Protein AF-A0A7S4UJB4-F1 (afdb_monomer)

Structure (mmCIF, N/CA/C/O backbone):
data_AF-A0A7S4UJB4-F1
#
_entry.id   AF-A0A7S4UJB4-F1
#
loop_
_atom_site.group_PDB
_atom_site.id
_atom_site.type_symbol
_atom_site.label_atom_id
_atom_site.label_alt_id
_atom_site.label_comp_id
_atom_site.label_asym_id
_atom_site.label_entity_id
_atom_site.label_seq_id
_atom_site.pdbx_PDB_ins_code
_atom_site.Cartn_x
_atom_site.Cartn_y
_atom_site.Cartn_z
_atom_site.occupancy
_atom_site.B_iso_or_equiv
_atom_site.auth_seq_id
_atom_site.auth_comp_id
_atom_site.auth_asym_id
_atom_site.auth_atom_id
_atom_site.pdbx_PDB_model_num
ATOM 1 N N . GLU A 1 1 ? -7.485 -26.393 -13.919 1.00 76.12 1 GLU A N 1
ATOM 2 C CA . GLU A 1 1 ? -8.384 -25.482 -14.660 1.00 76.12 1 GLU A CA 1
ATOM 3 C C . GLU A 1 1 ? -7.937 -24.020 -14.576 1.00 76.12 1 GLU A C 1
ATOM 5 O O . GLU A 1 1 ? -7.552 -23.484 -15.604 1.00 76.12 1 GLU A O 1
ATOM 10 N N . ILE A 1 2 ? -7.850 -23.410 -13.383 1.00 77.94 2 ILE A N 1
ATOM 11 C CA . ILE A 1 2 ? -7.413 -22.004 -13.198 1.00 77.94 2 ILE A CA 1
ATOM 12 C C . ILE A 1 2 ? -6.067 -21.691 -13.883 1.00 77.94 2 ILE A C 1
ATOM 14 O O . ILE A 1 2 ? -5.967 -20.721 -14.628 1.00 77.94 2 ILE A O 1
ATOM 18 N N . ARG A 1 3 ? -5.037 -22.536 -13.714 1.00 82.25 3 ARG A N 1
ATOM 19 C CA . ARG A 1 3 ? -3.739 -22.337 -14.396 1.00 82.25 3 ARG A CA 1
ATOM 20 C C . ARG A 1 3 ? -3.851 -22.330 -15.925 1.00 82.25 3 ARG A C 1
ATOM 22 O O . ARG A 1 3 ? -3.130 -21.588 -16.576 1.00 82.25 3 ARG A O 1
ATOM 29 N N . GLU A 1 4 ? -4.754 -23.124 -16.497 1.00 85.75 4 GLU A N 1
ATOM 30 C CA . GLU A 1 4 ? -4.961 -23.162 -17.950 1.00 85.75 4 GLU A CA 1
ATOM 31 C C . GLU A 1 4 ? -5.665 -21.895 -18.441 1.00 85.75 4 GLU A C 1
ATOM 33 O O . GLU A 1 4 ? -5.248 -21.301 -19.431 1.00 85.75 4 GLU A O 1
ATOM 38 N N . GLN A 1 5 ? -6.665 -21.416 -17.695 1.00 86.19 5 GLN A N 1
ATOM 39 C CA . GLN A 1 5 ? -7.306 -20.128 -17.973 1.00 86.19 5 GLN A CA 1
ATOM 40 C C . GLN A 1 5 ? -6.277 -18.990 -17.961 1.00 86.19 5 GLN A C 1
ATOM 42 O O . GLN A 1 5 ? -6.251 -18.169 -18.878 1.00 86.19 5 GLN A O 1
ATOM 47 N N . TRP A 1 6 ? -5.372 -18.980 -16.977 1.00 91.19 6 TRP A N 1
ATOM 48 C CA . TRP A 1 6 ? -4.283 -18.008 -16.935 1.00 91.19 6 TRP A CA 1
ATOM 49 C C . TRP A 1 6 ? -3.317 -18.151 -18.108 1.00 91.19 6 TRP A C 1
ATOM 51 O O . TRP A 1 6 ? -2.982 -17.136 -18.705 1.00 91.19 6 TRP A O 1
ATOM 61 N N . ARG A 1 7 ? -2.926 -19.361 -18.527 1.00 89.50 7 ARG A N 1
ATOM 62 C CA . ARG A 1 7 ? -2.086 -19.535 -19.730 1.00 89.50 7 ARG A CA 1
ATOM 63 C C . ARG A 1 7 ? -2.707 -18.904 -20.973 1.00 89.50 7 ARG A C 1
ATOM 65 O O . ARG A 1 7 ? -2.002 -18.228 -21.719 1.00 89.50 7 ARG A O 1
ATOM 72 N N . VAL A 1 8 ? -4.011 -19.095 -21.179 1.00 89.75 8 VAL A N 1
ATOM 73 C CA . VAL A 1 8 ? -4.748 -18.499 -22.305 1.00 89.75 8 VAL A CA 1
ATOM 74 C C . VAL A 1 8 ? -4.736 -16.971 -22.214 1.00 89.75 8 VAL A C 1
ATOM 76 O O . VAL A 1 8 ? -4.411 -16.309 -23.197 1.00 89.75 8 VAL A O 1
ATOM 79 N N . LEU A 1 9 ? -5.008 -16.410 -21.031 1.00 89.44 9 LEU A N 1
ATOM 80 C CA . LEU A 1 9 ? -4.971 -14.961 -20.798 1.00 89.44 9 LEU A CA 1
ATOM 81 C C . LEU A 1 9 ? -3.569 -14.373 -21.014 1.00 89.44 9 LEU A C 1
ATOM 83 O O . LEU A 1 9 ? -3.426 -13.334 -21.653 1.00 89.44 9 LEU A O 1
ATOM 87 N N . ILE A 1 10 ? -2.527 -15.043 -20.518 1.00 87.81 10 ILE A N 1
ATOM 88 C CA . ILE A 1 10 ? -1.132 -14.634 -20.715 1.00 87.81 10 ILE A CA 1
ATOM 89 C C . ILE A 1 10 ? -0.771 -14.668 -22.198 1.00 87.81 10 ILE A C 1
ATOM 91 O O . ILE A 1 10 ? -0.127 -13.742 -22.686 1.00 87.81 10 ILE A O 1
ATOM 95 N N . LYS A 1 11 ? -1.206 -15.697 -22.932 1.00 87.06 11 LYS A N 1
ATOM 96 C CA . LYS A 1 11 ? -1.007 -15.761 -24.380 1.00 87.06 11 LYS A CA 1
ATOM 97 C C . LYS A 1 11 ? -1.700 -14.597 -25.090 1.00 87.06 11 LYS A C 1
ATOM 99 O O . LYS A 1 11 ? -1.060 -13.928 -25.887 1.00 87.06 11 LYS A O 1
ATOM 104 N N . GLU A 1 12 ? -2.951 -14.290 -24.744 1.00 86.94 12 GLU A N 1
ATOM 105 C CA . GLU A 1 12 ? -3.677 -13.147 -25.317 1.00 86.94 12 GLU A CA 1
ATOM 106 C C . GLU A 1 12 ? -2.969 -11.808 -25.042 1.00 86.94 12 GLU A C 1
ATOM 108 O O . GLU A 1 12 ? -2.930 -10.930 -25.905 1.00 86.94 12 GLU A O 1
ATOM 113 N N . LEU A 1 13 ? -2.393 -11.641 -23.846 1.00 85.94 13 LEU A N 1
ATOM 114 C CA . LEU A 1 13 ? -1.608 -10.455 -23.500 1.00 85.94 13 LEU A CA 1
ATOM 115 C C . LEU A 1 13 ? -0.310 -10.374 -24.314 1.00 85.94 13 LEU A C 1
ATOM 117 O O . LEU A 1 13 ? -0.005 -9.304 -24.830 1.00 85.94 13 LEU A O 1
ATOM 121 N N . LYS A 1 14 ? 0.403 -11.491 -24.490 1.00 80.81 14 LYS A N 1
ATOM 122 C CA . LYS A 1 14 ? 1.637 -11.557 -25.291 1.00 80.81 14 LYS A CA 1
ATOM 123 C C . LYS A 1 14 ? 1.393 -11.375 -26.788 1.00 80.81 14 LYS A C 1
ATOM 125 O O . LYS A 1 14 ? 2.177 -10.719 -27.461 1.00 80.81 14 LYS A O 1
ATOM 130 N N . ASP A 1 15 ? 0.298 -11.900 -27.328 1.00 76.81 15 ASP A N 1
ATOM 131 C CA . ASP A 1 15 ? -0.046 -11.703 -28.741 1.00 76.81 15 ASP A CA 1
ATOM 132 C C . ASP A 1 15 ? -0.330 -10.214 -29.028 1.00 76.81 15 ASP A C 1
ATOM 134 O O . ASP A 1 15 ? 0.014 -9.699 -30.092 1.00 76.81 15 ASP A O 1
ATOM 138 N N . LYS A 1 16 ? -0.872 -9.486 -28.040 1.00 69.88 16 LYS A N 1
ATOM 139 C CA . LYS A 1 16 ? -1.007 -8.021 -28.084 1.00 69.88 16 LYS A CA 1
ATOM 140 C C . LYS A 1 16 ? 0.339 -7.280 -27.953 1.00 69.88 16 LYS A C 1
ATOM 142 O O . LYS A 1 16 ? 0.393 -6.113 -28.339 1.00 69.88 16 LYS A O 1
ATOM 147 N N . ASP A 1 17 ? 1.410 -7.929 -27.477 1.00 66.00 17 ASP A N 1
ATOM 148 C CA . ASP A 1 17 ? 2.753 -7.338 -27.316 1.00 66.00 17 ASP A CA 1
ATOM 149 C C . ASP A 1 17 ? 3.542 -7.246 -28.628 1.00 66.00 17 ASP A C 1
ATOM 151 O O . ASP A 1 17 ? 4.331 -6.319 -28.789 1.00 66.00 17 ASP A O 1
ATOM 155 N N . GLN A 1 18 ? 3.292 -8.119 -29.612 1.00 61.06 18 GLN A N 1
ATOM 156 C CA . GLN A 1 18 ? 4.022 -8.123 -30.898 1.00 61.06 18 GLN A CA 1
ATOM 157 C C . GLN A 1 18 ? 3.822 -6.844 -31.741 1.00 61.06 18 GLN A C 1
ATOM 159 O O . GLN A 1 18 ? 4.505 -6.626 -32.745 1.00 61.06 18 GLN A O 1
ATOM 164 N N . VAL A 1 19 ? 2.871 -5.990 -31.354 1.00 58.66 19 VAL A N 1
ATOM 165 C CA . VAL A 1 19 ? 2.646 -4.663 -31.945 1.00 58.66 19 VAL A CA 1
ATOM 166 C C . VAL A 1 19 ? 3.583 -3.607 -31.333 1.00 58.66 19 VAL A C 1
ATOM 168 O O . VAL A 1 19 ? 3.943 -2.656 -32.019 1.00 58.66 19 VAL A O 1
ATOM 171 N N . LEU A 1 20 ? 4.025 -3.789 -30.081 1.00 56.66 20 LEU A N 1
ATOM 172 C CA . LEU A 1 20 ? 4.850 -2.835 -29.327 1.00 56.66 20 LEU A CA 1
ATOM 173 C C . LEU A 1 20 ? 6.287 -2.753 -29.870 1.00 56.66 20 LEU A C 1
ATOM 175 O O . LEU A 1 20 ? 6.827 -1.658 -30.003 1.00 56.66 20 LEU A O 1
ATOM 179 N N . GLU A 1 21 ? 6.875 -3.887 -30.258 1.00 56.12 21 GLU A N 1
ATOM 180 C CA . GLU A 1 21 ? 8.278 -3.998 -30.709 1.00 56.12 21 GLU A CA 1
ATOM 181 C C . GLU A 1 21 ? 8.589 -3.259 -32.025 1.00 56.12 21 GLU A C 1
ATOM 183 O O . GLU A 1 21 ? 9.748 -3.109 -32.398 1.00 56.12 21 GLU A O 1
ATOM 188 N N . LYS A 1 22 ? 7.569 -2.774 -32.745 1.00 59.31 22 LYS A N 1
ATOM 189 C CA . LYS A 1 22 ? 7.721 -2.058 -34.029 1.00 59.31 22 LYS A CA 1
ATOM 190 C C . LYS A 1 22 ? 7.704 -0.533 -33.886 1.00 59.31 22 LYS A C 1
ATOM 192 O O . LYS A 1 22 ? 7.762 0.183 -34.884 1.00 59.31 22 LYS A O 1
ATOM 197 N N . THR A 1 23 ? 7.603 -0.045 -32.655 1.00 62.50 23 THR A N 1
ATOM 198 C CA . THR A 1 23 ? 7.428 1.372 -32.335 1.00 62.50 23 THR A CA 1
ATOM 199 C C . THR A 1 23 ? 8.765 2.107 -32.386 1.00 62.50 23 THR A C 1
ATOM 201 O O . THR A 1 23 ? 9.730 1.664 -31.773 1.00 62.50 23 THR A O 1
ATOM 204 N N . THR A 1 24 ? 8.843 3.238 -33.092 1.00 66.06 24 THR A N 1
ATOM 205 C CA . THR A 1 24 ? 10.118 3.964 -33.309 1.00 66.06 24 THR A CA 1
ATOM 206 C C . THR A 1 24 ? 10.215 5.292 -32.559 1.00 66.06 24 THR A C 1
ATOM 208 O O . THR A 1 24 ? 11.305 5.845 -32.436 1.00 66.06 24 THR A O 1
ATOM 211 N N . SER A 1 25 ? 9.106 5.809 -32.020 1.00 85.56 25 SER A N 1
ATOM 212 C CA . SER A 1 25 ? 9.071 7.073 -31.274 1.00 85.56 25 SER A CA 1
ATOM 213 C C . SER A 1 25 ? 8.785 6.858 -29.788 1.00 85.56 25 SER A C 1
ATOM 215 O O . SER A 1 25 ? 7.897 6.091 -29.416 1.00 85.56 25 SER A O 1
ATOM 217 N N . ARG A 1 26 ? 9.469 7.616 -28.918 1.00 85.31 26 ARG A N 1
ATOM 218 C CA . ARG A 1 26 ? 9.235 7.608 -27.461 1.00 85.31 26 ARG A CA 1
ATOM 219 C C . ARG A 1 26 ? 7.784 7.936 -27.102 1.00 85.31 26 ARG A C 1
ATOM 221 O O . ARG A 1 26 ? 7.216 7.303 -26.219 1.00 85.31 26 ARG A O 1
ATOM 228 N N . GLN A 1 27 ? 7.179 8.910 -27.783 1.00 87.12 27 GLN A N 1
ATOM 229 C CA . GLN A 1 27 ? 5.799 9.321 -27.506 1.00 87.12 27 GLN A CA 1
ATOM 230 C C . GLN A 1 27 ? 4.804 8.201 -27.830 1.00 87.12 27 GLN A C 1
ATOM 232 O O . GLN A 1 27 ? 3.876 7.947 -27.065 1.00 87.12 27 GLN A O 1
ATOM 237 N N . GLU A 1 28 ? 5.041 7.504 -28.938 1.00 87.06 28 GLU A N 1
ATOM 238 C CA . GLU A 1 28 ? 4.243 6.356 -29.357 1.00 87.06 28 GLU A CA 1
ATOM 239 C C . GLU A 1 28 ? 4.418 5.191 -28.369 1.00 87.06 28 GLU A C 1
ATOM 241 O O . GLU A 1 28 ? 3.433 4.592 -27.939 1.00 87.06 28 GLU A O 1
ATOM 246 N N . HIS A 1 29 ? 5.643 4.952 -27.882 1.00 86.75 29 HIS A N 1
ATOM 247 C CA . HIS A 1 29 ? 5.900 3.944 -26.852 1.00 86.75 29 HIS A CA 1
ATOM 248 C C . HIS A 1 29 ? 5.141 4.237 -25.543 1.00 86.75 29 HIS A C 1
ATOM 250 O O . HIS A 1 29 ? 4.521 3.340 -24.966 1.00 86.75 29 HIS A O 1
ATOM 256 N N . ILE A 1 30 ? 5.103 5.499 -25.093 1.00 91.06 30 ILE A N 1
ATOM 257 C CA . ILE A 1 30 ? 4.322 5.934 -23.916 1.00 91.06 30 ILE A CA 1
ATOM 258 C C . ILE A 1 30 ? 2.818 5.688 -24.117 1.00 91.06 30 ILE A C 1
ATOM 260 O O . ILE A 1 30 ? 2.115 5.259 -23.194 1.00 91.06 30 ILE A O 1
ATOM 264 N N . GLU A 1 31 ? 2.297 5.985 -25.305 1.00 90.44 31 GLU A N 1
ATOM 265 C CA . GLU A 1 31 ? 0.877 5.820 -25.603 1.00 90.44 31 GLU A CA 1
ATOM 266 C C . GLU A 1 31 ? 0.473 4.343 -25.661 1.00 90.44 31 GLU A C 1
ATOM 268 O O . GLU A 1 31 ? -0.486 3.943 -24.985 1.00 90.44 31 GLU A O 1
ATOM 273 N N . ILE A 1 32 ? 1.230 3.520 -26.395 1.00 87.75 32 ILE A N 1
ATOM 274 C CA . ILE A 1 32 ? 0.944 2.091 -26.552 1.00 87.75 32 ILE A CA 1
ATOM 275 C C . ILE A 1 32 ? 1.105 1.364 -25.214 1.00 87.75 32 ILE A C 1
ATOM 277 O O . ILE A 1 32 ? 0.197 0.631 -24.818 1.00 87.75 32 ILE A O 1
ATOM 281 N N . SER A 1 33 ? 2.186 1.606 -24.464 1.00 90.38 33 SER A N 1
ATOM 282 C CA . SER A 1 33 ? 2.369 1.021 -23.123 1.00 90.38 33 SER A CA 1
ATOM 283 C C . SER A 1 33 ? 1.224 1.405 -22.174 1.00 90.38 33 SER A C 1
ATOM 285 O O . SER A 1 33 ? 0.683 0.558 -21.459 1.00 90.38 33 SER A O 1
ATOM 287 N N . GLY A 1 34 ? 0.748 2.653 -22.228 1.00 92.06 34 GLY A N 1
ATOM 288 C CA . GLY A 1 34 ? -0.431 3.083 -21.479 1.00 92.06 34 GLY A CA 1
ATOM 289 C C . GLY A 1 34 ? -1.723 2.375 -21.902 1.00 92.06 34 GLY A C 1
ATOM 290 O O . GLY A 1 34 ? -2.528 1.986 -21.048 1.00 92.06 34 GLY A O 1
ATOM 291 N N . GLN A 1 35 ? -1.940 2.189 -23.206 1.00 90.62 35 GLN A N 1
ATOM 292 C CA . GLN A 1 35 ? -3.095 1.460 -23.735 1.00 90.62 35 GLN A CA 1
ATOM 293 C C . GLN A 1 35 ? -3.054 -0.027 -23.368 1.00 90.62 35 GLN A C 1
ATOM 295 O O . GLN A 1 35 ? -4.095 -0.609 -23.039 1.00 90.62 35 GLN A O 1
ATOM 300 N N . ARG A 1 36 ? -1.859 -0.620 -23.358 1.00 89.19 36 ARG A N 1
ATOM 301 C CA . ARG A 1 36 ? -1.594 -1.995 -22.928 1.00 89.19 36 ARG A CA 1
ATOM 302 C C . ARG A 1 36 ? -2.010 -2.197 -21.472 1.00 89.19 36 ARG A C 1
ATOM 304 O O . ARG A 1 36 ? -2.844 -3.059 -21.202 1.00 89.19 36 ARG A O 1
ATOM 311 N N . THR A 1 37 ? -1.561 -1.337 -20.555 1.00 94.06 37 THR A N 1
ATOM 312 C CA . THR A 1 37 ? -1.971 -1.383 -19.138 1.00 94.06 37 THR A CA 1
ATOM 313 C C . THR A 1 37 ? -3.486 -1.260 -18.963 1.00 94.06 37 THR A C 1
ATOM 315 O O . THR A 1 37 ? -4.090 -2.045 -18.231 1.00 94.06 37 THR A O 1
ATOM 318 N N . ARG A 1 38 ? -4.142 -0.314 -19.656 1.00 94.00 38 ARG A N 1
ATOM 319 C CA . ARG A 1 38 ? -5.612 -0.162 -19.587 1.00 94.00 38 ARG A CA 1
ATOM 320 C C . ARG A 1 38 ? -6.343 -1.415 -20.071 1.00 94.00 38 ARG A C 1
ATOM 322 O O . ARG A 1 38 ? -7.310 -1.846 -19.442 1.00 94.00 38 ARG A O 1
ATOM 329 N N . SER A 1 39 ? -5.874 -2.000 -21.170 1.00 92.19 39 SER A N 1
ATOM 330 C CA . SER A 1 39 ? -6.458 -3.209 -21.756 1.00 92.19 39 SER A CA 1
ATOM 331 C C . SER A 1 39 ? -6.280 -4.416 -20.836 1.00 92.19 39 SER A C 1
ATOM 333 O O . SER A 1 39 ? -7.245 -5.145 -20.607 1.00 92.19 39 SER A O 1
ATOM 335 N N . ALA A 1 40 ? -5.094 -4.578 -20.242 1.00 94.12 40 ALA A N 1
ATOM 336 C CA . ALA A 1 40 ? -4.806 -5.628 -19.271 1.00 94.12 40 ALA A CA 1
ATOM 337 C C . ALA A 1 40 ? -5.696 -5.509 -18.025 1.00 94.12 40 ALA A C 1
ATOM 339 O O . ALA A 1 40 ? -6.352 -6.479 -17.656 1.00 94.12 40 ALA A O 1
ATOM 340 N N . ARG A 1 41 ? -5.826 -4.311 -17.434 1.00 95.81 41 ARG A N 1
ATOM 341 C CA . ARG A 1 41 ? -6.736 -4.082 -16.293 1.00 95.81 41 ARG A CA 1
ATOM 342 C C . ARG A 1 41 ? -8.186 -4.428 -16.627 1.00 95.81 41 ARG A C 1
ATOM 344 O O . ARG A 1 41 ? -8.888 -4.979 -15.787 1.00 95.81 41 ARG A O 1
ATOM 351 N N . LYS A 1 42 ? -8.652 -4.115 -17.843 1.00 94.62 42 LYS A N 1
ATOM 352 C CA . LYS A 1 42 ? -10.015 -4.453 -18.283 1.00 94.62 42 LYS A CA 1
ATOM 353 C C . LYS A 1 42 ? -10.203 -5.965 -18.419 1.00 94.62 42 LYS A C 1
ATOM 355 O O . LYS A 1 42 ? -11.200 -6.482 -17.924 1.00 94.62 42 LYS A O 1
ATOM 360 N N . LEU A 1 43 ? -9.259 -6.647 -19.070 1.00 93.62 43 LEU A N 1
ATOM 361 C CA . LEU A 1 43 ? -9.298 -8.093 -19.300 1.00 93.62 43 LEU A CA 1
ATOM 362 C C . LEU A 1 43 ? -9.218 -8.880 -17.984 1.00 93.62 43 LEU A C 1
ATOM 364 O O . LEU A 1 43 ? -9.986 -9.811 -17.763 1.00 93.62 43 LEU A O 1
ATOM 368 N N . LEU A 1 44 ? -8.318 -8.472 -17.089 1.00 95.75 44 LEU A N 1
ATOM 369 C CA . LEU A 1 44 ? -7.995 -9.211 -15.871 1.00 95.75 44 LEU A CA 1
ATOM 370 C C . LEU A 1 44 ? -8.872 -8.837 -14.666 1.00 95.75 44 LEU A C 1
ATOM 372 O O . LEU A 1 44 ? -8.773 -9.487 -13.630 1.00 95.75 44 LEU A O 1
ATOM 376 N N . ARG A 1 45 ? -9.781 -7.856 -14.788 1.00 94.25 45 ARG A N 1
ATOM 377 C CA . ARG A 1 45 ? -10.596 -7.332 -13.670 1.00 94.25 45 ARG A CA 1
ATOM 378 C C . ARG A 1 45 ? -11.348 -8.402 -12.869 1.00 94.25 45 ARG A C 1
ATOM 380 O O . ARG A 1 45 ? -11.504 -8.244 -11.657 1.00 94.25 45 ARG A O 1
ATOM 387 N N . GLY A 1 46 ? -11.863 -9.424 -13.551 1.00 93.00 46 GLY A N 1
ATOM 388 C CA . GLY A 1 46 ? -12.512 -10.587 -12.940 1.00 93.00 46 GLY A CA 1
ATOM 389 C C . GLY A 1 46 ? -11.493 -11.618 -12.444 1.00 93.00 46 GLY A C 1
ATOM 390 O O . GLY A 1 46 ? -11.444 -11.858 -11.240 1.00 93.00 46 GLY A O 1
ATOM 391 N N . PRO A 1 47 ? -10.641 -12.173 -13.331 1.00 94.50 47 PRO A N 1
ATOM 392 C CA . PRO A 1 47 ? -9.674 -13.218 -12.984 1.00 94.50 47 PRO A CA 1
ATOM 393 C C . PRO A 1 47 ? -8.797 -12.930 -11.759 1.00 94.50 47 PRO A C 1
ATOM 395 O O . PRO A 1 47 ? -8.587 -13.829 -10.949 1.00 94.50 47 PRO A O 1
ATOM 398 N N . VAL A 1 48 ? -8.337 -11.687 -11.557 1.00 95.19 48 VAL A N 1
ATOM 399 C CA . VAL A 1 48 ? -7.496 -11.335 -10.390 1.00 95.19 48 VAL A CA 1
ATOM 400 C C . VAL A 1 48 ? -8.182 -11.578 -9.044 1.00 95.19 48 VAL A C 1
ATOM 402 O O . VAL A 1 48 ? -7.507 -11.821 -8.046 1.00 95.19 48 VAL A O 1
ATOM 405 N N . VAL A 1 49 ? -9.520 -11.562 -8.997 1.00 93.00 49 VAL A N 1
ATOM 406 C CA . VAL A 1 49 ? -10.275 -11.853 -7.768 1.00 93.00 49 VAL A CA 1
ATOM 407 C C . VAL A 1 49 ? -10.108 -13.311 -7.350 1.00 93.00 49 VAL A C 1
ATOM 409 O O . VAL A 1 49 ? -10.137 -13.575 -6.158 1.00 93.00 49 VAL A O 1
ATOM 412 N N . HIS A 1 50 ? -9.840 -14.222 -8.290 1.00 91.69 50 HIS A N 1
ATOM 413 C CA . HIS A 1 50 ? -9.571 -15.646 -8.040 1.00 91.69 50 HIS A CA 1
ATOM 414 C C . HIS A 1 50 ? -8.073 -15.985 -7.962 1.00 91.69 50 HIS A C 1
ATOM 416 O O . HIS A 1 50 ? -7.705 -17.123 -7.689 1.00 91.69 50 HIS A O 1
ATOM 422 N N . GLY A 1 51 ? -7.206 -14.993 -8.176 1.00 94.31 51 GLY A N 1
ATOM 423 C CA . GLY A 1 51 ? -5.769 -15.092 -7.934 1.00 94.31 51 GLY A CA 1
ATOM 424 C C . GLY A 1 51 ? -4.936 -15.277 -9.173 1.00 94.31 51 GLY A C 1
ATOM 425 O O . GLY A 1 51 ? -5.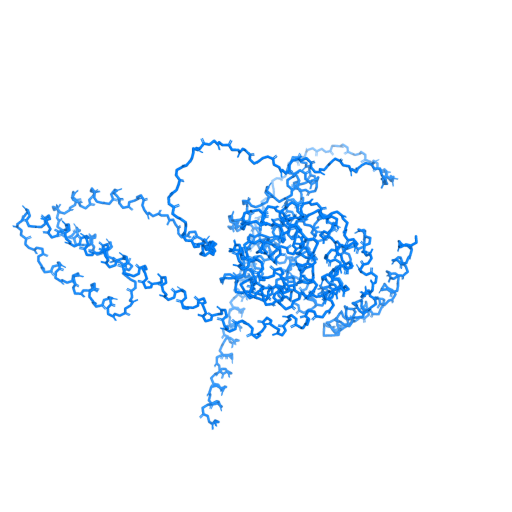276 -16.046 -10.070 1.00 94.31 51 GLY A O 1
ATOM 426 N N . ILE A 1 52 ? -3.824 -14.547 -9.190 1.00 95.88 52 ILE A N 1
ATOM 427 C CA . ILE A 1 52 ? -2.767 -14.698 -10.178 1.00 95.88 52 ILE A CA 1
ATOM 428 C C . ILE A 1 52 ? -1.853 -15.831 -9.686 1.00 95.88 52 ILE A C 1
ATOM 430 O O . ILE A 1 52 ? -1.382 -15.765 -8.548 1.00 95.88 52 ILE A O 1
ATOM 434 N N . PRO A 1 53 ? -1.591 -16.872 -10.497 1.00 95.00 53 PRO A N 1
ATOM 435 C CA . PRO A 1 53 ? -0.574 -17.870 -10.188 1.00 95.00 53 PRO A CA 1
ATOM 436 C C . PRO A 1 53 ? 0.773 -17.201 -9.902 1.00 95.00 53 PRO A C 1
ATOM 438 O O . PRO A 1 53 ? 1.143 -16.248 -10.591 1.00 95.00 53 PRO A O 1
ATOM 441 N N . THR A 1 54 ? 1.489 -17.688 -8.888 1.00 93.56 54 THR A N 1
ATOM 442 C CA . THR A 1 54 ? 2.725 -17.072 -8.384 1.00 93.56 54 THR A CA 1
ATOM 443 C C . THR A 1 54 ? 3.724 -16.785 -9.504 1.00 93.56 54 THR A C 1
ATOM 445 O O . THR A 1 54 ? 4.240 -15.675 -9.585 1.00 93.56 54 THR A O 1
ATOM 448 N N . GLU A 1 55 ? 3.890 -17.721 -10.440 1.00 93.00 55 GLU A N 1
ATOM 449 C CA . GLU A 1 55 ? 4.811 -17.626 -11.577 1.00 93.00 55 GLU A CA 1
ATOM 450 C C . GLU A 1 55 ? 4.512 -16.474 -12.556 1.00 93.00 55 GLU A C 1
ATOM 452 O O . GLU A 1 55 ? 5.366 -16.100 -13.358 1.00 93.00 55 GLU A O 1
ATOM 457 N N . TYR A 1 56 ? 3.306 -15.901 -12.523 1.00 94.62 56 TYR A N 1
ATOM 458 C CA . TYR A 1 56 ? 2.913 -14.804 -13.411 1.00 94.62 56 TYR A CA 1
ATOM 459 C C . TYR A 1 56 ? 2.935 -13.433 -12.733 1.00 94.62 56 TYR A C 1
ATOM 461 O O . TYR A 1 56 ? 2.867 -12.421 -13.434 1.00 94.62 56 TYR A O 1
ATOM 469 N N . ARG A 1 57 ? 3.043 -13.357 -11.401 1.00 97.00 57 ARG A N 1
ATOM 470 C CA . ARG A 1 57 ? 3.026 -12.081 -10.662 1.00 97.00 57 ARG A CA 1
ATOM 471 C C . ARG A 1 57 ? 4.160 -11.128 -11.053 1.00 97.00 57 ARG A C 1
ATOM 473 O O . ARG A 1 57 ? 3.834 -9.964 -11.301 1.00 97.00 57 ARG A O 1
ATOM 480 N N . PRO A 1 58 ? 5.423 -11.577 -11.226 1.00 96.38 58 PRO A N 1
ATOM 481 C CA . PRO A 1 58 ? 6.522 -10.705 -11.658 1.00 96.38 58 PRO A CA 1
ATOM 482 C C . PRO A 1 58 ? 6.266 -9.990 -12.975 1.00 96.38 58 PRO A C 1
ATOM 484 O O . PRO A 1 58 ? 6.754 -8.891 -13.177 1.00 96.38 58 PRO A O 1
ATOM 487 N N . PHE A 1 59 ? 5.469 -10.588 -13.860 1.00 93.50 59 PHE A N 1
ATOM 488 C CA . PHE A 1 59 ? 5.122 -9.998 -15.148 1.00 93.50 59 PHE A CA 1
ATOM 489 C C . PHE A 1 59 ? 3.815 -9.194 -15.089 1.00 93.50 59 PHE A C 1
ATOM 491 O O . PHE A 1 59 ? 3.708 -8.097 -15.643 1.00 93.50 59 PHE A O 1
ATOM 498 N N . ILE A 1 60 ? 2.793 -9.729 -14.416 1.00 96.56 60 ILE A N 1
ATOM 499 C CA . ILE A 1 60 ? 1.449 -9.148 -14.428 1.00 96.56 60 ILE A CA 1
ATOM 500 C C . ILE A 1 60 ? 1.351 -7.919 -13.530 1.00 96.56 60 ILE A C 1
ATOM 502 O O . ILE A 1 60 ? 0.695 -6.953 -13.923 1.00 96.56 60 ILE A O 1
ATOM 506 N N . TRP A 1 61 ? 1.995 -7.902 -12.362 1.00 98.25 61 TRP A N 1
ATOM 507 C CA . TRP A 1 61 ? 1.940 -6.732 -11.484 1.00 98.25 61 TRP A CA 1
ATOM 508 C C . TRP A 1 61 ? 2.558 -5.482 -12.140 1.00 98.25 61 TRP A C 1
ATOM 510 O O . TRP A 1 61 ? 1.839 -4.481 -12.232 1.00 98.25 61 TRP A O 1
ATOM 520 N N . PRO A 1 62 ? 3.781 -5.514 -12.718 1.00 97.75 62 PRO A N 1
ATOM 521 C CA . PRO A 1 62 ? 4.333 -4.366 -13.446 1.00 97.75 62 PRO A CA 1
ATOM 522 C C . PRO A 1 62 ? 3.461 -3.908 -14.618 1.00 97.75 62 PRO A C 1
ATOM 524 O O . PRO A 1 62 ? 3.246 -2.705 -14.804 1.00 97.75 62 PRO A O 1
ATOM 527 N N . LEU A 1 63 ? 2.888 -4.852 -15.376 1.00 96.38 63 LEU A N 1
ATOM 528 C CA . LEU A 1 63 ? 1.956 -4.551 -16.464 1.00 96.38 63 LEU A CA 1
ATOM 529 C C . LEU A 1 63 ? 0.713 -3.804 -15.958 1.00 96.38 63 LEU A C 1
ATOM 531 O O . LEU A 1 63 ? 0.317 -2.784 -16.537 1.00 96.38 63 LEU A O 1
ATOM 535 N N . LEU A 1 64 ? 0.100 -4.299 -14.879 1.00 97.81 64 LEU A N 1
ATOM 536 C CA . LEU A 1 64 ? -1.076 -3.695 -14.257 1.00 97.81 64 LEU A CA 1
ATOM 537 C C . LEU A 1 64 ? -0.757 -2.331 -13.643 1.00 97.81 64 LEU A C 1
ATOM 539 O O . LEU A 1 64 ? -1.615 -1.453 -13.678 1.00 97.81 64 LEU A O 1
ATOM 543 N N . CYS A 1 65 ? 0.455 -2.108 -13.143 1.00 97.81 65 CYS A N 1
ATOM 544 C CA . CYS A 1 65 ? 0.895 -0.823 -12.596 1.00 97.81 65 CYS A CA 1
ATOM 545 C C . CYS A 1 65 ? 1.398 0.162 -13.661 1.00 97.81 65 CYS A C 1
ATOM 547 O O . CYS A 1 65 ? 1.477 1.362 -13.400 1.00 97.81 65 CYS A O 1
ATOM 549 N N . GLY A 1 66 ? 1.639 -0.301 -14.889 1.00 96.38 66 GLY A N 1
ATOM 550 C CA . GLY A 1 66 ? 2.122 0.539 -15.983 1.00 96.38 66 GLY A CA 1
ATOM 551 C C . GLY A 1 66 ? 3.594 0.911 -15.847 1.00 96.38 66 GLY A C 1
ATOM 552 O O . GLY A 1 66 ? 3.973 2.015 -16.236 1.00 96.38 66 GLY A O 1
ATOM 553 N N . VAL A 1 67 ? 4.408 -0.007 -15.320 1.00 96.06 67 VAL A N 1
ATOM 554 C CA . VAL A 1 67 ? 5.866 0.150 -15.189 1.00 96.06 67 VAL A CA 1
ATOM 555 C C . VAL A 1 67 ? 6.510 0.492 -16.532 1.00 96.06 67 VAL A C 1
ATOM 557 O O . VAL A 1 67 ? 7.268 1.452 -16.611 1.00 96.06 67 VAL A O 1
ATOM 560 N N . GLU A 1 68 ? 6.115 -0.188 -17.611 1.00 92.56 68 GLU A N 1
ATOM 561 C CA . GLU A 1 68 ? 6.624 0.094 -18.961 1.00 92.56 68 GLU A CA 1
ATOM 562 C C . GLU A 1 68 ? 6.375 1.545 -19.390 1.00 92.56 68 GLU A C 1
ATOM 564 O O . GLU A 1 68 ? 7.256 2.238 -19.893 1.00 92.56 68 GLU A O 1
ATOM 569 N N . LYS A 1 69 ? 5.170 2.054 -19.114 1.00 93.62 69 LYS A N 1
ATOM 570 C CA . LYS A 1 69 ? 4.836 3.449 -19.394 1.00 93.62 69 LYS A CA 1
ATOM 571 C C . LYS A 1 69 ? 5.691 4.392 -18.549 1.00 93.62 69 LYS A C 1
ATOM 573 O O . LYS A 1 69 ? 6.140 5.416 -19.056 1.00 93.62 69 LYS A O 1
ATOM 578 N N . ALA A 1 70 ? 5.896 4.082 -17.269 1.00 94.19 70 ALA A N 1
ATOM 579 C CA . ALA A 1 70 ? 6.725 4.897 -16.385 1.00 94.19 70 ALA A CA 1
ATOM 580 C C . ALA A 1 70 ? 8.175 4.969 -16.891 1.00 9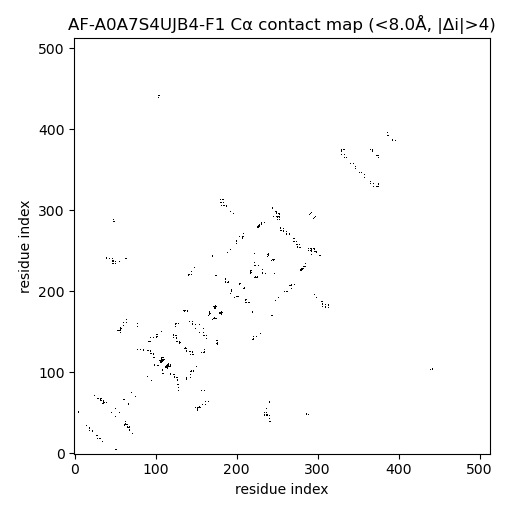4.19 70 ALA A C 1
ATOM 582 O O . ALA A 1 70 ? 8.708 6.075 -17.008 1.00 94.19 70 ALA A O 1
ATOM 583 N N . ARG A 1 71 ? 8.752 3.831 -17.301 1.00 92.81 71 ARG A N 1
ATOM 584 C CA . ARG A 1 71 ? 10.063 3.754 -17.964 1.00 92.81 71 ARG A CA 1
ATOM 585 C C . ARG A 1 71 ? 10.120 4.597 -19.223 1.00 92.81 71 ARG A C 1
ATOM 587 O O . ARG A 1 71 ? 10.991 5.449 -19.341 1.00 92.81 71 ARG A O 1
ATOM 594 N N . ALA A 1 72 ? 9.150 4.454 -20.121 1.00 91.06 72 ALA A N 1
ATOM 595 C CA . ALA A 1 72 ? 9.104 5.234 -21.356 1.00 91.06 72 ALA A CA 1
ATOM 596 C C . ALA A 1 72 ? 9.009 6.753 -21.092 1.00 91.06 72 ALA A C 1
ATOM 598 O O . ALA A 1 72 ? 9.638 7.567 -21.779 1.00 91.06 72 ALA A O 1
ATOM 599 N N . VAL A 1 73 ? 8.242 7.154 -20.070 1.00 93.12 73 VAL A N 1
ATOM 600 C CA . VAL A 1 73 ? 8.078 8.561 -19.673 1.00 93.12 73 VAL A CA 1
ATOM 601 C C . VAL A 1 73 ? 9.344 9.118 -19.032 1.00 93.12 73 VAL A C 1
ATOM 603 O O . VAL A 1 73 ? 9.719 10.241 -19.352 1.00 93.12 73 VAL A O 1
ATOM 606 N N . LYS A 1 74 ? 10.009 8.383 -18.139 1.00 92.69 74 LYS A N 1
ATOM 607 C CA . LYS A 1 74 ? 11.145 8.898 -17.356 1.00 92.69 74 LYS A CA 1
ATOM 608 C C . LYS A 1 74 ? 12.501 8.648 -18.015 1.00 92.69 74 LYS A C 1
ATOM 610 O O . LYS A 1 74 ? 13.356 9.524 -17.970 1.00 92.69 74 LYS A O 1
ATOM 615 N N . GLY A 1 75 ? 12.648 7.523 -18.697 1.00 88.06 75 GLY A N 1
ATOM 616 C CA . GLY A 1 75 ? 13.869 7.049 -19.337 1.00 88.06 75 GLY A CA 1
ATOM 617 C C . GLY A 1 75 ? 14.334 5.722 -18.735 1.00 88.06 75 GLY A C 1
ATOM 618 O O . GLY A 1 75 ? 14.343 5.556 -17.519 1.00 88.06 75 GLY A O 1
ATOM 619 N N . GLU A 1 76 ? 14.765 4.800 -19.594 1.00 86.88 76 GLU A N 1
ATOM 620 C CA . GLU A 1 76 ? 15.281 3.473 -19.205 1.00 86.88 76 GLU A CA 1
ATOM 621 C C . GLU A 1 76 ? 16.620 3.555 -18.451 1.00 86.88 76 GLU A C 1
ATOM 623 O O . GLU A 1 76 ? 16.943 2.708 -17.631 1.00 86.88 76 GLU A O 1
ATOM 628 N N . HIS A 1 77 ? 17.391 4.627 -18.655 1.00 91.75 77 HIS A N 1
ATOM 629 C CA . HIS A 1 77 ? 18.687 4.827 -17.998 1.00 91.75 77 HIS A CA 1
ATOM 630 C C . HIS A 1 77 ? 18.582 5.225 -16.515 1.00 91.75 77 HIS A C 1
ATOM 632 O O . HIS A 1 77 ? 19.600 5.261 -15.826 1.00 91.75 77 HIS A O 1
ATOM 638 N N . VAL A 1 78 ? 17.385 5.556 -16.013 1.00 95.06 78 VAL A N 1
ATOM 639 C CA . VAL A 1 78 ? 17.210 6.144 -14.675 1.00 95.06 78 VAL A CA 1
ATOM 640 C C . VAL A 1 78 ? 17.681 5.196 -13.575 1.00 95.06 78 VAL A C 1
ATOM 642 O O . VAL A 1 78 ? 18.485 5.601 -12.739 1.00 95.06 78 VAL A O 1
ATOM 645 N N . PHE A 1 79 ? 17.218 3.944 -13.569 1.00 95.38 79 PHE A N 1
ATOM 646 C CA . PHE A 1 79 ? 17.607 2.989 -12.531 1.00 95.38 79 PHE A CA 1
ATOM 647 C C . PHE A 1 79 ? 19.101 2.614 -12.604 1.00 95.38 79 PHE A C 1
ATOM 649 O O . PHE A 1 79 ? 19.769 2.746 -11.576 1.00 95.38 79 PHE A O 1
ATOM 656 N N . PRO A 1 80 ? 19.679 2.270 -13.777 1.00 94.38 80 PRO A N 1
ATOM 657 C CA . PRO A 1 80 ? 21.121 2.032 -13.899 1.00 94.38 80 PRO A CA 1
ATOM 658 C C . PRO A 1 80 ? 21.991 3.206 -13.423 1.00 94.38 80 PRO A C 1
ATOM 660 O O . PRO A 1 80 ? 22.961 3.008 -12.692 1.00 94.38 80 PRO A O 1
ATOM 663 N N . MET A 1 81 ? 21.622 4.442 -13.777 1.00 94.06 81 MET A N 1
ATOM 664 C CA . MET A 1 81 ? 22.349 5.646 -13.355 1.00 94.06 81 MET A CA 1
ATOM 665 C C . MET A 1 81 ? 22.272 5.866 -11.837 1.00 94.06 81 MET A C 1
ATOM 667 O O . MET A 1 81 ? 23.271 6.211 -11.200 1.00 94.06 81 MET A O 1
ATOM 671 N N . LEU A 1 82 ? 21.107 5.630 -11.226 1.00 93.62 82 LEU A N 1
ATOM 672 C CA . LEU A 1 82 ? 20.949 5.697 -9.772 1.00 93.62 82 LEU A CA 1
ATOM 673 C C . LEU A 1 82 ? 21.740 4.600 -9.060 1.00 93.62 82 LEU A C 1
ATOM 675 O O . LEU A 1 82 ? 22.312 4.869 -8.004 1.00 93.62 82 LEU A O 1
ATOM 679 N N . LEU A 1 83 ? 21.815 3.403 -9.644 1.00 91.69 83 LEU A N 1
ATOM 680 C CA . LEU A 1 83 ? 22.581 2.296 -9.092 1.00 91.69 83 LEU A CA 1
ATOM 681 C C . LEU A 1 83 ? 24.077 2.624 -9.049 1.00 91.69 83 LEU A C 1
ATOM 683 O O . LEU A 1 83 ? 24.691 2.494 -7.993 1.00 91.69 83 LEU A O 1
ATOM 687 N N . GLN A 1 84 ? 24.632 3.161 -10.139 1.00 89.19 84 GLN A N 1
ATOM 688 C CA . GLN A 1 84 ? 26.020 3.632 -10.174 1.00 89.19 84 GLN A CA 1
ATOM 689 C C . GLN A 1 84 ? 26.269 4.727 -9.125 1.00 89.19 84 GLN A C 1
ATOM 691 O O . GLN A 1 84 ? 27.291 4.749 -8.446 1.00 89.19 84 GLN A O 1
ATOM 696 N N . ARG A 1 85 ? 25.299 5.627 -8.926 1.00 84.31 85 ARG A N 1
ATOM 697 C CA . ARG A 1 85 ? 25.385 6.698 -7.921 1.00 84.31 85 ARG A CA 1
ATOM 698 C C . ARG A 1 85 ? 25.307 6.191 -6.476 1.00 84.31 85 ARG A C 1
ATOM 700 O O . ARG A 1 85 ? 25.693 6.929 -5.564 1.00 84.31 85 ARG A O 1
ATOM 707 N N . CYS A 1 86 ? 24.773 4.990 -6.256 1.00 78.00 86 CYS A N 1
ATOM 708 C CA . CYS A 1 86 ? 24.730 4.345 -4.945 1.00 78.00 86 CYS A CA 1
ATOM 709 C C . CYS A 1 86 ? 26.107 3.825 -4.503 1.00 78.00 86 CYS A C 1
ATOM 711 O O . CYS A 1 86 ? 26.318 3.644 -3.302 1.00 78.00 86 CYS A O 1
ATOM 713 N N . GLU A 1 87 ? 27.047 3.619 -5.428 1.00 70.12 87 GLU A N 1
ATOM 714 C CA . GLU A 1 87 ? 28.408 3.187 -5.115 1.00 70.12 87 GLU A CA 1
ATOM 715 C C . GLU A 1 87 ? 29.182 4.334 -4.430 1.00 70.12 87 GLU A C 1
ATOM 717 O O . GLU A 1 87 ? 29.479 5.366 -5.027 1.00 70.12 87 GLU A O 1
ATOM 722 N N . GLY A 1 88 ? 29.477 4.185 -3.132 1.00 59.56 88 GLY A N 1
ATOM 723 C CA . GLY A 1 88 ? 30.371 5.090 -2.387 1.00 59.56 88 GLY A CA 1
ATOM 724 C C . GLY A 1 88 ? 29.731 6.249 -1.602 1.00 59.56 88 GLY A C 1
ATOM 725 O O . GLY A 1 88 ? 30.469 7.057 -1.039 1.00 59.56 88 GLY A O 1
ATOM 726 N N . LYS A 1 89 ? 28.396 6.355 -1.509 1.00 61.00 89 LYS A N 1
ATOM 727 C CA . LYS A 1 89 ? 27.711 7.413 -0.726 1.00 61.00 89 LYS A CA 1
ATOM 728 C C . LYS A 1 89 ? 27.342 6.999 0.700 1.00 61.00 89 LYS A C 1
ATOM 730 O O . LYS A 1 89 ? 27.239 5.815 1.011 1.00 61.00 89 LYS A O 1
ATOM 735 N N . GLU A 1 90 ? 27.099 7.997 1.560 1.00 62.97 90 GLU A N 1
ATOM 736 C CA . GLU A 1 90 ? 26.497 7.796 2.885 1.00 62.97 90 GLU A CA 1
ATOM 737 C C . GLU A 1 90 ? 25.190 7.007 2.752 1.00 62.97 90 GLU A C 1
ATOM 739 O O . GLU A 1 90 ? 24.224 7.455 2.131 1.00 62.97 90 GLU A O 1
ATOM 744 N N . ARG A 1 91 ? 25.188 5.803 3.327 1.00 70.25 91 ARG A N 1
ATOM 745 C CA . ARG A 1 91 ? 24.045 4.893 3.314 1.00 70.25 91 ARG A CA 1
ATOM 746 C C . ARG A 1 91 ? 22.977 5.407 4.268 1.00 70.25 91 ARG A C 1
ATOM 748 O O . ARG A 1 91 ? 23.287 5.941 5.336 1.00 70.25 91 ARG A O 1
ATOM 755 N N . ASN A 1 92 ? 21.709 5.264 3.888 1.00 82.31 92 ASN A N 1
ATOM 756 C CA . ASN A 1 92 ? 20.615 5.677 4.754 1.00 82.31 92 ASN A CA 1
ATOM 757 C C . ASN A 1 92 ? 20.605 4.797 6.015 1.00 82.31 92 ASN A C 1
ATOM 759 O O . ASN A 1 92 ? 20.326 3.606 5.941 1.00 82.31 92 ASN A O 1
ATOM 763 N N . HIS A 1 93 ? 20.897 5.392 7.175 1.00 86.25 93 HIS A N 1
ATOM 764 C CA . HIS A 1 93 ? 21.004 4.654 8.434 1.00 86.25 93 HIS A CA 1
ATOM 765 C C . HIS A 1 93 ? 19.725 3.887 8.798 1.00 86.25 93 HIS A C 1
ATOM 767 O O . HIS A 1 93 ? 19.811 2.779 9.313 1.00 86.25 93 HIS A O 1
ATOM 773 N N . GLU A 1 94 ? 18.546 4.443 8.510 1.00 89.12 94 GLU A N 1
ATOM 774 C CA . GLU A 1 94 ? 17.271 3.767 8.779 1.00 89.12 94 GLU A CA 1
ATOM 775 C C . GLU A 1 94 ? 17.077 2.552 7.867 1.00 89.12 94 GLU A C 1
ATOM 777 O O . GLU A 1 94 ? 16.594 1.524 8.327 1.00 89.12 94 GLU A O 1
ATOM 782 N N . LEU A 1 95 ? 17.501 2.643 6.601 1.00 93.31 95 LEU A N 1
ATOM 783 C CA . LEU A 1 95 ? 17.473 1.508 5.677 1.00 93.31 95 LEU A CA 1
ATOM 784 C C . LEU A 1 95 ? 18.369 0.374 6.182 1.00 93.31 95 LEU A C 1
ATOM 786 O O . LEU A 1 95 ? 17.926 -0.767 6.239 1.00 93.31 95 LEU A O 1
ATOM 790 N N . GLU A 1 96 ? 19.595 0.688 6.602 1.00 91.75 96 GLU A N 1
ATOM 791 C CA . GLU A 1 96 ? 20.553 -0.299 7.124 1.00 91.75 96 GLU A CA 1
ATOM 792 C C . GLU A 1 96 ? 20.008 -1.071 8.334 1.00 91.75 96 GLU A C 1
ATOM 794 O O . GLU A 1 96 ? 20.199 -2.280 8.438 1.00 91.75 96 GLU A O 1
ATOM 799 N N . LEU A 1 97 ? 19.289 -0.389 9.232 1.00 92.12 97 LEU A N 1
ATOM 800 C CA . LEU A 1 97 ? 18.644 -1.024 10.387 1.00 92.12 97 LEU A CA 1
ATOM 801 C C . LEU A 1 97 ? 17.485 -1.952 9.992 1.00 92.12 97 LEU A C 1
ATOM 803 O O . LEU A 1 97 ? 17.103 -2.831 10.769 1.00 92.12 97 LEU A O 1
ATOM 807 N N . ASP A 1 98 ? 16.912 -1.752 8.807 1.00 94.12 98 ASP A N 1
ATOM 808 C CA . ASP A 1 98 ? 15.709 -2.442 8.357 1.00 94.12 98 ASP A CA 1
ATOM 809 C C . ASP A 1 98 ? 15.997 -3.685 7.520 1.00 94.12 98 ASP A C 1
ATOM 811 O O . ASP A 1 98 ? 15.187 -4.613 7.541 1.00 94.12 98 ASP A O 1
ATOM 815 N N . LEU A 1 99 ? 17.150 -3.750 6.850 1.00 92.88 99 LEU A N 1
ATOM 816 C CA . LEU A 1 99 ? 17.546 -4.885 6.009 1.00 92.88 99 LEU A CA 1
ATOM 817 C C . LEU A 1 99 ? 17.451 -6.222 6.762 1.00 92.88 99 LEU A C 1
ATOM 819 O O . LEU A 1 99 ? 16.675 -7.090 6.371 1.00 92.88 99 LEU A O 1
ATOM 823 N N . ASP A 1 100 ? 18.139 -6.342 7.900 1.00 87.56 100 ASP A N 1
ATOM 824 C CA . ASP A 1 100 ? 18.230 -7.584 8.688 1.00 87.56 100 ASP A CA 1
ATOM 825 C C . ASP A 1 100 ? 16.899 -8.034 9.315 1.00 87.56 100 ASP A C 1
ATOM 827 O O . ASP A 1 100 ? 16.742 -9.197 9.689 1.00 87.56 100 ASP A O 1
ATOM 831 N N . ARG A 1 101 ? 15.937 -7.118 9.468 1.00 90.50 101 ARG A N 1
ATOM 832 C CA . ARG A 1 101 ? 14.610 -7.408 10.042 1.00 90.50 101 ARG A CA 1
ATOM 833 C C . ARG A 1 101 ? 13.515 -7.555 8.985 1.00 90.50 101 ARG A C 1
ATOM 835 O O . ARG A 1 101 ? 12.345 -7.699 9.343 1.00 90.50 101 ARG A O 1
ATOM 842 N N . THR A 1 102 ? 13.866 -7.510 7.701 1.00 93.12 102 THR A N 1
ATOM 843 C CA . THR A 1 102 ? 12.916 -7.684 6.598 1.00 93.12 102 THR A CA 1
ATOM 844 C C . THR A 1 102 ? 12.744 -9.169 6.293 1.00 93.12 102 THR A C 1
ATOM 846 O O . THR A 1 102 ? 13.593 -9.771 5.653 1.00 93.12 102 THR A O 1
ATOM 849 N N . PHE A 1 103 ? 11.633 -9.751 6.755 1.00 91.19 103 PHE A N 1
ATOM 850 C CA . PHE A 1 103 ? 11.311 -11.180 6.604 1.00 91.19 103 PHE A CA 1
ATOM 851 C C . PHE A 1 103 ? 12.445 -12.129 7.053 1.00 91.19 103 PHE A C 1
ATOM 853 O O . PHE A 1 103 ? 12.877 -12.987 6.279 1.00 91.19 103 PHE A O 1
ATOM 860 N N . PRO A 1 104 ? 12.920 -12.011 8.310 1.00 87.56 104 PRO A N 1
ATOM 861 C CA . PRO A 1 104 ? 13.997 -12.859 8.810 1.00 87.56 104 PRO A CA 1
ATOM 862 C C . PRO A 1 104 ? 13.606 -14.343 8.729 1.00 87.56 104 PRO A C 1
ATOM 864 O O . PRO A 1 104 ? 12.475 -14.720 9.045 1.00 87.56 104 PRO A O 1
ATOM 867 N N . GLY A 1 105 ? 14.549 -15.182 8.295 1.00 87.25 105 GLY A N 1
ATOM 868 C CA . GLY A 1 105 ? 14.351 -16.623 8.106 1.00 87.25 105 GLY A CA 1
ATOM 869 C C . GLY A 1 105 ? 13.685 -17.024 6.784 1.00 87.25 105 GLY A C 1
ATOM 870 O O . GLY A 1 105 ? 13.506 -18.216 6.545 1.00 87.25 105 GLY A O 1
ATOM 871 N N . HIS A 1 106 ? 13.318 -16.071 5.918 1.00 90.75 106 HIS A N 1
ATOM 872 C CA . HIS A 1 106 ? 12.911 -16.396 4.552 1.00 90.75 106 HIS A CA 1
ATOM 873 C C . HIS A 1 106 ? 14.155 -16.715 3.700 1.00 90.75 106 HIS A C 1
ATOM 875 O O . HIS A 1 106 ? 15.057 -15.882 3.656 1.00 90.75 106 HIS A O 1
ATOM 881 N N . PRO A 1 107 ? 14.224 -17.832 2.948 1.00 91.88 107 PRO A N 1
ATOM 882 C CA . PRO A 1 107 ? 15.447 -18.243 2.238 1.00 91.88 107 PRO A CA 1
ATOM 883 C C . PRO A 1 107 ? 16.050 -17.193 1.289 1.00 91.88 107 PRO A C 1
ATOM 885 O O . PRO A 1 107 ? 17.261 -17.144 1.107 1.00 91.88 107 PRO A O 1
ATOM 888 N N . LEU A 1 108 ? 15.212 -16.337 0.696 1.00 93.19 108 LEU A N 1
ATOM 889 C CA . LEU A 1 108 ? 15.645 -15.254 -0.200 1.00 93.19 108 LEU A CA 1
ATOM 890 C C . LEU A 1 108 ? 16.019 -13.945 0.510 1.00 93.19 108 LEU A C 1
ATOM 892 O O . LEU A 1 108 ? 16.485 -13.029 -0.152 1.00 93.19 108 LEU A O 1
ATOM 896 N N . LEU A 1 109 ? 15.823 -13.827 1.824 1.00 92.31 109 LEU A N 1
ATOM 897 C CA . LEU A 1 109 ? 16.165 -12.630 2.612 1.00 92.31 109 LEU A CA 1
ATOM 898 C C . LEU A 1 109 ? 16.817 -12.979 3.959 1.00 92.31 109 LEU A C 1
ATOM 900 O O . LEU A 1 109 ? 16.893 -12.153 4.864 1.00 92.31 109 LEU A O 1
ATOM 904 N N . ASP A 1 110 ? 17.302 -14.211 4.103 1.00 90.56 110 ASP A N 1
ATOM 905 C CA . ASP A 1 110 ? 18.031 -14.660 5.280 1.00 90.56 110 ASP A CA 1
ATOM 906 C C . ASP A 1 110 ? 19.537 -14.476 5.073 1.00 90.56 110 ASP A C 1
ATOM 908 O O . ASP A 1 110 ? 20.151 -15.132 4.222 1.00 90.56 110 ASP A O 1
ATOM 912 N N . LYS A 1 111 ? 20.141 -13.607 5.890 1.00 88.19 111 LYS A N 1
ATOM 913 C CA . LYS A 1 111 ? 21.575 -13.291 5.866 1.00 88.19 111 LYS A CA 1
ATOM 914 C C . LYS A 1 111 ? 22.482 -14.496 6.094 1.00 88.19 111 LYS A C 1
ATOM 916 O O . LYS A 1 111 ? 23.659 -14.435 5.734 1.00 88.19 111 LYS A O 1
ATOM 921 N N . ASP A 1 112 ? 21.966 -15.572 6.677 1.00 88.38 112 ASP A N 1
ATOM 922 C CA . ASP A 1 112 ? 22.742 -16.785 6.922 1.00 88.38 112 ASP A CA 1
ATOM 923 C C . ASP A 1 112 ? 22.839 -17.674 5.666 1.00 88.38 112 ASP A C 1
ATOM 925 O O . ASP A 1 112 ? 23.690 -18.562 5.591 1.00 88.38 112 ASP A O 1
ATOM 929 N N . SER A 1 113 ? 22.049 -17.385 4.627 1.00 88.44 113 SER A N 1
ATOM 930 C CA . SER A 1 113 ? 22.069 -18.085 3.340 1.00 88.44 113 SER A CA 1
ATOM 931 C C . SER A 1 113 ? 22.744 -17.259 2.234 1.00 88.44 113 SER A C 1
ATOM 933 O O . SER A 1 113 ? 22.701 -16.030 2.233 1.00 88.44 113 SER A O 1
ATOM 935 N N . ALA A 1 114 ? 23.374 -17.919 1.255 1.00 88.75 114 ALA A N 1
ATOM 936 C CA . ALA A 1 114 ? 23.990 -17.217 0.121 1.00 88.75 114 ALA A CA 1
ATOM 937 C C . ALA A 1 114 ? 22.946 -16.478 -0.736 1.00 88.75 114 ALA A C 1
ATOM 939 O O . ALA A 1 114 ? 23.155 -15.319 -1.086 1.00 88.75 114 ALA A O 1
ATOM 940 N N . ALA A 1 115 ? 21.810 -17.128 -1.013 1.00 90.62 115 ALA A N 1
ATOM 941 C CA . ALA A 1 115 ? 20.696 -16.524 -1.740 1.00 90.62 115 ALA A CA 1
ATOM 942 C C . ALA A 1 115 ? 20.103 -15.328 -0.979 1.00 90.62 115 ALA A C 1
ATOM 944 O O . ALA A 1 115 ? 19.857 -14.284 -1.574 1.00 90.62 115 ALA A O 1
ATOM 945 N N . GLY A 1 116 ? 19.946 -15.440 0.341 1.00 92.75 116 GLY A N 1
ATOM 946 C CA . GLY A 1 116 ? 19.423 -14.355 1.160 1.00 92.75 116 GLY A CA 1
ATOM 947 C C . GLY A 1 116 ? 20.367 -13.167 1.311 1.00 92.75 116 GLY A C 1
ATOM 948 O O . GLY A 1 116 ? 19.896 -12.034 1.316 1.00 92.75 116 GLY A O 1
ATOM 949 N N . LYS A 1 117 ? 21.692 -13.370 1.326 1.00 93.12 117 LYS A N 1
ATOM 950 C CA . LYS A 1 117 ? 22.659 -12.256 1.244 1.00 93.12 117 LYS A CA 1
ATOM 951 C C . LYS A 1 117 ? 22.494 -11.452 -0.042 1.00 93.12 117 LYS A C 1
ATOM 953 O O . LYS A 1 117 ? 22.502 -10.224 0.012 1.00 93.12 117 LYS A O 1
ATOM 958 N N . GLU A 1 118 ? 22.325 -12.133 -1.174 1.00 94.62 118 GLU A N 1
ATOM 959 C CA . GLU A 1 118 ? 22.093 -11.462 -2.453 1.00 94.62 118 GLU A CA 1
ATOM 960 C C . GLU A 1 118 ? 20.729 -10.766 -2.483 1.00 94.62 118 GLU A C 1
ATOM 962 O O . GLU A 1 118 ? 20.642 -9.613 -2.895 1.00 94.62 118 GLU A O 1
ATOM 967 N N . GLY A 1 119 ? 19.676 -11.398 -1.958 1.00 95.75 119 GLY A N 1
ATOM 968 C CA . GLY A 1 119 ? 18.363 -10.762 -1.845 1.00 95.75 119 GLY A CA 1
ATOM 969 C C . GLY A 1 119 ? 18.364 -9.526 -0.938 1.00 95.75 119 GLY A C 1
ATOM 970 O O . GLY A 1 119 ? 17.744 -8.521 -1.275 1.00 95.75 119 GLY A O 1
ATOM 971 N N . ILE A 1 120 ? 19.114 -9.536 0.170 1.00 95.56 120 ILE A N 1
ATOM 972 C CA . ILE A 1 120 ? 19.310 -8.353 1.025 1.00 95.56 120 ILE A CA 1
ATOM 973 C C . ILE A 1 120 ? 20.082 -7.257 0.273 1.00 95.56 120 ILE A C 1
ATOM 975 O O . ILE A 1 120 ? 19.724 -6.079 0.360 1.00 95.56 120 ILE A O 1
ATOM 979 N N . ALA A 1 121 ? 21.121 -7.618 -0.486 1.00 94.38 121 ALA A N 1
ATOM 980 C CA . ALA A 1 121 ? 21.862 -6.663 -1.309 1.00 94.38 121 ALA A CA 1
ATOM 981 C C . ALA A 1 121 ? 20.965 -6.042 -2.395 1.00 94.38 121 ALA A C 1
ATOM 983 O O . ALA A 1 121 ? 20.988 -4.826 -2.595 1.00 94.38 121 ALA A O 1
ATOM 984 N N . SER A 1 122 ? 20.125 -6.859 -3.029 1.00 96.25 122 SER A N 1
ATOM 985 C CA . SER A 1 122 ? 19.110 -6.443 -3.996 1.00 96.25 122 SER A CA 1
ATOM 986 C C . SER A 1 122 ? 18.084 -5.488 -3.378 1.00 96.25 122 SER A C 1
ATOM 988 O O . SER A 1 122 ? 17.855 -4.388 -3.889 1.00 96.25 122 SER A O 1
ATOM 990 N N . LEU A 1 123 ? 17.557 -5.834 -2.200 1.00 97.00 123 LEU A N 1
ATOM 991 C CA . LEU A 1 123 ? 16.657 -4.989 -1.414 1.00 97.00 123 LEU A CA 1
ATOM 992 C C . LEU A 1 123 ? 17.282 -3.616 -1.127 1.00 97.00 123 LEU A C 1
ATOM 994 O O . LEU A 1 123 ? 16.632 -2.584 -1.319 1.00 97.00 123 LEU A O 1
ATOM 998 N N . HIS A 1 124 ? 18.555 -3.592 -0.720 1.00 95.62 124 HIS A N 1
ATOM 999 C CA . HIS A 1 124 ? 19.294 -2.353 -0.497 1.00 95.62 124 HIS A CA 1
ATOM 1000 C C . HIS A 1 124 ? 19.449 -1.536 -1.790 1.00 95.62 124 HIS A C 1
ATOM 1002 O O . HIS A 1 124 ? 19.161 -0.339 -1.778 1.00 95.62 124 HIS A O 1
ATOM 1008 N N . ARG A 1 125 ? 19.859 -2.152 -2.911 1.00 95.50 125 ARG A N 1
ATOM 1009 C CA . ARG A 1 125 ? 20.021 -1.465 -4.208 1.00 95.50 125 ARG A CA 1
ATOM 1010 C C . ARG A 1 125 ? 18.729 -0.793 -4.663 1.00 95.50 125 ARG A C 1
ATOM 1012 O O . ARG A 1 125 ? 18.751 0.384 -5.026 1.00 95.50 125 ARG A O 1
ATOM 1019 N N . VAL A 1 126 ? 17.602 -1.498 -4.585 1.00 97.31 126 VAL A N 1
ATOM 1020 C CA . VAL A 1 126 ? 16.293 -0.968 -4.993 1.00 97.31 126 VAL A CA 1
ATOM 1021 C C . VAL A 1 126 ? 15.866 0.204 -4.105 1.00 97.31 126 VAL A C 1
ATOM 1023 O O . VAL A 1 126 ? 15.526 1.277 -4.611 1.00 97.31 126 VAL A O 1
ATOM 1026 N N . LEU A 1 127 ? 15.912 0.042 -2.779 1.00 96.88 127 LEU A N 1
ATOM 1027 C CA . LEU A 1 127 ? 15.445 1.063 -1.833 1.00 96.88 127 LEU A CA 1
ATOM 1028 C C . LEU A 1 127 ? 16.352 2.292 -1.779 1.00 96.88 127 LEU A C 1
ATOM 1030 O O . LEU A 1 127 ? 15.861 3.417 -1.642 1.00 96.88 127 LEU A O 1
ATOM 1034 N N . ASN A 1 128 ? 17.666 2.101 -1.898 1.00 94.94 128 ASN A N 1
ATOM 1035 C CA . ASN A 1 128 ? 18.609 3.210 -1.934 1.00 94.94 128 ASN A CA 1
ATOM 1036 C C . ASN A 1 128 ? 18.442 4.011 -3.234 1.00 94.94 128 ASN A C 1
ATOM 1038 O O . ASN A 1 128 ? 18.304 5.235 -3.183 1.00 94.94 128 ASN A O 1
ATOM 1042 N N . SER A 1 129 ? 18.323 3.331 -4.382 1.00 95.25 129 SER A N 1
ATOM 1043 C CA . SER A 1 129 ? 18.020 3.980 -5.664 1.00 95.25 129 SER A CA 1
ATOM 1044 C C . SER A 1 129 ? 16.694 4.741 -5.617 1.00 95.25 129 SER A C 1
ATOM 1046 O O . SER A 1 129 ? 16.634 5.890 -6.052 1.00 95.25 129 SER A O 1
ATOM 1048 N N . TYR A 1 130 ? 15.646 4.166 -5.016 1.00 95.88 130 TYR A N 1
ATOM 1049 C CA . TYR A 1 130 ? 14.369 4.859 -4.816 1.00 95.88 130 TYR A CA 1
ATOM 1050 C C . TYR A 1 130 ? 14.507 6.120 -3.947 1.00 95.88 130 TYR A C 1
ATOM 1052 O O . TYR A 1 130 ? 13.970 7.180 -4.275 1.00 95.88 130 TYR A O 1
ATOM 1060 N N . SER A 1 131 ? 15.282 6.034 -2.866 1.00 94.25 131 SER A N 1
ATOM 1061 C CA . SER A 1 131 ? 15.530 7.161 -1.962 1.00 94.25 131 SER A CA 1
ATOM 1062 C C . SER A 1 131 ? 16.243 8.325 -2.656 1.00 94.25 131 SER A C 1
ATOM 1064 O O . SER A 1 131 ? 15.964 9.486 -2.356 1.00 94.25 131 SER A O 1
ATOM 1066 N N . LEU A 1 132 ? 17.152 8.020 -3.588 1.00 92.62 132 LEU A N 1
ATOM 1067 C CA . LEU A 1 132 ? 17.828 9.012 -4.427 1.00 92.62 132 LEU A CA 1
ATOM 1068 C C . LEU A 1 132 ? 16.917 9.561 -5.533 1.00 92.62 132 LEU A C 1
ATOM 1070 O O . LEU A 1 132 ? 17.023 10.739 -5.871 1.00 92.62 132 LEU A O 1
ATOM 1074 N N . TYR A 1 133 ? 16.032 8.726 -6.080 1.00 94.19 133 TYR A N 1
ATOM 1075 C CA . TYR A 1 133 ? 15.064 9.111 -7.107 1.00 94.19 133 TYR A CA 1
ATOM 1076 C C . TYR A 1 133 ? 14.038 10.125 -6.590 1.00 94.19 133 TYR A C 1
ATOM 1078 O O . TYR A 1 133 ? 13.717 11.087 -7.286 1.00 94.19 133 TYR A O 1
ATOM 1086 N N . ASN A 1 134 ? 13.547 9.945 -5.359 1.00 94.00 134 ASN A N 1
ATOM 1087 C CA . ASN A 1 134 ? 12.593 10.858 -4.734 1.00 94.00 134 ASN A CA 1
ATOM 1088 C C . ASN A 1 134 ? 13.091 11.344 -3.359 1.00 94.00 134 ASN A C 1
ATOM 1090 O O . ASN A 1 134 ? 12.639 10.836 -2.331 1.00 94.00 134 ASN A O 1
ATOM 1094 N N . PRO A 1 135 ? 13.972 12.365 -3.300 1.00 92.38 135 PRO A N 1
ATOM 1095 C CA . PRO A 1 135 ? 14.553 12.850 -2.043 1.00 92.38 135 PRO A CA 1
ATOM 1096 C C . PRO A 1 135 ? 13.541 13.438 -1.050 1.00 92.38 135 PRO A C 1
ATOM 1098 O O . PRO A 1 135 ? 13.816 13.488 0.148 1.00 92.38 135 PRO A O 1
ATOM 1101 N N . ALA A 1 136 ? 12.379 13.899 -1.531 1.00 92.31 136 ALA A N 1
ATOM 1102 C CA . ALA A 1 136 ? 11.309 14.415 -0.675 1.00 92.31 136 ALA A CA 1
ATOM 1103 C C . ALA A 1 136 ? 10.659 13.302 0.163 1.00 92.31 136 ALA A C 1
ATOM 1105 O O . ALA A 1 136 ? 10.202 13.549 1.281 1.00 92.31 136 ALA A O 1
ATOM 1106 N N . VAL A 1 137 ? 10.632 12.084 -0.380 1.00 94.31 137 VAL A N 1
ATOM 1107 C CA . VAL A 1 137 ? 10.225 10.873 0.333 1.00 94.31 137 VAL A CA 1
ATOM 1108 C C . VAL A 1 137 ? 11.423 10.252 1.055 1.00 94.31 137 VAL A C 1
ATOM 1110 O O . VAL A 1 137 ? 11.340 9.965 2.247 1.00 94.31 137 VAL A O 1
ATOM 1113 N N . GLY A 1 138 ? 12.542 10.082 0.349 1.00 93.44 138 GLY A N 1
ATOM 1114 C CA . GLY A 1 138 ? 13.695 9.318 0.809 1.00 93.44 138 GLY A CA 1
ATOM 1115 C C . GLY A 1 138 ? 13.339 7.849 1.048 1.00 93.44 138 GLY A C 1
ATOM 1116 O O . GLY A 1 138 ? 12.473 7.287 0.379 1.00 93.44 138 GLY A O 1
ATOM 1117 N N . TYR A 1 139 ? 13.995 7.239 2.033 1.00 94.62 139 TYR A N 1
ATOM 1118 C CA . TYR A 1 139 ? 13.560 5.957 2.577 1.00 94.62 139 TYR A CA 1
ATOM 1119 C C . TYR A 1 139 ? 12.553 6.219 3.694 1.00 94.62 139 TYR A C 1
ATOM 1121 O O . TYR A 1 139 ? 12.835 6.991 4.611 1.00 94.62 139 TYR A O 1
ATOM 1129 N N . CYS A 1 140 ? 11.401 5.561 3.623 1.00 93.56 140 CYS A N 1
ATOM 1130 C CA . CYS A 1 140 ? 10.430 5.531 4.703 1.00 93.56 140 CYS A CA 1
ATOM 1131 C C . CYS A 1 140 ? 10.338 4.100 5.238 1.00 93.56 140 CYS A C 1
ATOM 1133 O O . CYS A 1 140 ? 10.099 3.161 4.471 1.00 93.56 140 CYS A O 1
ATOM 1135 N N . GLN A 1 141 ? 10.492 3.939 6.554 1.00 90.81 141 GLN A N 1
ATOM 1136 C CA . GLN A 1 141 ? 10.243 2.673 7.242 1.00 90.81 141 GLN A CA 1
ATOM 1137 C C . GLN A 1 141 ? 8.879 2.122 6.813 1.00 90.81 141 GLN A C 1
ATOM 1139 O O . GLN A 1 141 ? 7.893 2.854 6.914 1.00 90.81 141 GLN A O 1
ATOM 1144 N N . SER A 1 142 ? 8.833 0.852 6.385 1.00 90.94 142 SER A N 1
ATOM 1145 C CA . SER A 1 142 ? 7.712 0.128 5.734 1.00 90.94 142 SER A CA 1
ATOM 1146 C C . SER A 1 142 ? 8.007 -0.243 4.281 1.00 90.94 142 SER A C 1
ATOM 1148 O O . SER A 1 142 ? 7.560 -1.290 3.815 1.00 90.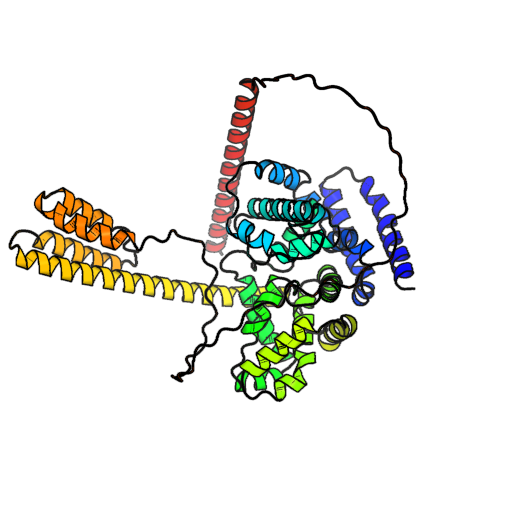94 142 SER A O 1
ATOM 1150 N N . MET A 1 143 ? 8.789 0.569 3.559 1.00 96.19 143 MET A N 1
ATOM 1151 C CA . MET A 1 143 ? 9.123 0.290 2.153 1.00 96.19 143 MET A CA 1
ATOM 1152 C C . MET A 1 143 ? 9.897 -1.016 1.973 1.00 96.19 143 MET A C 1
ATOM 1154 O O . MET A 1 143 ? 9.737 -1.700 0.967 1.00 96.19 143 MET A O 1
ATOM 1158 N N . ASN A 1 144 ? 10.706 -1.383 2.967 1.00 96.62 144 ASN A N 1
ATOM 1159 C CA . ASN A 1 144 ? 11.462 -2.629 2.990 1.00 96.62 144 ASN A CA 1
ATOM 1160 C C . ASN A 1 144 ? 10.570 -3.868 2.878 1.00 96.62 144 ASN A C 1
ATOM 1162 O O . ASN A 1 144 ? 10.895 -4.773 2.120 1.00 96.62 144 ASN A O 1
ATOM 1166 N N . PHE A 1 145 ? 9.419 -3.894 3.552 1.00 96.69 145 PHE A N 1
ATOM 1167 C CA . PHE A 1 145 ? 8.500 -5.028 3.453 1.00 96.69 145 PHE A CA 1
ATOM 1168 C C . PHE A 1 145 ? 7.809 -5.087 2.089 1.00 96.69 145 PHE A C 1
ATOM 1170 O O . PHE A 1 145 ? 7.567 -6.172 1.568 1.00 96.69 145 PHE A O 1
ATOM 1177 N N . ILE A 1 146 ? 7.516 -3.930 1.487 1.00 97.69 146 ILE A N 1
ATOM 1178 C CA . ILE A 1 146 ? 6.926 -3.865 0.146 1.00 97.69 146 ILE A CA 1
ATOM 1179 C C . ILE A 1 146 ? 7.912 -4.428 -0.881 1.00 97.69 146 ILE A C 1
ATOM 1181 O O . ILE A 1 146 ? 7.591 -5.383 -1.584 1.00 97.69 146 ILE A O 1
ATOM 1185 N N . VAL A 1 147 ? 9.125 -3.871 -0.939 1.00 98.19 147 VAL A N 1
ATOM 1186 C CA . VAL A 1 147 ? 10.155 -4.320 -1.886 1.00 98.19 147 VAL A CA 1
ATOM 1187 C C . VAL A 1 147 ? 10.585 -5.757 -1.592 1.00 98.19 147 VAL A C 1
ATOM 1189 O O . VAL A 1 147 ? 10.769 -6.529 -2.525 1.00 98.19 147 VAL A O 1
ATOM 1192 N N . GLY A 1 148 ? 10.647 -6.155 -0.319 1.00 97.25 148 GLY A N 1
ATOM 1193 C CA . GLY A 1 148 ? 10.941 -7.530 0.078 1.00 97.25 148 GLY A CA 1
ATOM 1194 C C . GLY A 1 148 ? 9.973 -8.542 -0.539 1.00 97.25 148 GLY A C 1
ATOM 1195 O O . GLY A 1 148 ? 10.431 -9.518 -1.121 1.00 97.25 148 GLY A O 1
ATOM 1196 N N . ILE A 1 149 ? 8.655 -8.294 -0.506 1.00 97.12 149 ILE A N 1
ATOM 1197 C CA . ILE A 1 149 ? 7.687 -9.182 -1.178 1.00 97.12 149 ILE A CA 1
ATOM 1198 C C . ILE A 1 149 ? 7.876 -9.177 -2.695 1.00 97.12 149 ILE A C 1
ATOM 1200 O O . ILE A 1 149 ? 7.813 -10.240 -3.307 1.00 97.12 149 ILE A O 1
ATOM 1204 N N . LEU A 1 150 ? 8.111 -8.013 -3.311 1.00 97.94 150 LEU A N 1
ATOM 1205 C CA . LEU A 1 150 ? 8.334 -7.939 -4.760 1.00 97.94 150 LEU A CA 1
ATOM 1206 C C . LEU A 1 150 ? 9.523 -8.820 -5.178 1.00 97.94 150 LEU A C 1
ATOM 1208 O O . LEU A 1 150 ? 9.386 -9.615 -6.103 1.00 97.94 150 LEU A O 1
ATOM 1212 N N . LEU A 1 151 ? 10.642 -8.742 -4.453 1.00 97.44 151 LEU A N 1
ATOM 1213 C CA . LEU A 1 151 ? 11.832 -9.557 -4.713 1.00 97.44 151 LEU A CA 1
ATOM 1214 C C . LEU A 1 151 ? 11.610 -11.044 -4.401 1.00 97.44 151 LEU A C 1
ATOM 1216 O O . LEU A 1 151 ? 12.041 -11.892 -5.173 1.00 97.44 151 LEU A O 1
ATOM 1220 N N . ILE A 1 152 ? 10.891 -11.380 -3.321 1.00 95.75 152 ILE A N 1
ATOM 1221 C CA . ILE A 1 152 ? 10.527 -12.776 -3.001 1.00 95.75 152 ILE A CA 1
ATOM 1222 C C . ILE A 1 152 ? 9.701 -13.411 -4.125 1.00 95.75 152 ILE A C 1
ATOM 1224 O O . ILE A 1 152 ? 9.809 -14.610 -4.369 1.00 95.75 152 ILE A O 1
ATOM 1228 N N . MET A 1 153 ? 8.887 -12.620 -4.825 1.00 95.88 153 MET A N 1
ATOM 1229 C CA . MET A 1 153 ? 8.126 -13.096 -5.977 1.00 95.88 153 MET A CA 1
ATOM 1230 C C . MET A 1 153 ? 8.983 -13.299 -7.235 1.00 95.88 153 MET A C 1
ATOM 1232 O O . MET A 1 153 ? 8.405 -13.666 -8.246 1.00 95.88 153 MET A O 1
ATOM 1236 N N . ASP A 1 154 ? 10.308 -13.115 -7.187 1.00 95.00 154 ASP A N 1
ATOM 1237 C CA . ASP A 1 154 ? 11.236 -13.178 -8.332 1.00 95.00 154 ASP A CA 1
ATOM 1238 C C . ASP A 1 154 ? 11.078 -11.998 -9.315 1.00 95.00 154 ASP A C 1
ATOM 1240 O O . ASP A 1 154 ? 11.250 -12.110 -10.530 1.00 95.00 154 ASP A O 1
ATOM 1244 N N . MET A 1 155 ? 10.708 -10.821 -8.793 1.00 97.44 155 MET A N 1
ATOM 1245 C CA . MET A 1 155 ? 10.691 -9.586 -9.579 1.00 97.44 155 MET A CA 1
ATOM 1246 C C . MET A 1 155 ? 12.104 -9.026 -9.754 1.00 97.44 155 MET A C 1
ATOM 1248 O O . MET A 1 155 ? 12.864 -8.918 -8.794 1.00 97.44 155 MET A O 1
ATOM 1252 N N . GLN A 1 156 ? 12.425 -8.594 -10.974 1.00 96.88 156 GLN A N 1
ATOM 1253 C CA . GLN A 1 156 ? 13.691 -7.924 -11.274 1.00 96.88 156 GLN A CA 1
ATOM 1254 C C . GLN A 1 156 ? 13.798 -6.576 -10.546 1.00 96.88 156 GLN A C 1
ATOM 1256 O O . GLN A 1 156 ? 12.797 -5.887 -10.343 1.00 96.88 156 GLN A O 1
ATOM 1261 N N . GLU A 1 157 ? 15.019 -6.166 -10.198 1.00 97.75 157 GLU A N 1
ATOM 1262 C CA . GLU A 1 157 ? 15.266 -4.963 -9.387 1.00 97.75 157 GLU A CA 1
ATOM 1263 C C . GLU A 1 157 ? 14.678 -3.690 -9.983 1.00 97.75 157 GLU A C 1
ATOM 1265 O O . GLU A 1 157 ? 14.058 -2.896 -9.276 1.00 97.75 157 GLU A O 1
ATOM 1270 N N . GLU A 1 158 ? 14.854 -3.499 -11.290 1.00 97.50 158 GLU A N 1
ATOM 1271 C CA . GLU A 1 158 ? 14.346 -2.313 -11.963 1.00 97.50 158 GLU A CA 1
ATOM 1272 C C . GLU A 1 158 ? 12.811 -2.277 -11.947 1.00 97.50 158 GLU A C 1
ATOM 1274 O O . GLU A 1 158 ? 12.215 -1.232 -11.674 1.00 97.50 158 GLU A O 1
ATOM 1279 N N . ASP A 1 159 ? 12.152 -3.416 -12.172 1.00 98.00 159 ASP A N 1
ATOM 1280 C CA . ASP A 1 159 ? 10.696 -3.497 -12.073 1.00 98.00 159 ASP A CA 1
ATOM 1281 C C . ASP A 1 159 ? 10.242 -3.234 -10.630 1.00 98.00 159 ASP A C 1
ATOM 1283 O O . ASP A 1 159 ? 9.307 -2.461 -10.424 1.00 98.00 159 ASP A O 1
ATOM 1287 N N . ALA A 1 160 ? 10.935 -3.778 -9.623 1.00 98.50 160 ALA A N 1
ATOM 1288 C CA . ALA A 1 160 ? 10.644 -3.518 -8.212 1.00 98.50 160 ALA A CA 1
ATOM 1289 C C . ALA A 1 160 ? 10.814 -2.029 -7.844 1.00 98.50 160 ALA A C 1
ATOM 1291 O O . ALA A 1 160 ? 9.990 -1.470 -7.112 1.00 98.50 160 ALA A O 1
ATOM 1292 N N . PHE A 1 161 ? 11.824 -1.354 -8.402 1.00 98.31 161 PHE A N 1
ATOM 1293 C CA . PHE A 1 161 ? 12.027 0.091 -8.271 1.00 98.31 161 PHE A CA 1
ATOM 1294 C C . PHE A 1 161 ? 10.846 0.888 -8.845 1.00 98.31 161 PHE A C 1
ATOM 1296 O O . PHE A 1 161 ? 10.281 1.753 -8.164 1.00 98.31 161 PHE A O 1
ATOM 1303 N N . TRP A 1 162 ? 10.411 0.575 -10.068 1.00 98.19 162 TRP A N 1
ATOM 1304 C CA . TRP A 1 162 ? 9.274 1.258 -10.692 1.00 98.19 162 TRP A CA 1
ATOM 1305 C C . TRP A 1 162 ? 7.940 0.920 -10.026 1.00 98.19 162 TRP A C 1
ATOM 1307 O O . TRP A 1 162 ? 7.066 1.784 -9.929 1.00 98.19 162 TRP A O 1
ATOM 1317 N N . MET A 1 163 ? 7.788 -0.299 -9.509 1.00 98.44 163 MET A N 1
ATOM 1318 C CA . MET A 1 163 ? 6.652 -0.689 -8.678 1.00 98.44 163 MET A CA 1
ATOM 1319 C C . MET A 1 163 ? 6.599 0.140 -7.393 1.00 98.44 163 MET A C 1
ATOM 1321 O O . MET A 1 163 ? 5.529 0.642 -7.047 1.00 98.44 163 MET A O 1
ATOM 1325 N N . MET A 1 164 ? 7.733 0.368 -6.722 1.00 97.94 164 MET A N 1
ATOM 1326 C CA . MET A 1 164 ? 7.792 1.238 -5.542 1.00 97.94 164 MET A CA 1
ATOM 1327 C C . MET A 1 164 ? 7.405 2.688 -5.884 1.00 97.94 164 MET A C 1
ATOM 1329 O O . MET A 1 164 ? 6.607 3.291 -5.162 1.00 97.94 164 MET A O 1
ATOM 1333 N N . SER A 1 165 ? 7.872 3.228 -7.020 1.00 97.25 165 SER A N 1
ATOM 1334 C CA . SER A 1 165 ? 7.419 4.542 -7.515 1.00 97.25 165 SER A CA 1
ATOM 1335 C C . SER A 1 165 ? 5.916 4.568 -7.777 1.00 97.25 165 SER A C 1
ATOM 1337 O O . SER A 1 165 ? 5.235 5.474 -7.302 1.00 97.25 165 SER A O 1
ATOM 1339 N N . HIS A 1 166 ? 5.356 3.552 -8.437 1.00 97.81 166 HIS A N 1
ATOM 1340 C CA . HIS A 1 166 ? 3.912 3.467 -8.651 1.00 97.81 166 HIS A CA 1
ATOM 1341 C C . HIS A 1 166 ? 3.128 3.419 -7.331 1.00 97.81 166 HIS A C 1
ATOM 1343 O O . HIS A 1 166 ? 2.123 4.119 -7.174 1.00 97.81 166 HIS A O 1
ATOM 1349 N N . ILE A 1 167 ? 3.583 2.610 -6.372 1.00 97.94 167 ILE A N 1
ATOM 1350 C CA . ILE A 1 167 ? 2.946 2.481 -5.062 1.00 97.94 167 ILE A CA 1
ATOM 1351 C C . ILE A 1 167 ? 2.950 3.827 -4.334 1.00 97.94 167 ILE A C 1
ATOM 1353 O O . ILE A 1 167 ? 1.901 4.255 -3.859 1.00 97.94 167 ILE A O 1
ATOM 1357 N N . SER A 1 168 ? 4.087 4.522 -4.295 1.00 96.75 168 SER A N 1
ATOM 1358 C CA . SER A 1 168 ? 4.210 5.827 -3.638 1.00 96.75 168 SER A CA 1
ATOM 1359 C C . SER A 1 168 ? 3.406 6.929 -4.330 1.00 96.75 168 SER A C 1
ATOM 1361 O O . SER A 1 168 ? 2.716 7.698 -3.664 1.00 96.75 168 SER A O 1
ATOM 1363 N N . ASP A 1 169 ? 3.474 7.015 -5.657 1.00 94.56 169 ASP A N 1
ATOM 1364 C CA . ASP A 1 169 ? 2.953 8.174 -6.386 1.00 94.56 169 ASP A CA 1
ATOM 1365 C C . ASP A 1 169 ? 1.469 8.019 -6.740 1.00 94.56 169 ASP A C 1
ATOM 1367 O O . ASP A 1 169 ? 0.731 9.003 -6.772 1.00 94.56 169 ASP A O 1
ATOM 1371 N N . SER A 1 170 ? 1.014 6.787 -7.002 1.00 94.62 170 SER A N 1
ATOM 1372 C CA . SER A 1 170 ? -0.345 6.512 -7.492 1.00 94.62 170 SER A CA 1
ATOM 1373 C C . SER A 1 170 ? -1.245 5.832 -6.459 1.00 94.62 170 SER A C 1
ATOM 1375 O O . SER A 1 170 ? -2.399 6.233 -6.298 1.00 94.62 170 SER A O 1
ATOM 1377 N N . LEU A 1 171 ? -0.765 4.797 -5.760 1.00 96.56 171 LEU A N 1
ATOM 1378 C CA . LEU A 1 171 ? -1.611 4.043 -4.820 1.00 96.56 171 LEU A CA 1
ATOM 1379 C C . LEU A 1 171 ? -1.697 4.711 -3.447 1.00 96.56 171 LEU A C 1
ATOM 1381 O O . LEU A 1 171 ? -2.788 4.785 -2.871 1.00 96.56 171 LEU A O 1
ATOM 1385 N N . LEU A 1 172 ? -0.572 5.222 -2.952 1.00 96.50 172 LEU A N 1
ATOM 1386 C CA . LEU A 1 172 ? -0.393 5.778 -1.613 1.00 96.50 172 LEU A CA 1
ATOM 1387 C C . LEU A 1 172 ? 0.217 7.197 -1.661 1.00 96.50 172 LEU A C 1
ATOM 1389 O O . LEU A 1 172 ? 1.217 7.470 -0.987 1.00 96.50 172 LEU A O 1
ATOM 1393 N N . PRO A 1 173 ? -0.390 8.147 -2.403 1.00 95.62 173 PRO A N 1
ATOM 1394 C CA . PRO A 1 173 ? 0.158 9.494 -2.540 1.00 95.62 173 PRO A CA 1
ATOM 1395 C C . PRO A 1 173 ? 0.346 10.152 -1.168 1.00 95.62 173 PRO A C 1
ATOM 1397 O O . PRO A 1 173 ? -0.534 10.090 -0.305 1.00 95.62 173 PRO A O 1
ATOM 1400 N N . ASN A 1 174 ? 1.500 10.793 -0.956 1.00 95.19 174 ASN A N 1
ATOM 1401 C CA . ASN A 1 174 ? 1.883 11.475 0.290 1.00 95.19 174 ASN A CA 1
ATOM 1402 C C . ASN A 1 174 ? 1.935 10.589 1.555 1.00 95.19 174 ASN A C 1
ATOM 1404 O O . ASN A 1 174 ? 1.919 11.126 2.666 1.00 95.19 174 ASN A O 1
ATOM 1408 N N . HIS A 1 175 ? 1.968 9.258 1.431 1.00 95.94 175 HIS A N 1
ATOM 1409 C CA . HIS A 1 175 ? 2.041 8.368 2.598 1.00 95.94 175 HIS A CA 1
ATOM 1410 C C . HIS A 1 175 ? 3.435 8.314 3.215 1.00 95.94 175 HIS A C 1
ATOM 1412 O O . HIS A 1 175 ? 3.558 8.256 4.435 1.00 95.94 175 HIS A O 1
ATOM 1418 N N . PHE A 1 176 ? 4.468 8.368 2.377 1.00 95.19 176 PHE A N 1
ATOM 1419 C CA . PHE A 1 176 ? 5.845 8.134 2.801 1.00 95.19 176 PHE A CA 1
ATOM 1420 C C . PHE A 1 176 ? 6.641 9.422 3.055 1.00 95.19 176 PHE A C 1
ATOM 1422 O O . PHE A 1 176 ? 7.521 9.442 3.909 1.00 95.19 176 PHE A O 1
ATOM 1429 N N . ALA A 1 177 ? 6.315 10.520 2.361 1.00 93.25 177 ALA A N 1
ATOM 1430 C CA . ALA A 1 177 ? 6.969 11.810 2.584 1.00 93.25 177 ALA A CA 1
ATOM 1431 C C . ALA A 1 177 ? 6.542 12.419 3.929 1.00 93.25 177 ALA A C 1
ATOM 1433 O O . ALA A 1 177 ? 5.335 12.551 4.161 1.00 93.25 177 ALA A O 1
ATOM 1434 N N . PRO A 1 178 ? 7.466 12.873 4.798 1.00 90.50 178 PRO A N 1
ATOM 1435 C CA . PRO A 1 178 ? 7.115 13.608 6.010 1.00 90.50 178 PRO A CA 1
ATOM 1436 C C . PRO A 1 178 ? 6.290 14.867 5.679 1.00 90.50 178 PRO A C 1
ATOM 1438 O O . PRO A 1 178 ? 6.669 15.631 4.792 1.00 90.50 178 PRO A O 1
ATOM 1441 N N . PRO A 1 179 ? 5.168 15.137 6.376 1.00 93.44 179 PRO A N 1
ATOM 1442 C CA . PRO A 1 179 ? 4.709 14.539 7.635 1.00 93.44 179 PRO A CA 1
ATOM 1443 C C . PRO A 1 179 ? 3.673 13.406 7.464 1.00 93.44 179 PRO A C 1
ATOM 1445 O O . PRO A 1 179 ? 2.801 13.231 8.313 1.00 93.44 179 PRO A O 1
ATOM 1448 N N . MET A 1 180 ? 3.736 12.661 6.361 1.00 94.25 180 MET A N 1
ATOM 1449 C CA . MET A 1 180 ? 2.876 11.514 6.044 1.00 94.25 180 MET A CA 1
ATOM 1450 C C . MET A 1 180 ? 1.393 11.899 5.942 1.00 94.25 180 MET A C 1
ATOM 1452 O O . MET A 1 180 ? 0.511 11.221 6.470 1.00 94.25 180 MET A O 1
ATOM 1456 N N . LEU A 1 181 ? 1.103 13.032 5.285 1.00 96.19 181 LEU A N 1
ATOM 1457 C CA . LEU A 1 181 ? -0.266 13.556 5.173 1.00 96.19 181 LEU A CA 1
ATOM 1458 C C . LEU A 1 181 ? -1.218 12.558 4.506 1.00 96.19 181 LEU A C 1
ATOM 1460 O O . LEU A 1 181 ? -2.379 12.491 4.895 1.00 96.19 181 LEU A O 1
ATOM 1464 N N . GLY A 1 182 ? -0.736 11.769 3.543 1.00 96.19 182 GLY A N 1
ATOM 1465 C CA . GLY A 1 182 ? -1.531 10.736 2.881 1.00 96.19 182 GLY A CA 1
ATOM 1466 C C . GLY A 1 182 ? -2.021 9.666 3.856 1.00 96.19 182 GLY A C 1
ATOM 1467 O O . GLY A 1 182 ? -3.212 9.381 3.898 1.00 96.19 182 GLY A O 1
ATOM 1468 N N . ALA A 1 183 ? -1.139 9.165 4.723 1.00 95.44 183 ALA A N 1
ATOM 1469 C CA . ALA A 1 183 ? -1.503 8.162 5.725 1.00 95.44 183 ALA A CA 1
ATOM 1470 C C . ALA A 1 183 ? -2.523 8.704 6.746 1.00 95.44 183 ALA A C 1
ATOM 1472 O O . ALA A 1 183 ? -3.425 7.991 7.194 1.00 95.44 183 ALA A O 1
ATOM 1473 N N . GLN A 1 184 ? -2.420 9.991 7.095 1.00 95.56 184 GLN A N 1
ATOM 1474 C CA . GLN A 1 184 ? -3.400 10.663 7.954 1.00 95.56 184 GLN A CA 1
ATOM 1475 C C . GLN A 1 184 ? -4.759 10.827 7.255 1.00 95.56 184 GLN A C 1
ATOM 1477 O O . GLN A 1 184 ? -5.799 10.598 7.877 1.00 95.56 184 GLN A O 1
ATOM 1482 N N . VAL A 1 185 ? -4.759 11.183 5.964 1.00 97.56 185 VAL A N 1
ATOM 1483 C CA . VAL A 1 185 ? -5.972 11.238 5.134 1.00 97.56 185 VAL A CA 1
ATOM 1484 C C . VAL A 1 185 ? -6.645 9.873 5.081 1.00 97.56 185 VAL A C 1
ATOM 1486 O O . VAL A 1 185 ? -7.838 9.794 5.356 1.00 97.56 185 VAL A O 1
ATOM 1489 N N . ASP A 1 186 ? -5.898 8.805 4.815 1.00 97.38 186 ASP A N 1
ATOM 1490 C CA . ASP A 1 186 ? -6.442 7.448 4.725 1.00 97.38 186 ASP A CA 1
ATOM 1491 C C . ASP A 1 186 ? -6.998 6.959 6.061 1.00 97.38 186 ASP A C 1
ATOM 1493 O O . ASP A 1 186 ? -8.091 6.397 6.111 1.00 97.38 186 ASP A O 1
ATOM 1497 N N . THR A 1 187 ? -6.321 7.281 7.166 1.00 95.94 187 THR A N 1
ATOM 1498 C CA . THR A 1 187 ? -6.837 7.023 8.517 1.00 95.94 187 THR A CA 1
ATOM 1499 C C . THR A 1 187 ? -8.180 7.725 8.744 1.00 95.94 187 THR A C 1
ATOM 1501 O O . THR A 1 187 ? -9.116 7.131 9.282 1.00 95.94 187 THR A O 1
ATOM 1504 N N . LYS A 1 188 ? -8.312 8.991 8.327 1.00 96.62 188 LYS A N 1
ATOM 1505 C CA . LYS A 1 188 ? -9.558 9.762 8.465 1.00 96.62 188 LYS A CA 1
ATOM 1506 C C . LYS A 1 188 ? -10.656 9.241 7.537 1.00 96.62 188 LYS A C 1
ATOM 1508 O O . LYS A 1 188 ? -11.797 9.091 7.972 1.00 96.62 188 LYS A O 1
ATOM 1513 N N . LEU A 1 189 ? -10.310 8.924 6.293 1.00 97.75 189 LEU A N 1
ATOM 1514 C CA . LEU A 1 189 ? -11.217 8.348 5.308 1.00 97.75 189 LEU A CA 1
ATOM 1515 C C . LEU A 1 189 ? -11.757 7.000 5.787 1.00 97.75 189 LEU A C 1
ATOM 1517 O O . LEU A 1 189 ? -12.961 6.766 5.736 1.00 97.75 189 LEU A O 1
ATOM 1521 N N . PHE A 1 190 ? -10.901 6.143 6.338 1.00 97.88 190 PHE A N 1
ATOM 1522 C CA . PHE A 1 190 ? -11.326 4.849 6.853 1.00 97.88 190 PHE A CA 1
ATOM 1523 C C . PHE A 1 190 ? -12.339 4.981 8.000 1.00 97.88 190 PHE A C 1
ATOM 1525 O O . PHE A 1 190 ? -13.345 4.277 8.008 1.00 97.88 190 PHE A O 1
ATOM 1532 N N . LYS A 1 191 ? -12.162 5.953 8.908 1.00 97.06 191 LYS A N 1
ATOM 1533 C CA . LYS A 1 191 ? -13.154 6.259 9.962 1.00 97.06 191 LYS A CA 1
ATOM 1534 C C . LYS A 1 191 ? -14.508 6.709 9.405 1.00 97.06 191 LYS A C 1
ATOM 1536 O O . LYS A 1 191 ? -15.543 6.456 10.018 1.00 97.06 191 LYS A O 1
ATOM 1541 N N . ILE A 1 192 ? -14.520 7.395 8.264 1.00 97.50 192 ILE A N 1
ATOM 1542 C CA . ILE A 1 192 ? -15.765 7.771 7.578 1.00 97.50 192 ILE A CA 1
ATOM 1543 C C . ILE A 1 192 ? -16.412 6.524 6.969 1.00 97.50 192 ILE A C 1
ATOM 1545 O O . ILE A 1 192 ? -17.612 6.303 7.129 1.00 97.50 192 ILE A O 1
ATOM 1549 N N . LEU A 1 193 ? -15.615 5.682 6.312 1.00 97.94 193 LEU A N 1
ATOM 1550 C CA . LEU A 1 193 ? -16.097 4.473 5.655 1.00 97.94 193 LEU A CA 1
ATOM 1551 C C . LEU A 1 193 ? -16.631 3.437 6.648 1.00 97.94 193 LEU A C 1
ATOM 1553 O O . LEU A 1 193 ? -17.688 2.866 6.391 1.00 97.94 193 LEU A O 1
ATOM 1557 N N . ILE A 1 194 ? -15.977 3.239 7.795 1.00 97.56 194 ILE A N 1
ATOM 1558 C CA . ILE A 1 194 ? -16.463 2.300 8.812 1.00 97.56 194 ILE A CA 1
ATOM 1559 C C . ILE A 1 194 ? -17.801 2.762 9.393 1.00 97.56 194 ILE A C 1
ATOM 1561 O O . ILE A 1 194 ? -18.726 1.967 9.479 1.00 97.56 194 ILE A O 1
ATOM 1565 N N . ARG A 1 195 ? -17.973 4.063 9.666 1.00 97.69 195 ARG A N 1
ATOM 1566 C CA . ARG A 1 195 ? -19.266 4.615 10.107 1.00 97.69 195 ARG A CA 1
ATOM 1567 C C . ARG A 1 195 ? -20.360 4.471 9.054 1.00 97.69 195 ARG A C 1
ATOM 1569 O O . ARG A 1 195 ? -21.514 4.254 9.411 1.00 97.69 195 ARG A O 1
ATOM 1576 N N . LYS A 1 196 ? -20.006 4.597 7.773 1.00 97.44 196 LYS A N 1
ATOM 1577 C CA . LYS A 1 196 ? -20.940 4.477 6.647 1.00 97.44 196 LYS A CA 1
ATOM 1578 C C . LYS A 1 196 ? -21.377 3.032 6.397 1.00 97.44 196 LYS A C 1
ATOM 1580 O O . LYS A 1 196 ? -22.547 2.801 6.118 1.00 97.44 196 LYS A O 1
ATOM 1585 N N . HIS A 1 197 ? -20.443 2.083 6.441 1.00 97.75 197 HIS A N 1
ATOM 1586 C CA . HIS A 1 197 ? -20.681 0.703 6.008 1.00 97.75 197 HIS A CA 1
ATOM 1587 C C . HIS A 1 197 ? -20.892 -0.284 7.165 1.00 97.75 197 HIS A C 1
ATOM 1589 O O . HIS A 1 197 ? -21.568 -1.288 6.974 1.00 97.75 197 HIS A O 1
ATOM 1595 N N . LEU A 1 198 ? -20.353 0.002 8.351 1.00 97.69 198 LEU A N 1
ATOM 1596 C CA . LEU A 1 198 ? -20.409 -0.832 9.557 1.00 97.69 198 LEU A CA 1
ATOM 1597 C C . LEU A 1 198 ? -20.871 0.021 10.753 1.00 97.69 198 LEU A C 1
ATOM 1599 O O . LEU A 1 198 ? -20.171 0.170 11.751 1.00 97.69 198 LEU A O 1
ATOM 1603 N N . HIS A 1 199 ? -22.048 0.640 10.622 1.00 97.81 199 HIS A N 1
ATOM 1604 C CA . HIS A 1 199 ? -22.540 1.655 11.560 1.00 97.81 199 HIS A CA 1
ATOM 1605 C C . HIS A 1 199 ? -22.625 1.158 13.013 1.00 97.81 199 HIS A C 1
ATOM 1607 O O . HIS A 1 199 ? -22.087 1.809 13.905 1.00 97.81 199 HIS A O 1
ATOM 1613 N N . ALA A 1 200 ? -23.231 -0.014 13.246 1.00 98.25 200 ALA A N 1
ATOM 1614 C CA . ALA A 1 200 ? -23.371 -0.589 14.587 1.00 98.25 200 ALA A CA 1
ATOM 1615 C C . ALA A 1 200 ? -22.009 -0.871 15.243 1.00 98.25 200 ALA A C 1
ATOM 1617 O O . ALA A 1 200 ? -21.799 -0.544 16.412 1.00 98.25 200 ALA A O 1
ATOM 1618 N N . LEU A 1 201 ? -21.063 -1.407 14.467 1.00 98.31 201 LEU A N 1
ATOM 1619 C CA . LEU A 1 201 ? -19.691 -1.627 14.910 1.00 98.31 201 LEU A CA 1
ATOM 1620 C C . LEU A 1 201 ? -18.993 -0.307 15.251 1.00 98.31 201 LEU A C 1
ATOM 1622 O O . LEU A 1 201 ? -18.323 -0.215 16.275 1.00 98.31 201 LEU A O 1
ATOM 1626 N N . ALA A 1 202 ? -19.168 0.729 14.428 1.00 98.19 202 ALA A N 1
ATOM 1627 C CA . ALA A 1 202 ? -18.589 2.043 14.685 1.00 98.19 202 ALA A CA 1
ATOM 1628 C C . ALA A 1 202 ? -19.119 2.677 15.978 1.00 98.19 202 ALA A C 1
ATOM 1630 O O . ALA A 1 202 ? -18.327 3.185 16.769 1.00 98.19 202 ALA A O 1
ATOM 1631 N N . GLU A 1 203 ? -20.426 2.590 16.237 1.00 98.38 203 GLU A N 1
ATOM 1632 C CA . GLU A 1 203 ? -21.004 3.050 17.503 1.00 98.38 203 GLU A CA 1
ATOM 1633 C C . GLU A 1 203 ? -20.486 2.258 18.706 1.00 98.38 203 GLU A C 1
ATOM 1635 O O . GLU A 1 203 ? -20.261 2.829 19.773 1.00 98.38 203 GLU A O 1
ATOM 1640 N N . HIS A 1 204 ? -20.313 0.943 18.563 1.00 98.56 204 HIS A N 1
ATOM 1641 C CA . HIS A 1 204 ? -19.760 0.117 19.629 1.00 98.56 204 HIS A CA 1
ATOM 1642 C C . HIS A 1 204 ? -18.295 0.474 19.916 1.00 98.56 204 HIS A C 1
ATOM 1644 O O . HIS A 1 204 ? -17.946 0.695 21.073 1.00 98.56 204 HIS A O 1
ATOM 1650 N N . MET A 1 205 ? -17.465 0.628 18.881 1.00 98.06 205 MET A N 1
ATOM 1651 C CA . MET A 1 205 ? -16.077 1.082 19.020 1.00 98.06 205 MET A CA 1
ATOM 1652 C C . MET A 1 205 ? -15.984 2.448 19.713 1.00 98.06 205 MET A C 1
ATOM 1654 O O . MET A 1 205 ? -15.175 2.608 20.625 1.00 98.06 205 MET A O 1
ATOM 1658 N N . ASP A 1 206 ? -16.853 3.400 19.350 1.00 97.81 206 ASP A N 1
ATOM 1659 C CA . ASP A 1 206 ? -16.923 4.709 20.008 1.00 97.81 206 ASP A CA 1
ATOM 1660 C C . ASP A 1 206 ? -17.274 4.560 21.514 1.00 97.81 206 ASP A C 1
ATOM 1662 O O . ASP A 1 206 ? -16.696 5.260 22.348 1.00 97.81 206 ASP A O 1
ATOM 1666 N N . LYS A 1 207 ? -18.150 3.611 21.897 1.00 98.12 207 LYS A N 1
ATOM 1667 C CA . LYS A 1 207 ? -18.505 3.329 23.310 1.00 98.12 207 LYS A CA 1
ATOM 1668 C C . LYS A 1 207 ? -17.348 2.738 24.117 1.00 98.12 207 LYS A C 1
ATOM 1670 O O . LYS A 1 207 ? -17.159 3.136 25.264 1.00 98.12 207 LYS A O 1
ATOM 1675 N N . ILE A 1 208 ? -16.580 1.818 23.534 1.00 97.88 208 ILE A N 1
ATOM 1676 C CA . ILE A 1 208 ? -15.422 1.191 24.198 1.00 97.88 208 ILE A CA 1
ATOM 1677 C C . ILE A 1 208 ? -14.134 2.026 24.071 1.00 97.88 208 ILE A C 1
ATOM 1679 O O . ILE A 1 208 ? -13.071 1.602 24.527 1.00 97.88 208 ILE A O 1
ATOM 1683 N N . GLY A 1 209 ? -14.212 3.210 23.450 1.00 97.00 209 GLY A N 1
ATOM 1684 C CA . GLY A 1 209 ? -13.089 4.133 23.272 1.00 97.00 209 GLY A CA 1
ATOM 1685 C C . GLY A 1 209 ? -12.050 3.679 22.243 1.00 97.00 209 GLY A C 1
ATOM 1686 O O . GLY A 1 209 ? -10.904 4.123 22.298 1.00 97.00 209 GLY A O 1
ATOM 1687 N N . MET A 1 210 ? -12.419 2.789 21.321 1.00 96.12 210 MET A N 1
ATOM 1688 C CA . MET A 1 210 ? -11.521 2.263 20.300 1.00 96.12 210 MET A CA 1
ATOM 1689 C C . MET A 1 210 ? -11.506 3.156 19.058 1.00 96.12 210 MET A C 1
ATOM 1691 O O . MET A 1 210 ? -12.501 3.287 18.350 1.00 96.12 210 MET A O 1
ATOM 1695 N N . ASP A 1 211 ? -10.333 3.696 18.728 1.00 94.62 211 ASP A N 1
ATOM 1696 C CA . ASP A 1 211 ? -10.108 4.389 17.463 1.00 94.62 211 ASP A CA 1
ATOM 1697 C C . ASP A 1 211 ? -9.544 3.409 16.406 1.00 94.62 211 ASP A C 1
ATOM 1699 O O . ASP A 1 211 ? -8.451 2.868 16.604 1.00 94.62 211 ASP A O 1
ATOM 1703 N N . PRO A 1 212 ? -10.215 3.191 15.253 1.00 92.06 212 PRO A N 1
ATOM 1704 C CA . PRO A 1 212 ? -9.727 2.277 14.211 1.00 92.06 212 PRO A CA 1
ATOM 1705 C C . PRO A 1 212 ? -8.327 2.624 13.677 1.00 92.06 212 PRO A C 1
ATOM 1707 O O . PRO A 1 212 ? -7.586 1.751 13.222 1.00 92.06 212 PRO A O 1
ATOM 1710 N N . GLY A 1 213 ? -7.924 3.895 13.752 1.00 90.75 213 GLY A N 1
ATOM 1711 C CA . GLY A 1 213 ? -6.594 4.355 13.357 1.00 90.75 213 GLY A CA 1
ATOM 1712 C C . GLY A 1 213 ? -5.459 3.753 14.189 1.00 90.75 213 GLY A C 1
ATOM 1713 O O . GLY A 1 213 ? -4.326 3.715 13.714 1.00 90.75 213 GLY A O 1
ATOM 1714 N N . MET A 1 214 ? -5.751 3.221 15.383 1.00 90.81 214 MET A N 1
ATOM 1715 C CA . MET A 1 214 ? -4.761 2.566 16.249 1.00 90.81 214 MET A CA 1
ATOM 1716 C C . MET A 1 214 ? -4.225 1.250 15.674 1.00 90.81 214 MET A C 1
ATOM 1718 O O . MET A 1 214 ? -3.134 0.827 16.053 1.00 90.81 214 MET A O 1
ATOM 1722 N N . VAL A 1 215 ? -4.969 0.605 14.770 1.00 89.44 215 VAL A N 1
ATOM 1723 C CA . VAL A 1 215 ? -4.576 -0.668 14.136 1.00 89.44 215 VAL A CA 1
ATOM 1724 C C . VAL A 1 215 ? -4.275 -0.507 12.645 1.00 89.44 215 VAL A C 1
ATOM 1726 O O . VAL A 1 215 ? -3.332 -1.105 12.134 1.00 89.44 215 VAL A O 1
ATOM 1729 N N . CYS A 1 216 ? -4.997 0.376 11.951 1.00 87.94 216 CYS A N 1
ATOM 1730 C CA . CYS A 1 216 ? -4.949 0.441 10.488 1.00 87.94 216 CYS A CA 1
ATOM 1731 C C . CYS A 1 216 ? -3.711 1.149 9.915 1.00 87.94 216 CYS A C 1
ATOM 1733 O O . CYS A 1 216 ? -3.484 1.090 8.709 1.00 87.94 216 CYS A O 1
ATOM 1735 N N . GLY A 1 217 ? -2.907 1.836 10.735 1.00 86.00 217 GLY A N 1
ATOM 1736 C CA . GLY A 1 217 ? -1.764 2.614 10.239 1.00 86.00 217 GLY A CA 1
ATOM 1737 C C . GLY A 1 217 ? -0.788 1.778 9.402 1.00 86.00 217 GLY A C 1
ATOM 1738 O O . GLY A 1 217 ? -0.392 2.190 8.314 1.00 86.00 217 GLY A O 1
ATOM 1739 N N . GLN A 1 218 ? -0.463 0.568 9.866 1.00 86.75 218 GLN A N 1
ATOM 1740 C CA . GLN A 1 218 ? 0.425 -0.350 9.141 1.00 86.75 218 GLN A CA 1
ATOM 1741 C C . GLN A 1 218 ? -0.240 -0.962 7.904 1.00 86.75 218 GLN A C 1
ATOM 1743 O O . GLN A 1 218 ? 0.427 -1.182 6.896 1.00 86.75 218 GLN A O 1
ATOM 1748 N N . TRP A 1 219 ? -1.558 -1.172 7.934 1.00 93.56 219 TRP A N 1
ATOM 1749 C CA . TRP A 1 219 ? -2.304 -1.693 6.789 1.00 93.56 219 TRP A CA 1
ATOM 1750 C C . TRP A 1 219 ? -2.179 -0.778 5.574 1.00 93.56 219 TRP A C 1
ATOM 1752 O O . TRP A 1 219 ? -1.880 -1.255 4.483 1.00 93.56 219 TRP A O 1
ATOM 1762 N N . PHE A 1 220 ? -2.348 0.532 5.771 1.00 91.94 220 PHE A N 1
ATOM 1763 C CA . PHE A 1 220 ? -2.268 1.510 4.687 1.00 91.94 220 PHE A CA 1
ATOM 1764 C C . PHE A 1 220 ? -0.829 1.816 4.262 1.00 91.94 220 PHE A C 1
ATOM 1766 O O . PHE A 1 220 ? -0.587 2.010 3.077 1.00 91.94 220 PHE A O 1
ATOM 1773 N N . LEU A 1 221 ? 0.137 1.822 5.190 1.00 89.38 221 LEU A N 1
ATOM 1774 C CA . LEU A 1 221 ? 1.543 2.093 4.855 1.00 89.38 221 LEU A CA 1
ATOM 1775 C C . LEU A 1 221 ? 2.227 0.949 4.104 1.00 89.38 221 LEU A C 1
ATOM 1777 O O . LEU A 1 221 ? 3.051 1.207 3.233 1.00 89.38 221 LEU A O 1
ATOM 1781 N N . CYS A 1 222 ? 1.890 -0.296 4.440 1.00 90.50 222 CYS A N 1
ATOM 1782 C CA . CYS A 1 222 ? 2.519 -1.493 3.880 1.00 90.50 222 CYS A CA 1
ATOM 1783 C C . CYS A 1 222 ? 1.612 -2.272 2.915 1.00 90.50 222 CYS A C 1
ATOM 1785 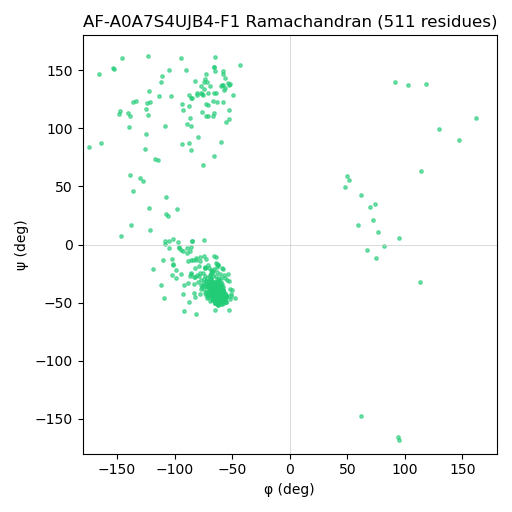O O . CYS A 1 222 ? 2.003 -3.336 2.447 1.00 90.50 222 CYS A O 1
ATOM 1787 N N . ILE A 1 223 ? 0.379 -1.822 2.654 1.00 95.75 223 ILE A N 1
ATOM 1788 C CA . ILE A 1 223 ? -0.633 -2.616 1.928 1.00 95.75 223 ILE A CA 1
ATOM 1789 C C . ILE A 1 223 ? -0.709 -4.037 2.529 1.00 95.75 223 ILE A C 1
ATOM 1791 O O . ILE A 1 223 ? -0.607 -5.046 1.832 1.00 95.75 223 ILE A O 1
ATOM 1795 N N . PHE A 1 224 ? -0.833 -4.084 3.860 1.00 95.56 224 PHE A N 1
ATOM 1796 C CA . PHE A 1 224 ? -0.966 -5.285 4.700 1.00 95.56 224 PHE A CA 1
ATOM 1797 C C . PHE A 1 224 ? 0.244 -6.235 4.795 1.00 95.56 224 PHE A C 1
ATOM 1799 O O . PHE A 1 224 ? 0.197 -7.169 5.600 1.00 95.56 224 PHE A O 1
ATOM 1806 N N . CYS A 1 225 ? 1.337 -6.007 4.055 1.00 91.06 225 CYS A N 1
ATOM 1807 C CA . CYS A 1 225 ? 2.396 -7.011 3.892 1.00 91.06 225 CYS A CA 1
ATOM 1808 C C . CYS A 1 225 ? 3.155 -7.422 5.163 1.00 91.06 225 CYS A C 1
ATOM 1810 O O . CYS A 1 225 ? 3.788 -8.471 5.182 1.00 91.06 225 CYS A O 1
ATOM 1812 N N . ASN A 1 226 ? 3.074 -6.635 6.235 1.00 87.25 226 ASN A N 1
ATOM 1813 C CA . ASN A 1 226 ? 3.735 -6.913 7.510 1.00 87.25 226 ASN A CA 1
ATOM 1814 C C . ASN A 1 226 ? 2.790 -7.418 8.618 1.00 87.25 226 ASN A C 1
ATOM 1816 O O . ASN A 1 226 ? 3.230 -7.582 9.757 1.00 87.25 226 ASN A O 1
ATOM 1820 N N . ARG A 1 227 ? 1.494 -7.619 8.328 1.00 89.00 227 ARG A N 1
ATOM 1821 C CA . ARG A 1 227 ? 0.493 -8.061 9.323 1.00 89.00 227 ARG A CA 1
ATOM 1822 C C . ARG A 1 227 ? -0.167 -9.399 8.996 1.00 89.00 227 ARG A C 1
ATOM 1824 O O . ARG A 1 227 ? -0.698 -10.017 9.909 1.00 89.00 227 ARG A O 1
ATOM 1831 N N . MET A 1 228 ? -0.143 -9.831 7.737 1.00 91.88 228 MET A N 1
ATOM 1832 C CA . MET A 1 228 ? -0.910 -10.982 7.244 1.00 91.88 228 MET A CA 1
ATOM 1833 C C . MET A 1 228 ? -0.017 -12.055 6.610 1.00 91.88 228 MET A C 1
ATOM 1835 O O . MET A 1 228 ? 1.107 -11.738 6.215 1.00 91.88 228 MET A O 1
ATOM 1839 N N . PRO A 1 229 ? -0.519 -13.298 6.454 1.00 93.81 229 PRO A N 1
ATOM 1840 C CA . PRO A 1 229 ? 0.152 -14.332 5.668 1.00 93.81 229 PRO A CA 1
ATOM 1841 C C . PRO A 1 229 ? 0.500 -13.848 4.253 1.00 93.81 229 PRO A C 1
ATOM 1843 O O . PRO A 1 229 ? -0.314 -13.188 3.597 1.00 93.81 229 PRO A O 1
ATOM 1846 N N . CYS A 1 230 ? 1.705 -14.175 3.780 1.00 92.62 230 CYS A N 1
ATOM 1847 C CA . CYS A 1 230 ? 2.250 -13.675 2.513 1.00 92.62 230 CYS A CA 1
ATOM 1848 C C . CYS A 1 230 ? 1.355 -14.038 1.319 1.00 92.62 230 CYS A C 1
ATOM 1850 O O . CYS A 1 230 ? 1.112 -13.215 0.435 1.00 92.62 230 CYS A O 1
ATOM 1852 N N . GLU A 1 231 ? 0.793 -15.245 1.325 1.00 93.88 231 GLU A N 1
ATOM 1853 C CA . GLU A 1 231 ? -0.113 -15.748 0.298 1.00 93.88 231 GLU A CA 1
ATOM 1854 C C . GLU A 1 231 ? -1.354 -14.857 0.186 1.00 93.88 231 GLU A C 1
ATOM 1856 O O . GLU A 1 231 ? -1.725 -14.436 -0.913 1.00 93.88 231 GLU A O 1
ATOM 1861 N N . THR A 1 232 ? -1.951 -14.489 1.321 1.00 97.06 232 THR A N 1
ATOM 1862 C CA . THR A 1 232 ? -3.106 -13.586 1.381 1.00 97.06 232 THR A CA 1
ATOM 1863 C C . THR A 1 232 ? -2.740 -12.178 0.934 1.00 97.06 232 THR A C 1
ATOM 1865 O O . THR A 1 232 ? -3.487 -11.565 0.170 1.00 97.06 232 THR A O 1
ATOM 1868 N N . VAL A 1 233 ? -1.570 -11.674 1.330 1.00 97.31 233 VAL A N 1
ATOM 1869 C CA . VAL A 1 233 ? -1.064 -10.369 0.875 1.00 97.31 233 VAL A CA 1
ATOM 1870 C C . VAL A 1 233 ? -0.919 -10.345 -0.644 1.00 97.31 233 VAL A C 1
ATOM 1872 O O . VAL A 1 233 ? -1.408 -9.416 -1.285 1.00 97.31 233 VAL A O 1
ATOM 1875 N N . CYS A 1 234 ? -0.333 -11.383 -1.243 1.00 97.62 234 CYS A N 1
ATOM 1876 C CA . CYS A 1 234 ? -0.196 -11.477 -2.694 1.00 97.62 234 CYS A CA 1
ATOM 1877 C C . CYS A 1 234 ? -1.564 -11.467 -3.391 1.00 97.62 234 CYS A C 1
ATOM 1879 O O . CYS A 1 234 ? -1.744 -10.786 -4.399 1.00 97.62 234 CYS A O 1
ATOM 1881 N N . ARG A 1 235 ? -2.563 -12.157 -2.826 1.00 97.75 235 ARG A N 1
ATOM 1882 C CA . ARG A 1 235 ? -3.943 -12.155 -3.338 1.00 97.75 235 ARG A CA 1
ATOM 1883 C C . ARG A 1 235 ? -4.601 -10.776 -3.221 1.00 97.75 235 ARG A C 1
ATOM 1885 O O . ARG A 1 235 ? -5.294 -10.355 -4.146 1.00 97.75 235 ARG A O 1
ATOM 1892 N N . ILE A 1 236 ? -4.355 -10.047 -2.132 1.00 98.25 236 ILE A N 1
ATOM 1893 C CA . ILE A 1 236 ? -4.784 -8.649 -1.979 1.00 98.25 236 ILE A CA 1
ATOM 1894 C C . ILE A 1 236 ? -4.120 -7.774 -3.049 1.00 98.25 236 ILE A C 1
ATOM 1896 O O . ILE A 1 236 ? -4.800 -6.982 -3.704 1.00 98.25 236 ILE A O 1
ATOM 1900 N N . TRP A 1 237 ? -2.817 -7.937 -3.272 1.00 98.44 237 TRP A N 1
ATOM 1901 C CA . TRP A 1 237 ? -2.048 -7.164 -4.248 1.00 98.44 237 TRP A CA 1
ATOM 1902 C C . TRP A 1 237 ? -2.495 -7.416 -5.690 1.00 98.44 237 TRP A C 1
ATOM 1904 O O . TRP A 1 237 ? -2.628 -6.452 -6.445 1.00 98.44 237 TRP A O 1
ATOM 1914 N N . ASP A 1 238 ? -2.854 -8.656 -6.049 1.00 98.25 238 ASP A N 1
ATOM 1915 C CA . ASP A 1 238 ? -3.464 -8.986 -7.347 1.00 98.25 238 ASP A CA 1
ATOM 1916 C C . ASP A 1 238 ? -4.670 -8.065 -7.644 1.00 98.25 238 ASP A C 1
ATOM 1918 O O . ASP A 1 238 ? -4.816 -7.514 -8.742 1.00 98.25 238 ASP A O 1
ATOM 1922 N N . VAL A 1 239 ? -5.528 -7.850 -6.639 1.00 98.19 239 VAL A N 1
ATOM 1923 C CA . VAL A 1 239 ? -6.722 -7.002 -6.749 1.00 98.19 239 VAL A CA 1
ATOM 1924 C C . VAL A 1 239 ? -6.369 -5.515 -6.672 1.00 98.19 239 VAL A C 1
ATOM 1926 O O . VAL A 1 239 ? -6.900 -4.734 -7.465 1.00 98.19 239 VAL A O 1
ATOM 1929 N N . VAL A 1 240 ? -5.476 -5.109 -5.766 1.00 98.25 240 VAL A N 1
ATOM 1930 C CA . VAL A 1 240 ? -5.061 -3.706 -5.585 1.00 98.25 240 VAL A CA 1
ATOM 1931 C C . VAL A 1 240 ? -4.370 -3.165 -6.836 1.00 98.25 240 VAL A C 1
ATOM 1933 O O . VAL A 1 240 ? -4.740 -2.091 -7.305 1.00 98.25 240 VAL A O 1
ATOM 1936 N N . PHE A 1 241 ? -3.439 -3.903 -7.442 1.00 98.38 241 PHE A N 1
ATOM 1937 C CA . PHE A 1 241 ? -2.748 -3.454 -8.656 1.00 98.38 241 PHE A CA 1
ATOM 1938 C C . PHE A 1 241 ? -3.670 -3.399 -9.880 1.00 98.38 241 PHE A C 1
ATOM 1940 O O . PHE A 1 241 ? -3.495 -2.554 -10.760 1.00 98.38 241 PHE A O 1
ATOM 1947 N N . CYS A 1 242 ? -4.705 -4.243 -9.931 1.00 97.69 242 CYS A N 1
ATOM 1948 C CA . CYS A 1 242 ? -5.669 -4.223 -11.027 1.00 97.69 242 CYS A CA 1
ATOM 1949 C C . CYS A 1 242 ? -6.760 -3.153 -10.863 1.00 97.69 242 CYS A C 1
ATOM 1951 O O . CYS A 1 242 ? -7.131 -2.492 -11.838 1.00 97.69 242 CYS A O 1
ATOM 1953 N N . LYS A 1 243 ? -7.335 -3.029 -9.660 1.00 95.56 243 LYS A N 1
ATOM 1954 C CA . LYS A 1 243 ? -8.520 -2.199 -9.388 1.00 95.56 243 LYS A CA 1
ATOM 1955 C C . LYS A 1 243 ? -8.160 -0.834 -8.792 1.00 95.56 243 LYS A C 1
ATOM 1957 O O . LYS A 1 243 ? -8.926 0.113 -8.953 1.00 95.56 243 LYS A O 1
ATOM 1962 N N . GLY A 1 244 ? -6.988 -0.693 -8.181 1.00 95.50 244 GLY A N 1
ATOM 1963 C CA . GLY A 1 244 ? -6.492 0.554 -7.607 1.00 95.50 244 GLY A CA 1
ATOM 1964 C C . GLY A 1 244 ? -6.794 0.709 -6.108 1.00 95.50 244 GLY A C 1
ATOM 1965 O O . GLY A 1 244 ? -7.175 -0.253 -5.436 1.00 95.50 244 GLY A O 1
ATOM 1966 N N . PRO A 1 245 ? -6.645 1.930 -5.557 1.00 95.38 245 PRO A N 1
ATOM 1967 C CA . PRO A 1 245 ? -6.559 2.155 -4.111 1.00 95.38 245 PRO A CA 1
ATOM 1968 C C . PRO A 1 245 ? -7.841 1.837 -3.334 1.00 95.38 245 PRO A C 1
ATOM 1970 O O . PRO A 1 245 ? -7.775 1.545 -2.144 1.00 95.38 245 PRO A O 1
ATOM 1973 N N . HIS A 1 246 ? -9.013 1.838 -3.977 1.00 96.00 246 HIS A N 1
ATOM 1974 C CA . HIS A 1 246 ? -10.268 1.495 -3.301 1.00 96.00 246 HIS A CA 1
ATOM 1975 C C . HIS A 1 246 ? -10.283 0.063 -2.749 1.00 96.00 246 HIS A C 1
ATOM 1977 O O . HIS A 1 246 ? -10.901 -0.176 -1.713 1.00 96.00 246 HIS A O 1
ATOM 1983 N N . ALA A 1 247 ? -9.565 -0.867 -3.389 1.00 97.44 247 ALA A N 1
ATOM 1984 C CA . ALA A 1 247 ? -9.460 -2.246 -2.924 1.00 97.44 247 ALA A CA 1
ATOM 1985 C C . ALA A 1 247 ? -8.791 -2.341 -1.540 1.00 97.44 247 ALA A C 1
ATOM 1987 O O . ALA A 1 247 ? -9.171 -3.187 -0.737 1.00 97.44 247 ALA A O 1
ATOM 1988 N N . ILE A 1 248 ? -7.868 -1.425 -1.217 1.00 97.62 248 ILE A N 1
ATOM 1989 C CA . ILE A 1 248 ? -7.209 -1.365 0.097 1.00 97.62 248 ILE A CA 1
ATOM 1990 C C . ILE A 1 248 ? -8.254 -1.099 1.193 1.00 97.62 248 ILE A C 1
ATOM 1992 O O . ILE A 1 248 ? -8.291 -1.784 2.212 1.00 97.62 248 ILE A O 1
ATOM 1996 N N . PHE A 1 249 ? -9.167 -0.153 0.958 1.00 98.00 249 PHE A N 1
ATOM 1997 C CA . PHE A 1 249 ? -10.242 0.172 1.901 1.00 98.00 249 PHE A CA 1
ATOM 1998 C C . PHE A 1 249 ? -11.305 -0.924 1.991 1.00 98.00 249 PHE A C 1
ATOM 2000 O O . PHE A 1 249 ? -11.820 -1.181 3.076 1.00 98.00 249 PHE A O 1
ATOM 2007 N N . GLN A 1 250 ? -11.620 -1.585 0.875 1.00 98.12 250 GLN A N 1
ATOM 2008 C CA . GLN A 1 250 ? -12.524 -2.737 0.857 1.00 98.12 250 GLN A CA 1
ATOM 2009 C C . GLN A 1 250 ? -11.999 -3.881 1.726 1.00 98.12 250 GLN A C 1
ATOM 2011 O O . GLN A 1 250 ? -12.750 -4.428 2.529 1.00 98.12 250 GLN A O 1
ATOM 2016 N N . VAL A 1 251 ? -10.709 -4.205 1.604 1.00 97.94 251 VAL A N 1
ATOM 2017 C CA . VAL A 1 251 ? -10.059 -5.232 2.428 1.00 97.94 251 VAL A CA 1
ATOM 2018 C C . VAL A 1 251 ? -10.039 -4.812 3.896 1.00 97.94 251 VAL A C 1
ATOM 2020 O O . VAL A 1 251 ? -10.425 -5.601 4.752 1.00 97.94 251 VAL A O 1
ATOM 2023 N N . ALA A 1 252 ? -9.694 -3.557 4.200 1.00 97.62 252 ALA A N 1
ATOM 2024 C CA . ALA A 1 252 ? -9.727 -3.053 5.572 1.00 97.62 252 ALA A CA 1
ATOM 2025 C C . ALA A 1 252 ? -11.129 -3.169 6.207 1.00 97.62 252 ALA A C 1
ATOM 2027 O O . ALA A 1 252 ? -11.256 -3.638 7.335 1.00 97.62 252 ALA A O 1
ATOM 2028 N N . LEU A 1 253 ? -12.195 -2.809 5.480 1.00 98.25 253 LEU A N 1
ATOM 2029 C CA . LEU A 1 253 ? -13.578 -2.982 5.947 1.00 98.25 253 LEU A CA 1
ATOM 2030 C C . LEU A 1 253 ? -13.945 -4.460 6.125 1.00 98.25 253 LEU A C 1
ATOM 2032 O O . LEU A 1 253 ? -14.595 -4.808 7.109 1.00 98.25 253 LEU A O 1
ATOM 2036 N N . ALA A 1 254 ? -13.503 -5.329 5.213 1.00 98.06 254 ALA A N 1
ATOM 2037 C CA . ALA A 1 254 ? -13.745 -6.764 5.298 1.00 98.06 254 ALA A CA 1
ATOM 2038 C C . ALA A 1 254 ? -13.133 -7.386 6.554 1.00 98.06 254 ALA A C 1
ATOM 2040 O O . ALA A 1 254 ? -13.800 -8.178 7.209 1.00 98.06 254 ALA A O 1
ATOM 2041 N N . ILE A 1 255 ? -11.926 -6.983 6.955 1.00 97.50 255 ILE A N 1
ATOM 2042 C CA . ILE A 1 255 ? -11.294 -7.473 8.192 1.00 97.50 255 ILE A CA 1
ATOM 2043 C C . ILE A 1 255 ? -12.149 -7.121 9.414 1.00 97.50 255 ILE A C 1
ATOM 2045 O O . ILE A 1 255 ? -12.439 -7.989 10.238 1.00 97.50 255 ILE A O 1
ATOM 2049 N N . PHE A 1 256 ? -12.608 -5.868 9.512 1.00 97.88 256 PHE A N 1
ATOM 2050 C CA . PHE A 1 256 ? -13.503 -5.449 10.594 1.00 97.88 256 PHE A CA 1
ATOM 2051 C C . PHE A 1 256 ? -14.831 -6.202 10.558 1.00 97.88 256 PHE A C 1
ATOM 2053 O O . PHE A 1 256 ? -15.331 -6.601 11.605 1.00 97.88 256 PHE A O 1
ATOM 2060 N N . LYS A 1 257 ? -15.377 -6.449 9.364 1.00 97.81 257 LYS A N 1
ATOM 2061 C CA . LYS A 1 257 ? -16.612 -7.214 9.186 1.00 97.81 257 LYS A CA 1
ATOM 2062 C C . LYS A 1 257 ? -16.467 -8.672 9.622 1.00 97.81 257 LYS A C 1
ATOM 2064 O O . LYS A 1 257 ? -17.336 -9.180 10.320 1.00 97.81 257 LYS A O 1
ATOM 2069 N N . LEU A 1 258 ? -15.360 -9.327 9.279 1.00 96.56 258 LEU A N 1
ATOM 2070 C CA . LEU A 1 258 ? -15.062 -10.696 9.716 1.00 96.56 258 LEU A CA 1
ATOM 2071 C C . LEU A 1 258 ? -14.896 -10.799 11.241 1.00 96.56 258 LEU A C 1
ATOM 2073 O O . LEU A 1 258 ? -15.159 -11.848 11.823 1.00 96.56 258 LEU A O 1
ATOM 2077 N N . CYS A 1 259 ? -14.488 -9.710 11.895 1.00 96.88 259 CYS A N 1
ATOM 2078 C CA . CYS A 1 259 ? -14.344 -9.643 13.349 1.00 96.88 259 CYS A CA 1
ATOM 2079 C C . CYS A 1 259 ? -15.572 -9.082 14.071 1.00 96.88 259 CYS A C 1
ATOM 2081 O O . CYS A 1 259 ? -15.564 -9.051 15.301 1.00 96.88 259 CYS A O 1
ATOM 2083 N N . GLU A 1 260 ? -16.596 -8.619 13.347 1.00 97.50 260 GLU A N 1
ATOM 2084 C CA . GLU A 1 260 ? -17.668 -7.783 13.898 1.00 97.50 260 GLU A CA 1
ATOM 2085 C C . GLU A 1 260 ? -18.348 -8.455 15.090 1.00 97.50 260 GLU A C 1
ATOM 2087 O O . GLU A 1 260 ? -18.421 -7.857 16.158 1.00 97.50 260 GLU A O 1
ATOM 2092 N N . GLU A 1 261 ? -18.756 -9.718 14.956 1.00 97.81 261 GLU A N 1
ATOM 2093 C CA . GLU A 1 261 ? -19.432 -10.452 16.034 1.00 97.81 261 GLU A CA 1
ATOM 2094 C C . GLU A 1 261 ? -18.595 -10.522 17.315 1.00 97.81 261 GLU A C 1
ATOM 2096 O O . GLU A 1 261 ? -19.126 -10.349 18.408 1.00 97.81 261 GLU A O 1
ATOM 2101 N N . LYS A 1 262 ? -17.278 -10.728 17.190 1.00 97.94 262 LYS A N 1
ATOM 2102 C CA . LYS A 1 262 ? -16.367 -10.803 18.339 1.00 97.94 262 LYS A CA 1
ATOM 2103 C C . LYS A 1 262 ? -16.119 -9.427 18.948 1.00 97.94 262 LYS A C 1
ATOM 2105 O O . LYS A 1 262 ? -16.113 -9.306 20.166 1.00 97.94 262 LYS A O 1
ATOM 2110 N N . ILE A 1 263 ? -15.939 -8.400 18.114 1.00 98.06 263 ILE A N 1
ATOM 2111 C CA . ILE A 1 263 ? -15.712 -7.028 18.585 1.00 98.06 263 ILE A CA 1
ATOM 2112 C C . ILE A 1 263 ? -16.948 -6.501 19.313 1.00 98.06 263 ILE A C 1
ATOM 2114 O O . ILE A 1 263 ? -16.802 -5.851 20.335 1.00 98.06 263 ILE A O 1
ATOM 2118 N N . MET A 1 264 ? -18.157 -6.821 18.845 1.00 98.38 264 MET A N 1
ATOM 2119 C CA . MET A 1 264 ? -19.410 -6.397 19.486 1.00 98.38 264 MET A CA 1
ATOM 2120 C C . MET A 1 264 ? -19.609 -6.968 20.901 1.00 98.38 264 MET A C 1
ATOM 2122 O O . MET A 1 264 ? -20.457 -6.467 21.640 1.00 98.38 264 MET A O 1
ATOM 2126 N N . LEU A 1 265 ? -18.854 -8.008 21.272 1.00 98.12 265 LEU A N 1
ATOM 2127 C CA . LEU A 1 265 ? -18.846 -8.606 22.610 1.00 98.12 265 LEU A CA 1
ATOM 2128 C C . LEU A 1 265 ? -17.767 -8.011 23.526 1.00 98.12 265 LEU A C 1
ATOM 2130 O O . LEU A 1 265 ? -17.712 -8.373 24.699 1.00 98.12 265 LEU A O 1
ATOM 2134 N N . CYS A 1 266 ? -16.900 -7.136 23.014 1.00 98.00 266 CYS A N 1
ATOM 2135 C CA . CYS A 1 266 ? -15.850 -6.518 23.809 1.00 98.00 266 CYS A CA 1
ATOM 2136 C C . CYS A 1 266 ? -16.412 -5.472 24.774 1.00 98.00 266 CYS A C 1
ATOM 2138 O O . CYS A 1 266 ? -17.348 -4.737 24.466 1.00 98.00 266 CYS A O 1
ATOM 2140 N N . GLU A 1 267 ? -15.773 -5.357 25.934 1.00 97.06 267 GLU A N 1
ATOM 2141 C CA . GLU A 1 267 ? -16.115 -4.337 26.934 1.00 97.06 267 GLU A CA 1
ATOM 2142 C C . GLU A 1 267 ? -15.144 -3.146 26.913 1.00 97.06 267 GLU A C 1
ATOM 2144 O O . GLU A 1 267 ? -15.466 -2.064 27.404 1.00 97.06 267 GLU A O 1
ATOM 2149 N N . ASP A 1 268 ? -13.963 -3.323 26.314 1.00 97.31 268 ASP A N 1
ATOM 2150 C CA . ASP A 1 268 ? -12.910 -2.315 26.235 1.00 97.31 268 ASP A CA 1
ATOM 2151 C C . ASP A 1 268 ? -12.114 -2.398 24.919 1.00 97.31 268 ASP A C 1
ATOM 2153 O O . ASP A 1 268 ? -12.091 -3.422 24.228 1.00 97.31 268 ASP A O 1
ATOM 2157 N N . MET A 1 269 ? -11.428 -1.302 24.574 1.00 96.75 269 MET A N 1
ATOM 2158 C CA . MET A 1 269 ? -10.617 -1.213 23.354 1.00 96.75 269 MET A CA 1
ATOM 2159 C C . MET A 1 269 ? -9.477 -2.243 23.278 1.00 96.75 269 MET A C 1
ATOM 2161 O O . MET A 1 269 ? -9.071 -2.616 22.179 1.00 96.75 269 MET A O 1
ATOM 2165 N N . GLY A 1 270 ? -8.932 -2.693 24.412 1.00 97.31 270 GLY A N 1
ATOM 2166 C CA . GLY A 1 270 ? -7.813 -3.631 24.458 1.00 97.31 270 GLY A CA 1
ATOM 2167 C C . GLY A 1 270 ? -8.210 -5.001 23.919 1.00 97.31 270 GLY A C 1
ATOM 2168 O O . GLY A 1 270 ? -7.494 -5.557 23.084 1.00 97.31 270 GLY A O 1
ATOM 2169 N N . GLN A 1 271 ? -9.385 -5.495 24.319 1.00 97.62 271 GLN A N 1
ATOM 2170 C CA . GLN A 1 271 ? -9.960 -6.741 23.799 1.00 97.62 271 GLN A CA 1
ATOM 2171 C C . GLN A 1 271 ? -10.204 -6.666 22.287 1.00 97.62 271 GLN A C 1
ATOM 2173 O O . GLN A 1 271 ? -9.801 -7.563 21.544 1.00 97.62 271 GLN A O 1
ATOM 2178 N N . ALA A 1 272 ? -10.799 -5.569 21.814 1.00 97.38 272 ALA A N 1
ATOM 2179 C CA . ALA A 1 272 ? -11.091 -5.389 20.395 1.00 97.38 272 ALA A CA 1
ATOM 2180 C C . ALA A 1 272 ? -9.810 -5.308 19.542 1.00 97.38 272 ALA A C 1
ATOM 2182 O O . ALA A 1 272 ? -9.726 -5.923 18.476 1.00 97.38 272 ALA A O 1
ATOM 2183 N N . ILE A 1 273 ? -8.774 -4.611 20.028 1.00 96.44 273 ILE A N 1
ATOM 2184 C CA . ILE A 1 273 ? -7.455 -4.574 19.377 1.00 96.44 273 ILE A CA 1
ATOM 2185 C C . ILE A 1 273 ? -6.823 -5.970 19.344 1.00 96.44 273 ILE A C 1
ATOM 2187 O O . ILE A 1 273 ? -6.240 -6.337 18.325 1.00 96.44 273 ILE A O 1
ATOM 2191 N N . HIS A 1 274 ? -6.929 -6.749 20.424 1.00 96.06 274 HIS A N 1
ATOM 2192 C CA . HIS A 1 274 ? -6.413 -8.119 20.463 1.00 96.06 274 HIS A CA 1
ATOM 2193 C C . HIS A 1 274 ? -7.087 -9.001 19.406 1.00 96.06 274 HIS A C 1
ATOM 2195 O O . HIS A 1 274 ? -6.398 -9.635 18.615 1.00 96.06 274 HIS A O 1
ATOM 2201 N N . ILE A 1 275 ? -8.421 -8.965 19.317 1.00 96.69 275 ILE A N 1
ATOM 2202 C CA . ILE A 1 275 ? -9.187 -9.717 18.310 1.00 96.69 275 ILE A CA 1
ATOM 2203 C C . ILE A 1 275 ? -8.759 -9.359 16.886 1.00 96.69 275 ILE A C 1
ATOM 2205 O O . ILE A 1 275 ? -8.582 -10.253 16.060 1.00 96.69 275 ILE A O 1
ATOM 2209 N N . LEU A 1 276 ? -8.572 -8.070 16.587 1.00 95.62 276 LEU A N 1
ATOM 2210 C CA . LEU A 1 276 ? -8.117 -7.655 15.259 1.00 95.62 276 LEU A CA 1
ATOM 2211 C C . LEU A 1 276 ? -6.705 -8.163 14.958 1.00 95.62 276 LEU A C 1
ATOM 2213 O O . LEU A 1 276 ? -6.463 -8.641 13.855 1.00 95.62 276 LEU A O 1
ATOM 2217 N N . ARG A 1 277 ? -5.790 -8.115 15.932 1.00 93.69 277 ARG A N 1
ATOM 2218 C CA . ARG A 1 277 ? -4.420 -8.625 15.764 1.00 93.69 277 ARG A CA 1
ATOM 2219 C C . ARG A 1 277 ? -4.377 -10.138 15.556 1.00 93.69 277 ARG A C 1
ATOM 2221 O O . ARG A 1 277 ? -3.593 -10.598 14.733 1.00 93.69 277 ARG A O 1
ATOM 2228 N N . ASP A 1 278 ? -5.215 -10.890 16.263 1.00 94.06 278 ASP A N 1
ATOM 2229 C CA . ASP A 1 278 ? -5.341 -12.339 16.068 1.00 94.06 278 ASP A CA 1
ATOM 2230 C C . ASP A 1 278 ? -5.952 -12.671 14.705 1.00 94.06 278 ASP A C 1
ATOM 2232 O O . ASP A 1 278 ? -5.568 -13.646 14.060 1.00 94.06 278 ASP A O 1
ATOM 2236 N N . CYS A 1 279 ? -6.908 -11.854 14.255 1.00 94.19 279 CYS A N 1
ATOM 2237 C CA . CYS A 1 279 ? -7.493 -12.002 12.932 1.00 94.19 279 CYS A CA 1
ATOM 2238 C C . CYS A 1 279 ? -6.434 -11.796 11.849 1.00 94.19 279 CYS A C 1
ATOM 2240 O O . CYS A 1 279 ? -6.264 -12.677 11.017 1.00 94.19 279 CYS A O 1
ATOM 2242 N N . GLU A 1 280 ? -5.673 -10.696 11.897 1.00 92.44 280 GLU A N 1
ATOM 2243 C CA . GLU A 1 280 ? -4.620 -10.374 10.921 1.00 92.44 280 GLU A CA 1
ATOM 2244 C C . GLU A 1 280 ? -3.682 -11.560 10.641 1.00 92.44 280 GLU A C 1
ATOM 2246 O O . GLU A 1 280 ? -3.429 -11.884 9.481 1.00 92.44 280 GLU A O 1
ATOM 2251 N N . THR A 1 281 ? -3.219 -12.246 11.690 1.00 91.75 281 THR A N 1
ATOM 2252 C CA . THR A 1 281 ? -2.287 -13.381 11.578 1.00 91.75 281 THR A CA 1
ATOM 2253 C C . THR A 1 281 ? -2.954 -14.688 11.146 1.00 91.75 281 THR A C 1
ATOM 2255 O O . THR A 1 281 ? -2.257 -15.619 10.747 1.00 91.75 281 THR A O 1
ATOM 2258 N N . SER A 1 282 ? -4.286 -14.757 11.194 1.00 93.00 282 SER A N 1
ATOM 2259 C CA . SER A 1 282 ? -5.084 -15.954 10.902 1.00 93.00 282 SER A CA 1
ATOM 2260 C C . SER A 1 282 ? -5.857 -15.878 9.578 1.00 93.00 282 SER A C 1
ATOM 2262 O O . SER A 1 282 ? -6.610 -16.797 9.251 1.00 93.00 282 SER A O 1
ATOM 2264 N N . LEU A 1 283 ? -5.692 -14.803 8.798 1.00 93.06 283 LEU A N 1
ATOM 2265 C CA . LEU A 1 283 ? -6.339 -14.613 7.494 1.00 93.06 283 LEU A CA 1
ATOM 2266 C C . LEU A 1 283 ? -5.674 -15.469 6.403 1.00 93.06 283 LEU A C 1
ATOM 2268 O O . LEU A 1 283 ? -5.039 -14.938 5.498 1.00 93.06 283 LEU A O 1
ATOM 2272 N N . PHE A 1 284 ? -5.812 -16.793 6.483 1.00 92.75 284 PHE A N 1
ATOM 2273 C CA . PHE A 1 284 ? -5.318 -17.736 5.466 1.00 92.75 284 PHE A CA 1
ATOM 2274 C C . PHE A 1 284 ? -6.312 -17.963 4.320 1.00 92.75 284 PHE A C 1
ATOM 2276 O O . PHE A 1 284 ? -5.916 -18.311 3.210 1.00 92.75 284 PHE A O 1
ATOM 2283 N N . ASP A 1 285 ? -7.605 -17.746 4.574 1.00 94.25 285 ASP A N 1
ATOM 2284 C CA . ASP A 1 285 ? -8.652 -17.844 3.558 1.00 94.25 285 ASP A CA 1
ATOM 2285 C C . ASP A 1 285 ? -8.783 -16.516 2.798 1.00 94.25 285 ASP A C 1
ATOM 2287 O O . ASP A 1 285 ? -9.619 -15.653 3.095 1.00 94.25 285 ASP A O 1
ATOM 2291 N N . ALA A 1 286 ? -7.887 -16.332 1.828 1.00 95.50 286 ALA A N 1
ATOM 2292 C CA . ALA A 1 286 ? -7.869 -15.144 0.986 1.00 95.50 286 ALA A CA 1
ATOM 2293 C C . ALA A 1 286 ? -9.140 -15.007 0.133 1.00 95.50 286 ALA A C 1
ATOM 2295 O O . ALA A 1 286 ? -9.537 -13.882 -0.175 1.00 95.50 286 ALA A O 1
ATOM 2296 N N . ASP A 1 287 ? -9.785 -16.115 -0.241 1.00 94.31 287 ASP A N 1
ATOM 2297 C CA . ASP A 1 287 ? -10.987 -16.082 -1.073 1.00 94.31 287 ASP A CA 1
ATOM 2298 C C . ASP A 1 287 ? -12.180 -15.554 -0.270 1.00 94.31 287 ASP A C 1
ATOM 2300 O O . ASP A 1 287 ? -12.834 -14.616 -0.726 1.00 94.31 287 ASP A O 1
ATOM 2304 N N . ALA A 1 288 ? -12.393 -16.032 0.963 1.00 94.38 288 ALA A N 1
ATOM 2305 C CA . ALA A 1 288 ? -13.429 -15.493 1.848 1.00 94.38 288 ALA A CA 1
ATOM 2306 C C . ALA A 1 288 ? -13.207 -14.001 2.163 1.00 94.38 288 ALA A C 1
ATOM 2308 O O . ALA A 1 288 ? -14.151 -13.200 2.148 1.00 94.38 288 ALA A O 1
ATOM 2309 N N . LEU A 1 289 ? -11.952 -13.599 2.407 1.00 97.00 289 LEU A N 1
ATOM 2310 C CA . LEU A 1 289 ? -11.602 -12.196 2.639 1.00 97.00 289 LEU A CA 1
ATOM 2311 C C . LEU A 1 289 ? -11.913 -11.326 1.413 1.00 97.00 289 LEU A C 1
ATOM 2313 O O . LEU A 1 289 ? -12.543 -10.272 1.545 1.00 97.00 289 LEU A O 1
ATOM 2317 N N . LEU A 1 290 ? -11.477 -11.745 0.222 1.00 96.69 290 LEU A N 1
ATOM 2318 C CA . LEU A 1 290 ? -11.663 -10.982 -1.011 1.00 96.69 290 LEU A CA 1
ATOM 2319 C C . LEU A 1 290 ? -13.112 -10.994 -1.501 1.00 96.69 290 LEU A C 1
ATOM 2321 O O . LEU A 1 290 ? -13.557 -9.995 -2.071 1.00 96.69 290 LEU A O 1
ATOM 2325 N N . GLU A 1 291 ? -13.867 -12.063 -1.263 1.00 94.75 291 GLU A N 1
ATOM 2326 C CA . GLU A 1 291 ? -15.307 -12.101 -1.512 1.00 94.75 291 GLU A CA 1
ATOM 2327 C C . GLU A 1 291 ? -16.015 -11.065 -0.634 1.00 94.75 291 GLU A C 1
ATOM 2329 O O . GLU A 1 291 ? -16.706 -10.186 -1.154 1.00 94.75 291 GLU A O 1
ATOM 2334 N N . CYS A 1 292 ? -15.759 -11.076 0.679 1.00 96.38 292 CYS A N 1
ATOM 2335 C CA . CYS A 1 292 ? -16.292 -10.073 1.600 1.00 96.38 292 CYS A CA 1
ATOM 2336 C C . CYS A 1 292 ? -15.921 -8.646 1.153 1.00 96.38 292 CYS A C 1
ATOM 2338 O O . CYS A 1 292 ? -16.796 -7.793 0.983 1.00 96.38 292 CYS A O 1
ATOM 2340 N N . ALA A 1 293 ? -14.640 -8.402 0.859 1.00 97.38 293 ALA A N 1
ATOM 2341 C CA . ALA A 1 293 ? -14.134 -7.106 0.414 1.00 97.38 293 ALA A CA 1
ATOM 2342 C C . ALA A 1 293 ? -14.801 -6.618 -0.882 1.00 97.38 293 ALA A C 1
ATOM 2344 O O . ALA A 1 293 ? -15.283 -5.487 -0.963 1.00 97.38 293 ALA A O 1
ATOM 2345 N N . THR A 1 294 ? -14.831 -7.457 -1.915 1.00 92.50 294 THR A N 1
ATOM 2346 C CA . THR A 1 294 ? -15.233 -7.026 -3.260 1.00 92.50 294 THR A CA 1
ATOM 2347 C C . THR A 1 294 ? -16.737 -7.072 -3.494 1.00 92.50 294 THR A C 1
ATOM 2349 O O . THR A 1 294 ? -17.220 -6.303 -4.326 1.00 92.50 294 THR A O 1
ATOM 2352 N N . VAL A 1 295 ? -17.474 -7.918 -2.767 1.00 93.19 295 VAL A N 1
ATOM 2353 C CA . VAL A 1 295 ? -18.934 -8.039 -2.877 1.00 93.19 295 VAL A CA 1
ATOM 2354 C C . VAL A 1 295 ? -19.627 -7.109 -1.886 1.00 93.19 295 VAL A C 1
ATOM 2356 O O . VAL A 1 295 ? -20.391 -6.239 -2.304 1.00 93.19 295 VAL A O 1
ATOM 2359 N N . GLN A 1 296 ? -19.343 -7.230 -0.583 1.00 94.50 296 GLN A N 1
ATOM 2360 C CA . GLN A 1 296 ? -20.064 -6.454 0.438 1.00 94.50 296 GLN A CA 1
ATOM 2361 C C . GLN A 1 296 ? -19.682 -4.971 0.409 1.00 94.50 296 GLN A C 1
ATOM 2363 O O . GLN A 1 296 ? -20.529 -4.103 0.623 1.00 94.50 296 GLN A O 1
ATOM 2368 N N . PHE A 1 297 ? -18.425 -4.665 0.080 1.00 96.56 297 PHE A N 1
ATOM 2369 C CA . PHE A 1 297 ? -17.914 -3.293 0.041 1.00 96.56 297 PHE A CA 1
ATOM 2370 C C . PHE A 1 297 ? -17.682 -2.785 -1.387 1.00 96.56 297 PHE A C 1
ATOM 2372 O O . PHE A 1 297 ? -16.909 -1.852 -1.613 1.00 96.56 297 PHE A O 1
ATOM 2379 N N . ALA A 1 298 ? -18.412 -3.319 -2.374 1.00 91.81 298 ALA A N 1
ATOM 2380 C CA . ALA A 1 298 ? -18.370 -2.850 -3.764 1.00 91.81 298 ALA A CA 1
ATOM 2381 C C . ALA A 1 298 ? -18.637 -1.333 -3.916 1.00 91.81 298 ALA A C 1
ATOM 2383 O O . ALA A 1 298 ? -18.181 -0.712 -4.874 1.00 91.81 298 ALA A O 1
ATOM 2384 N N . THR A 1 299 ? -19.353 -0.724 -2.962 1.00 91.19 299 THR A N 1
ATOM 2385 C CA . THR A 1 299 ? -19.848 0.665 -2.998 1.00 91.19 299 THR A CA 1
ATOM 2386 C C . THR A 1 299 ? -19.084 1.641 -2.090 1.00 91.19 299 THR A C 1
ATOM 2388 O O . THR A 1 299 ? -19.618 2.691 -1.718 1.00 91.19 299 THR A O 1
ATOM 2391 N N . VAL A 1 300 ? -17.819 1.343 -1.759 1.00 93.44 300 VAL A N 1
ATOM 2392 C CA . VAL A 1 300 ? -16.927 2.263 -1.012 1.00 93.44 300 VAL A CA 1
ATOM 2393 C C . VAL A 1 300 ? -16.847 3.647 -1.673 1.00 93.44 300 VAL A C 1
ATOM 2395 O O . VAL A 1 300 ? -16.785 4.660 -0.978 1.00 93.44 300 VAL A O 1
ATOM 2398 N N . GLY A 1 301 ? -16.968 3.708 -3.001 1.00 92.06 301 GLY A N 1
ATOM 2399 C CA . GLY A 1 301 ? -16.976 4.946 -3.778 1.00 92.06 301 GLY A CA 1
ATOM 2400 C C . GLY A 1 301 ? -15.596 5.311 -4.317 1.00 92.06 301 GLY A C 1
ATOM 2401 O O . GLY A 1 301 ? -14.667 4.502 -4.299 1.00 92.06 301 GLY A O 1
ATOM 2402 N N . ASP A 1 302 ? -15.472 6.534 -4.829 1.00 94.88 302 ASP A N 1
ATOM 2403 C CA . ASP A 1 302 ? -14.226 7.034 -5.409 1.00 94.88 302 ASP A CA 1
ATOM 2404 C C . ASP A 1 302 ? -13.259 7.496 -4.311 1.00 94.88 302 ASP A C 1
ATOM 2406 O O . ASP A 1 302 ? -13.310 8.630 -3.834 1.00 94.88 302 ASP A O 1
ATOM 2410 N N . VAL A 1 303 ? -12.390 6.578 -3.885 1.00 96.38 303 VAL A N 1
ATOM 2411 C CA . VAL A 1 303 ? -11.371 6.832 -2.858 1.00 96.38 303 VAL A CA 1
ATOM 2412 C C . VAL A 1 303 ? -10.396 7.929 -3.266 1.00 96.38 303 VAL A C 1
ATOM 2414 O O . VAL A 1 303 ? -9.972 8.694 -2.404 1.00 96.38 303 VAL A O 1
ATOM 2417 N N . THR A 1 304 ? -10.056 8.044 -4.550 1.00 95.62 304 THR A N 1
ATOM 2418 C CA . THR A 1 304 ? -9.136 9.085 -5.019 1.00 95.62 304 THR A CA 1
ATOM 2419 C C . THR A 1 304 ? -9.757 10.460 -4.805 1.00 95.62 304 THR A C 1
ATOM 2421 O O . THR A 1 304 ? -9.159 11.298 -4.131 1.00 95.62 304 THR A O 1
ATOM 2424 N N . ARG A 1 305 ? -11.005 10.648 -5.247 1.00 97.06 305 ARG A N 1
ATOM 2425 C CA . ARG A 1 305 ? -11.743 11.897 -5.019 1.00 97.06 305 ARG A CA 1
ATOM 2426 C C . ARG A 1 305 ? -11.928 12.192 -3.527 1.00 97.06 305 ARG A C 1
ATOM 2428 O O . ARG A 1 305 ? -11.700 13.311 -3.082 1.00 97.06 305 ARG A O 1
ATOM 2435 N N . MET A 1 306 ? -12.287 11.187 -2.724 1.00 98.00 306 MET A N 1
ATOM 2436 C CA . MET A 1 306 ? -12.452 11.367 -1.274 1.00 98.00 306 MET A CA 1
ATOM 2437 C C . MET A 1 306 ? -11.139 11.765 -0.573 1.00 98.00 306 MET A C 1
ATOM 2439 O O . MET A 1 306 ? -11.160 12.566 0.362 1.00 98.00 306 MET A O 1
ATOM 2443 N N . ARG A 1 307 ? -9.983 11.247 -1.018 1.00 97.62 307 ARG A N 1
ATOM 2444 C CA . ARG A 1 307 ? -8.664 11.673 -0.516 1.00 97.62 307 ARG A CA 1
ATOM 2445 C C . ARG A 1 307 ? -8.394 13.143 -0.837 1.00 97.62 307 ARG A C 1
ATOM 2447 O O . ARG A 1 307 ? -7.956 13.880 0.046 1.00 97.62 307 ARG A O 1
ATOM 2454 N N . GLU A 1 308 ? -8.671 13.569 -2.068 1.00 97.38 308 GLU A N 1
ATOM 2455 C CA . GLU A 1 308 ? -8.511 14.963 -2.507 1.00 97.38 308 GLU A CA 1
ATOM 2456 C C . GLU A 1 308 ? -9.385 15.921 -1.686 1.00 97.38 308 GLU A C 1
ATOM 2458 O O . GLU A 1 308 ? -8.900 16.955 -1.228 1.00 97.38 308 GLU A O 1
ATOM 2463 N N . GLU A 1 309 ? -10.636 15.542 -1.413 1.00 98.06 309 GLU A N 1
ATOM 2464 C CA . GLU A 1 309 ? -11.572 16.319 -0.589 1.00 98.06 309 GLU A CA 1
ATOM 2465 C C . GLU A 1 309 ? -11.097 16.465 0.872 1.00 98.06 309 GLU A C 1
ATOM 2467 O O . GLU A 1 309 ? -11.248 17.526 1.486 1.00 98.06 309 GLU A O 1
ATOM 2472 N N . LEU A 1 310 ? -10.495 15.418 1.449 1.00 98.12 310 LEU A N 1
ATOM 2473 C CA . LEU A 1 310 ? -10.049 15.407 2.850 1.00 98.12 310 LEU A CA 1
ATOM 2474 C C . LEU A 1 310 ? -8.686 16.079 3.073 1.00 98.12 310 LEU A C 1
ATOM 2476 O O . LEU A 1 310 ? -8.424 16.597 4.168 1.00 98.12 310 LEU A O 1
ATOM 2480 N N . LEU A 1 311 ? -7.815 16.087 2.062 1.00 97.69 311 LEU A N 1
ATOM 2481 C CA . LEU A 1 311 ? -6.427 16.536 2.179 1.00 97.69 311 LEU A CA 1
ATOM 2482 C C . LEU A 1 311 ? -6.271 17.982 2.697 1.00 97.69 311 LEU A C 1
ATOM 2484 O O . LEU A 1 311 ? -5.443 18.187 3.594 1.00 97.69 311 LEU A O 1
ATOM 2488 N N . PRO A 1 312 ? -7.034 18.994 2.232 1.00 98.00 312 PRO A N 1
ATOM 2489 C CA . PRO A 1 312 ? -6.920 20.358 2.753 1.00 98.00 312 PRO A CA 1
ATOM 2490 C C . PRO A 1 312 ? -7.231 20.452 4.250 1.00 98.00 312 PRO A C 1
ATOM 2492 O O . PRO A 1 312 ? -6.569 21.197 4.974 1.00 98.00 312 PRO A O 1
ATOM 2495 N N . GLY A 1 313 ? -8.211 19.678 4.728 1.00 97.81 313 GLY A N 1
ATOM 2496 C CA . GLY A 1 313 ? -8.576 19.625 6.144 1.00 97.81 313 GLY A CA 1
ATOM 2497 C C . GLY A 1 313 ? -7.444 19.063 6.999 1.00 97.81 313 GLY A C 1
ATOM 2498 O O . GLY A 1 313 ? -7.013 19.711 7.950 1.00 97.81 313 GLY A O 1
ATOM 2499 N N . VAL A 1 314 ? -6.899 17.911 6.601 1.00 97.31 314 VAL A N 1
ATOM 2500 C CA . VAL A 1 314 ? -5.766 17.270 7.292 1.00 97.31 314 VAL A CA 1
ATOM 2501 C C . VAL A 1 314 ? -4.525 18.168 7.280 1.00 97.31 314 VAL A C 1
ATOM 2503 O O . VAL A 1 314 ? -3.836 18.308 8.289 1.00 97.31 314 VAL A O 1
ATOM 2506 N N . ARG A 1 315 ? -4.259 18.857 6.163 1.00 96.62 315 ARG A N 1
ATOM 2507 C CA . ARG A 1 315 ? -3.149 19.813 6.061 1.00 96.62 315 ARG A CA 1
ATOM 2508 C C . ARG A 1 315 ? -3.294 20.969 7.052 1.00 96.62 315 ARG A C 1
ATOM 2510 O O . ARG A 1 315 ? -2.304 21.331 7.687 1.00 96.62 315 ARG A O 1
ATOM 2517 N N . ARG A 1 316 ? -4.497 21.538 7.202 1.00 96.38 316 ARG A N 1
ATOM 2518 C CA . ARG A 1 316 ? -4.764 22.601 8.188 1.00 96.38 316 ARG A CA 1
ATOM 2519 C C . ARG A 1 316 ? -4.569 22.104 9.618 1.00 96.38 316 ARG A C 1
ATOM 2521 O O . ARG A 1 316 ? -3.846 22.746 10.375 1.00 96.38 316 ARG A O 1
ATOM 2528 N N . GLU A 1 317 ? -5.130 20.942 9.953 1.00 94.94 317 GLU A N 1
ATOM 2529 C CA . GLU A 1 317 ? -4.978 20.313 11.274 1.00 94.94 317 GLU A CA 1
ATOM 2530 C C . GLU A 1 317 ? -3.494 20.110 11.629 1.00 94.94 317 GLU A C 1
ATOM 2532 O O . GLU A 1 317 ? -3.046 20.487 12.716 1.00 94.94 317 GLU A O 1
ATOM 2537 N N . TYR A 1 318 ? -2.693 19.611 10.682 1.00 93.62 318 TYR A N 1
ATOM 2538 C CA . TYR A 1 318 ? -1.252 19.454 10.868 1.00 93.62 318 TYR A CA 1
ATOM 2539 C C . TYR A 1 318 ? -0.520 20.795 11.042 1.00 93.62 318 TYR A C 1
ATOM 2541 O O . TYR A 1 318 ? 0.338 20.926 11.917 1.00 93.62 318 TYR A O 1
ATOM 2549 N N . GLN A 1 319 ? -0.843 21.811 10.236 1.00 93.06 319 GLN A N 1
ATOM 2550 C CA . GLN A 1 319 ? -0.232 23.140 10.356 1.00 93.06 319 GLN A CA 1
ATOM 2551 C C . GLN A 1 319 ? -0.540 23.789 11.710 1.00 93.06 319 GLN A C 1
ATOM 2553 O O . GLN A 1 319 ? 0.343 24.393 12.319 1.00 93.06 319 GLN A O 1
ATOM 2558 N N . GLU A 1 320 ? -1.768 23.651 12.207 1.00 92.62 320 GLU A N 1
ATOM 2559 C CA . GLU A 1 320 ? -2.148 24.118 13.541 1.00 92.62 320 GLU A CA 1
ATOM 2560 C C . GLU A 1 320 ? -1.405 23.370 14.644 1.00 92.62 320 GLU A C 1
ATOM 2562 O O . GLU A 1 320 ? -0.867 24.000 15.557 1.00 92.62 320 GLU A O 1
ATOM 2567 N N . TYR A 1 321 ? -1.329 22.041 14.548 1.00 90.62 321 TYR A N 1
ATOM 2568 C CA . TYR A 1 321 ? -0.548 21.225 15.473 1.00 90.62 321 TYR A CA 1
ATOM 2569 C C . TYR A 1 321 ? 0.919 21.670 15.499 1.00 90.62 321 TYR A C 1
ATOM 2571 O O . TYR A 1 321 ? 1.473 21.916 16.572 1.00 90.62 321 TYR A O 1
ATOM 2579 N N . ARG A 1 322 ? 1.528 21.868 14.325 1.00 89.25 322 ARG A N 1
ATOM 2580 C CA . ARG A 1 322 ? 2.910 22.340 14.198 1.00 89.25 322 ARG A CA 1
ATOM 2581 C C . ARG A 1 322 ? 3.102 23.712 14.843 1.00 89.25 322 ARG A C 1
ATOM 2583 O O . ARG A 1 322 ? 3.999 23.860 15.665 1.00 89.25 322 ARG A O 1
ATOM 2590 N N . ARG A 1 323 ? 2.212 24.675 14.575 1.00 86.56 323 ARG A N 1
ATOM 2591 C CA . ARG A 1 323 ? 2.237 26.001 15.222 1.00 86.56 323 ARG A CA 1
ATOM 2592 C C . ARG A 1 323 ? 2.145 25.901 16.747 1.00 86.56 323 ARG A C 1
ATOM 2594 O O . ARG A 1 323 ? 2.888 26.581 17.449 1.00 86.56 323 ARG A O 1
ATOM 2601 N N . ARG A 1 324 ? 1.263 25.045 17.281 1.00 88.12 324 ARG A N 1
ATOM 2602 C CA . ARG A 1 324 ? 1.149 24.817 18.736 1.00 88.12 324 ARG A CA 1
ATOM 2603 C C . ARG A 1 324 ? 2.436 24.235 19.318 1.00 88.12 324 ARG A C 1
ATOM 2605 O O . ARG A 1 324 ? 2.873 24.686 20.374 1.00 88.12 324 ARG A O 1
ATOM 2612 N N . MET A 1 325 ? 3.052 23.276 18.630 1.00 82.62 325 MET A N 1
ATOM 2613 C CA . MET A 1 325 ? 4.311 22.664 19.061 1.00 82.62 325 MET A CA 1
ATOM 2614 C C . MET A 1 325 ? 5.487 23.641 19.008 1.00 82.62 325 MET A C 1
ATOM 2616 O O . MET A 1 325 ? 6.295 23.669 19.936 1.00 82.62 325 MET A O 1
ATOM 2620 N N . ASP A 1 326 ? 5.565 24.473 17.973 1.00 82.00 326 ASP A N 1
ATOM 2621 C CA . ASP A 1 326 ? 6.593 25.508 17.858 1.00 82.00 326 ASP A CA 1
ATOM 2622 C C . ASP A 1 326 ? 6.430 26.559 18.970 1.00 82.00 326 ASP A C 1
ATOM 2624 O O . ASP A 1 326 ? 7.403 26.900 19.648 1.00 82.00 326 ASP A O 1
ATOM 2628 N N . ASN A 1 327 ? 5.191 26.964 19.273 1.00 81.00 327 ASN A N 1
ATOM 2629 C CA . ASN A 1 327 ? 4.881 27.839 20.408 1.00 81.00 327 ASN A CA 1
ATOM 2630 C C . ASN A 1 327 ? 5.240 27.208 21.763 1.00 81.00 327 ASN A C 1
ATOM 2632 O O . ASN A 1 327 ? 5.766 27.889 22.646 1.00 81.00 327 ASN A O 1
ATOM 2636 N N . TYR A 1 328 ? 4.977 25.911 21.950 1.00 81.00 328 TYR A N 1
ATOM 2637 C CA . TYR A 1 328 ? 5.359 25.194 23.168 1.00 81.00 328 TYR A CA 1
ATOM 2638 C C . TYR A 1 328 ? 6.883 25.185 23.355 1.00 81.00 328 TYR A C 1
ATOM 2640 O O . TYR A 1 328 ? 7.369 25.572 24.419 1.00 81.00 328 TYR A O 1
ATOM 2648 N N . LYS A 1 329 ? 7.641 24.833 22.306 1.00 78.50 329 LYS A N 1
ATOM 2649 C CA . LYS A 1 329 ? 9.115 24.841 22.322 1.00 78.50 329 LYS A CA 1
ATOM 2650 C C . LYS A 1 329 ? 9.672 26.236 22.596 1.00 78.50 329 LYS A C 1
ATOM 2652 O O . LYS A 1 329 ? 10.606 26.379 23.384 1.00 78.50 329 LYS A O 1
ATOM 2657 N N . LEU A 1 330 ? 9.091 27.271 21.985 1.00 74.31 330 LEU A N 1
ATOM 2658 C CA . LEU A 1 330 ? 9.478 28.658 22.238 1.00 74.31 330 LEU A CA 1
ATOM 2659 C C . LEU A 1 330 ? 9.274 29.023 23.713 1.00 74.31 330 LEU A C 1
ATOM 2661 O O . LEU A 1 330 ? 10.192 29.532 24.353 1.00 74.31 330 LEU A O 1
ATOM 2665 N N . ASN A 1 331 ? 8.107 28.709 24.279 1.00 75.38 331 ASN A N 1
ATOM 2666 C CA . ASN A 1 331 ? 7.809 28.972 25.686 1.00 75.38 331 ASN A CA 1
ATOM 2667 C C . ASN A 1 331 ? 8.742 28.208 26.637 1.00 75.38 331 ASN A C 1
ATOM 2669 O O . ASN A 1 331 ? 9.188 28.769 27.641 1.00 75.38 331 ASN A O 1
ATOM 2673 N N . GLU A 1 332 ? 9.072 26.955 26.322 1.00 77.69 332 GLU A N 1
ATOM 2674 C CA . GLU A 1 332 ? 10.027 26.158 27.094 1.00 77.69 332 GLU A CA 1
ATOM 2675 C C . GLU A 1 332 ? 11.435 26.776 27.054 1.00 77.69 332 GLU A C 1
ATOM 2677 O O . GLU A 1 332 ? 12.075 26.935 28.097 1.00 77.69 332 GLU A O 1
ATOM 2682 N N . ASN A 1 333 ? 11.888 27.211 25.875 1.00 71.56 333 ASN A N 1
ATOM 2683 C CA . ASN A 1 333 ? 13.174 27.888 25.700 1.00 71.56 333 ASN A CA 1
ATOM 2684 C C . ASN A 1 333 ? 13.223 29.228 26.444 1.00 71.56 333 ASN A C 1
ATOM 2686 O O . ASN A 1 333 ? 14.209 29.520 27.119 1.00 71.56 333 ASN A O 1
ATOM 2690 N N . VAL A 1 334 ? 12.146 30.018 26.396 1.00 71.81 334 VAL A N 1
ATOM 2691 C CA . VAL A 1 334 ? 12.025 31.265 27.170 1.00 71.81 334 VAL A CA 1
ATOM 2692 C C . VAL A 1 334 ? 12.087 30.978 28.672 1.00 71.81 334 VAL A C 1
ATOM 2694 O O . VAL A 1 334 ? 12.765 31.700 29.404 1.00 71.81 334 VAL A O 1
ATOM 2697 N N . LYS A 1 335 ? 11.423 29.918 29.154 1.00 73.44 335 LYS A N 1
ATOM 2698 C CA . LYS A 1 335 ? 11.476 29.512 30.568 1.00 73.44 335 LYS A CA 1
ATOM 2699 C C . LYS A 1 335 ? 12.896 29.113 30.982 1.00 73.44 335 LYS A C 1
ATOM 2701 O O . LYS A 1 335 ? 13.380 29.612 31.995 1.00 73.44 335 LYS A O 1
ATOM 2706 N N . LYS A 1 336 ? 13.582 28.288 30.180 1.00 73.31 336 LYS A N 1
ATOM 2707 C CA . LYS A 1 336 ? 14.990 27.913 30.404 1.00 73.31 336 LYS A CA 1
ATOM 2708 C C . LYS A 1 336 ? 15.906 29.141 30.409 1.00 73.31 336 LYS A C 1
ATOM 2710 O O . LYS A 1 336 ? 16.727 29.276 31.310 1.00 73.31 336 LYS A O 1
ATOM 2715 N N . GLY A 1 337 ? 15.724 30.071 29.468 1.00 68.75 337 GLY A N 1
ATOM 2716 C CA . GLY A 1 337 ? 16.484 31.324 29.403 1.00 68.75 337 GLY A CA 1
ATOM 2717 C C . GLY A 1 337 ? 16.298 32.211 30.638 1.00 68.75 337 GLY A C 1
ATOM 2718 O O . GLY A 1 337 ? 17.273 32.734 31.175 1.00 68.75 337 GLY A O 1
ATOM 2719 N N . LYS A 1 338 ? 15.065 32.330 31.146 1.00 71.12 338 LYS A N 1
ATOM 2720 C CA . LYS A 1 338 ? 14.779 33.058 32.394 1.00 71.12 338 LYS A CA 1
ATOM 2721 C C . LYS A 1 338 ? 15.416 32.405 33.621 1.00 71.12 338 LYS A C 1
ATOM 2723 O O . LYS A 1 338 ? 15.942 33.118 34.471 1.00 71.12 338 LYS A O 1
ATOM 2728 N N . GLU A 1 339 ? 15.396 31.077 33.710 1.00 70.94 339 GLU A N 1
ATOM 2729 C CA . GLU A 1 339 ? 16.033 30.354 34.818 1.00 70.94 339 GLU A CA 1
ATOM 2730 C C . GLU A 1 339 ? 17.560 30.516 34.789 1.00 70.94 339 GLU A C 1
ATOM 2732 O O . GLU A 1 339 ? 18.184 30.776 35.817 1.00 70.94 339 GLU A O 1
ATOM 2737 N N . LEU A 1 340 ? 18.166 30.460 33.597 1.00 65.56 340 LEU A N 1
ATOM 2738 C CA . LEU A 1 340 ? 19.589 30.753 33.414 1.00 65.56 340 LEU A CA 1
ATOM 2739 C C . LEU A 1 340 ? 19.932 32.174 33.869 1.00 65.56 340 LEU A C 1
ATOM 2741 O O . LEU A 1 340 ? 20.883 32.354 34.625 1.00 65.56 340 LEU A O 1
ATOM 2745 N N . LEU A 1 341 ? 19.134 33.170 33.472 1.00 63.97 341 LEU A N 1
ATOM 2746 C CA . LEU A 1 341 ? 19.313 34.554 33.914 1.00 63.97 341 LEU A CA 1
ATOM 2747 C C . LEU A 1 341 ? 19.234 34.702 35.433 1.00 63.97 341 LEU A C 1
ATOM 2749 O O . LEU A 1 341 ? 20.046 35.415 36.017 1.00 63.97 341 LEU A O 1
ATOM 2753 N N . LYS A 1 342 ? 18.291 34.014 36.080 1.00 69.81 342 LYS A N 1
ATOM 2754 C CA . LYS A 1 342 ? 18.156 34.018 37.539 1.00 69.81 342 LYS A CA 1
ATOM 2755 C C . LYS A 1 342 ? 19.390 33.421 38.221 1.00 69.81 342 LYS A C 1
ATOM 2757 O O . LYS A 1 342 ? 19.895 34.004 39.175 1.00 69.81 342 LYS A O 1
ATOM 2762 N N . ASN A 1 343 ? 19.913 32.312 37.702 1.00 66.50 343 ASN A N 1
ATOM 2763 C CA . ASN A 1 343 ? 21.104 31.654 38.243 1.00 66.50 343 ASN A CA 1
ATOM 2764 C C . ASN A 1 343 ? 22.383 32.481 38.035 1.00 66.50 343 ASN A C 1
ATOM 2766 O O . ASN A 1 343 ? 23.217 32.558 38.937 1.00 66.50 343 ASN A O 1
ATOM 2770 N N . VAL A 1 344 ? 22.533 33.131 36.876 1.00 63.06 344 VAL A N 1
ATOM 2771 C CA . VAL A 1 344 ? 23.655 34.049 36.611 1.00 63.06 344 VAL A CA 1
ATOM 2772 C C . VAL A 1 344 ? 23.536 35.306 37.470 1.00 63.06 344 VAL A C 1
ATOM 2774 O O . VAL A 1 344 ? 24.524 35.717 38.065 1.00 63.06 344 VAL A O 1
ATOM 2777 N N . GLY A 1 345 ? 22.339 35.886 37.590 1.00 58.69 345 GLY A N 1
ATOM 2778 C CA . GLY A 1 345 ? 22.081 37.037 38.457 1.00 58.69 345 GLY A CA 1
ATOM 2779 C C . GLY A 1 345 ? 22.357 36.740 39.933 1.00 58.69 345 GLY A C 1
ATOM 2780 O O . GLY A 1 345 ? 22.977 37.558 40.607 1.00 58.69 345 GLY A O 1
ATOM 2781 N N . GLY A 1 346 ? 21.978 35.550 40.413 1.00 58.03 346 GLY A N 1
ATOM 2782 C CA . GLY A 1 346 ? 22.289 35.083 41.767 1.00 58.03 346 GLY A CA 1
ATOM 2783 C C . GLY A 1 346 ? 23.795 34.974 42.023 1.00 58.03 346 GLY A C 1
ATOM 2784 O O . GLY A 1 346 ? 24.287 35.520 43.004 1.00 58.03 346 GLY A O 1
ATOM 2785 N N . LYS A 1 347 ? 24.550 34.372 41.094 1.00 54.56 347 LYS A N 1
ATOM 2786 C CA . LYS A 1 347 ? 26.019 34.283 41.193 1.00 54.56 347 LYS A CA 1
ATOM 2787 C C . LYS A 1 347 ? 26.722 35.636 41.026 1.00 54.56 347 LYS A C 1
ATOM 2789 O O . LYS A 1 347 ? 27.731 35.889 41.670 1.00 54.56 347 LYS A O 1
ATOM 2794 N N . ALA A 1 348 ? 26.204 36.525 40.180 1.00 49.47 348 ALA A N 1
ATOM 2795 C CA . ALA A 1 348 ? 26.749 37.871 39.994 1.00 49.47 348 ALA A CA 1
ATOM 2796 C C . ALA A 1 348 ? 26.601 38.742 41.256 1.00 49.47 348 ALA A C 1
ATOM 2798 O O . ALA A 1 348 ? 27.472 39.563 41.538 1.00 49.47 348 ALA A O 1
ATOM 2799 N N . TRP A 1 349 ? 25.523 38.544 42.023 1.00 46.38 349 TRP A N 1
ATOM 2800 C CA . TRP A 1 349 ? 25.297 39.207 43.310 1.00 46.38 349 TRP A CA 1
ATOM 2801 C C . TRP A 1 349 ? 26.288 38.745 44.392 1.00 46.38 349 TRP A C 1
ATOM 2803 O O . TRP A 1 349 ? 26.745 39.564 45.182 1.00 46.38 349 TRP A O 1
ATOM 2813 N N . GLU A 1 350 ? 26.684 37.468 44.385 1.00 45.53 350 GLU A N 1
ATOM 2814 C CA . GLU A 1 350 ? 27.683 36.907 45.315 1.00 45.53 350 GLU A CA 1
ATOM 2815 C C . GLU A 1 350 ? 29.114 37.420 45.067 1.00 45.53 350 GLU A C 1
ATOM 2817 O O . GLU A 1 350 ? 29.904 37.491 46.004 1.00 45.53 350 GLU A O 1
ATOM 2822 N N . PHE A 1 351 ? 29.448 37.810 43.831 1.00 43.62 351 PHE A N 1
ATOM 2823 C CA . PHE A 1 351 ? 30.798 38.261 43.445 1.00 43.62 351 PHE A CA 1
ATOM 2824 C C . PHE A 1 351 ? 30.935 39.777 43.244 1.00 43.62 351 PHE A C 1
ATOM 2826 O O . PHE A 1 351 ? 32.034 40.267 42.995 1.00 43.62 351 PHE A O 1
ATOM 2833 N N . GLY A 1 352 ? 29.834 40.520 43.373 1.00 45.84 352 GLY A N 1
ATOM 2834 C CA . GLY A 1 352 ? 29.822 41.964 43.570 1.00 45.84 352 GLY A CA 1
ATOM 2835 C C . GLY A 1 352 ? 30.676 42.800 42.615 1.00 45.84 352 GLY A C 1
ATOM 2836 O O . GLY A 1 352 ? 31.496 43.537 43.133 1.00 45.84 352 GLY A O 1
ATOM 2837 N N . GLN A 1 353 ? 30.469 42.750 41.284 1.00 47.69 353 GLN A N 1
ATOM 2838 C CA . GLN A 1 353 ? 30.712 43.869 40.333 1.00 47.69 353 GLN A CA 1
ATOM 2839 C C . GLN A 1 353 ? 30.070 43.646 38.934 1.00 47.69 353 GLN A C 1
ATOM 2841 O O . GLN A 1 353 ? 30.009 42.534 38.421 1.00 47.69 353 GLN A O 1
ATOM 2846 N N . GLY A 1 354 ? 29.630 44.739 38.285 1.00 47.69 354 GLY A N 1
ATOM 2847 C CA . GLY A 1 354 ? 29.690 44.967 36.822 1.00 47.69 354 GLY A CA 1
ATOM 2848 C C . GLY A 1 354 ? 28.733 44.256 35.843 1.00 47.69 354 GLY A C 1
ATOM 2849 O O . GLY A 1 354 ? 28.670 44.660 34.687 1.00 47.69 354 GLY A O 1
ATOM 2850 N N . ILE A 1 355 ? 27.965 43.238 36.243 1.00 46.94 355 ILE A N 1
ATOM 2851 C CA . ILE A 1 355 ? 27.241 42.361 35.283 1.00 46.94 355 ILE A CA 1
ATOM 2852 C C . ILE A 1 355 ? 25.820 42.868 34.910 1.00 46.94 355 ILE A C 1
ATOM 2854 O O . ILE A 1 355 ? 25.174 42.355 33.993 1.00 46.94 355 ILE A O 1
ATOM 2858 N N . GLY A 1 356 ? 25.326 43.926 35.565 1.00 49.69 356 GLY A N 1
ATOM 2859 C CA . GLY A 1 356 ? 23.949 44.424 35.400 1.00 49.69 356 GLY A CA 1
ATOM 2860 C C . GLY A 1 356 ? 23.566 44.840 33.970 1.00 49.69 356 GLY A C 1
ATOM 2861 O O . GLY A 1 356 ? 22.446 44.569 33.537 1.00 49.69 356 GLY A O 1
ATOM 2862 N N . GLY A 1 357 ? 24.494 45.430 33.206 1.00 52.25 357 GLY A N 1
ATOM 2863 C CA . GLY A 1 357 ? 24.244 45.843 31.816 1.00 52.25 357 GLY A CA 1
ATOM 2864 C C . GLY A 1 357 ? 24.043 44.663 30.856 1.00 52.25 357 GLY A C 1
ATOM 2865 O O . GLY A 1 357 ? 23.157 44.697 30.002 1.00 52.25 357 GLY A O 1
ATOM 2866 N N . VAL A 1 358 ? 24.802 43.581 31.050 1.00 51.16 358 VAL A N 1
ATOM 2867 C CA . VAL A 1 358 ? 24.716 42.359 30.231 1.00 51.16 358 VAL A CA 1
ATOM 2868 C C . VAL A 1 358 ? 23.418 41.602 30.520 1.00 51.16 358 VAL A C 1
ATOM 2870 O O . VAL A 1 358 ? 22.725 41.185 29.594 1.00 51.16 358 VAL A O 1
ATOM 2873 N N . LEU A 1 359 ? 23.030 41.489 31.797 1.00 52.47 359 LEU A N 1
ATOM 2874 C CA . LEU A 1 359 ? 21.755 40.879 32.198 1.00 52.47 359 LEU A CA 1
ATOM 2875 C C . LEU A 1 359 ? 20.546 41.676 31.682 1.00 52.47 359 LEU A C 1
ATOM 2877 O O . LEU A 1 359 ? 19.557 41.082 31.252 1.00 52.47 359 LEU A O 1
ATOM 2881 N N . GLY A 1 360 ? 20.634 43.011 31.679 1.00 55.25 360 GLY A N 1
ATOM 2882 C CA . GLY A 1 360 ? 19.608 43.889 31.112 1.00 55.25 360 GLY A CA 1
ATOM 2883 C C . GLY A 1 360 ? 19.443 43.716 29.600 1.00 55.25 360 GLY A C 1
ATOM 2884 O O . GLY A 1 360 ? 18.317 43.576 29.122 1.00 55.25 360 GLY A O 1
ATOM 2885 N N . SER A 1 361 ? 20.556 43.652 28.860 1.00 55.34 361 SER A N 1
ATOM 2886 C CA . SER A 1 361 ? 20.560 43.423 27.408 1.00 55.34 361 SER A CA 1
ATOM 2887 C C . SER A 1 361 ? 19.970 42.056 27.040 1.00 55.34 361 SER A C 1
ATOM 2889 O O . SER A 1 361 ? 19.078 41.978 26.196 1.00 55.34 361 SER A O 1
ATOM 2891 N N . LEU A 1 362 ? 20.368 40.990 27.745 1.00 54.66 362 LEU A N 1
ATOM 2892 C CA . LEU A 1 362 ? 19.855 39.639 27.500 1.00 54.66 362 LEU A CA 1
ATOM 2893 C C . LEU A 1 362 ? 18.360 39.510 27.861 1.00 54.66 362 LEU A C 1
ATOM 2895 O O . LEU A 1 362 ? 17.607 38.823 27.174 1.00 54.66 362 LEU A O 1
ATOM 2899 N N . SER A 1 363 ? 17.908 40.193 28.920 1.00 58.72 363 SER A N 1
ATOM 2900 C CA . SER A 1 363 ? 16.494 40.242 29.323 1.00 58.72 363 SER A CA 1
ATOM 2901 C C . SER A 1 363 ? 15.619 40.958 28.286 1.00 58.72 363 SER A C 1
ATOM 2903 O O . SER A 1 363 ? 14.543 40.461 27.941 1.00 58.72 363 SER A O 1
ATOM 2905 N N . GLN A 1 364 ? 16.096 42.084 27.738 1.00 62.19 364 GLN A N 1
ATOM 2906 C CA . GLN A 1 364 ? 15.432 42.772 26.628 1.00 62.19 364 GLN A CA 1
ATOM 2907 C C . GLN A 1 364 ? 15.388 41.896 25.376 1.00 62.19 364 GLN A C 1
ATOM 2909 O O . GLN A 1 364 ? 14.317 41.725 24.812 1.00 62.19 364 GLN A O 1
ATOM 2914 N N . GLU A 1 365 ? 16.488 41.239 25.001 1.00 60.78 365 GLU A N 1
ATOM 2915 C CA . GLU A 1 365 ? 16.523 40.374 23.815 1.00 60.78 365 GLU A CA 1
ATOM 2916 C C . GLU A 1 365 ? 15.563 39.173 23.937 1.00 60.78 365 GLU A C 1
ATOM 2918 O O . GLU A 1 365 ? 14.885 38.826 22.972 1.00 60.78 365 GLU A O 1
ATOM 2923 N N . ILE A 1 366 ? 15.421 38.573 25.129 1.00 57.12 366 ILE A N 1
ATOM 2924 C CA . ILE A 1 366 ? 14.409 37.530 25.389 1.00 57.12 366 ILE A CA 1
ATOM 2925 C C . ILE A 1 366 ? 12.989 38.089 25.244 1.00 57.12 366 ILE A C 1
ATOM 2927 O O . ILE A 1 366 ? 12.105 37.392 24.744 1.00 57.12 366 ILE A O 1
ATOM 2931 N N . LYS A 1 367 ? 12.751 39.329 25.685 1.00 61.03 367 LYS A N 1
ATOM 2932 C CA . LYS A 1 367 ? 11.452 39.994 25.548 1.00 61.03 367 LYS A CA 1
ATOM 2933 C C . LYS A 1 367 ? 11.138 40.284 24.077 1.00 61.03 367 LYS A C 1
ATOM 2935 O O . LYS A 1 367 ? 10.072 39.891 23.615 1.00 61.03 367 LYS A O 1
ATOM 2940 N N . THR A 1 368 ? 12.089 40.844 23.332 1.00 61.56 368 THR A N 1
ATOM 2941 C CA . THR A 1 368 ? 11.954 41.135 21.899 1.00 61.56 368 THR A CA 1
ATOM 2942 C C . THR A 1 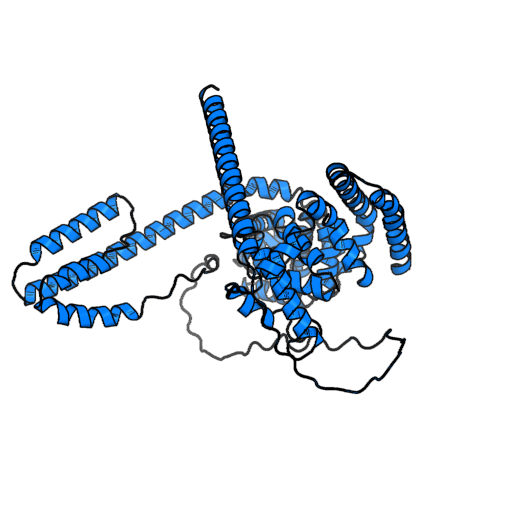368 ? 11.766 39.860 21.079 1.00 61.56 368 THR A C 1
ATOM 2944 O O . THR A 1 368 ? 10.858 39.799 20.260 1.00 61.56 368 THR A O 1
ATOM 2947 N N . LYS A 1 369 ? 12.539 38.796 21.341 1.00 58.97 369 LYS A N 1
ATOM 2948 C CA . LYS A 1 369 ? 12.399 37.510 20.630 1.00 58.97 369 LYS A CA 1
ATOM 2949 C C . LYS A 1 369 ? 11.105 36.768 20.964 1.00 58.97 369 LYS A C 1
ATOM 2951 O O . LYS A 1 369 ? 10.557 36.063 20.122 1.00 58.97 369 LYS A O 1
ATOM 2956 N N . LYS A 1 370 ? 10.572 36.956 22.176 1.00 54.19 370 LYS A N 1
ATOM 2957 C CA . LYS A 1 370 ? 9.229 36.484 22.539 1.00 54.19 370 LYS A CA 1
ATOM 2958 C C . LYS A 1 370 ? 8.140 37.240 21.769 1.00 54.19 370 LYS A C 1
ATOM 2960 O O . LYS A 1 370 ? 7.145 36.630 21.395 1.00 54.19 370 LYS A O 1
ATOM 2965 N N . GLU A 1 371 ? 8.316 38.542 21.564 1.00 55.25 371 GLU A N 1
ATOM 2966 C CA . GLU A 1 371 ? 7.380 39.390 20.815 1.00 55.25 371 GLU A CA 1
ATOM 2967 C C . GLU A 1 371 ? 7.468 39.150 19.294 1.00 55.25 371 GLU A C 1
ATOM 2969 O O . GLU A 1 371 ? 6.444 39.233 18.622 1.00 55.25 371 GLU A O 1
ATOM 2974 N N . SER A 1 372 ? 8.638 38.769 18.761 1.00 51.56 372 SER A N 1
ATOM 2975 C CA . SER A 1 372 ? 8.836 38.453 17.335 1.00 51.56 372 SER A CA 1
ATOM 2976 C C . SER A 1 372 ? 8.572 36.989 16.948 1.00 51.56 372 SER A C 1
ATOM 2978 O O . SER A 1 372 ? 8.451 36.688 15.763 1.00 51.56 372 SER A O 1
ATOM 2980 N N . GLY A 1 373 ? 8.471 36.068 17.915 1.00 46.56 373 GLY A N 1
ATOM 2981 C CA . GLY A 1 373 ? 8.224 34.641 17.660 1.00 46.56 373 GLY A CA 1
ATOM 2982 C C . GLY A 1 373 ? 9.445 33.846 17.170 1.00 46.56 373 GLY A C 1
ATOM 2983 O O . GLY A 1 373 ? 9.301 32.697 16.752 1.00 46.56 373 GLY A O 1
ATOM 2984 N N . GLU A 1 374 ? 10.650 34.419 17.225 1.00 47.34 374 GLU A N 1
ATOM 2985 C CA . GLU A 1 374 ? 11.881 33.772 16.760 1.00 47.34 374 GLU A CA 1
ATOM 2986 C C . GLU A 1 374 ? 12.487 32.809 17.799 1.00 47.34 374 GLU A C 1
ATOM 2988 O O . GLU A 1 374 ? 12.552 33.084 19.000 1.00 47.34 374 GLU A O 1
ATOM 2993 N N . ILE A 1 375 ? 13.010 31.669 17.330 1.00 46.72 375 ILE A N 1
ATOM 2994 C CA . ILE A 1 375 ? 13.726 30.698 18.170 1.00 46.72 375 ILE A CA 1
ATOM 2995 C C . ILE A 1 375 ? 15.039 31.325 18.663 1.00 46.72 375 ILE A C 1
ATOM 2997 O O . ILE A 1 375 ? 15.906 31.687 17.868 1.00 46.72 375 ILE A O 1
ATOM 3001 N N . LEU A 1 376 ? 15.238 31.371 19.983 1.00 49.88 376 LEU A N 1
ATOM 3002 C CA . LEU A 1 376 ? 16.519 31.696 20.626 1.00 49.88 376 LEU A CA 1
ATOM 3003 C C . LEU A 1 376 ? 17.565 30.599 20.327 1.00 49.88 376 LEU A C 1
ATOM 3005 O O . LEU A 1 376 ? 17.842 29.757 21.175 1.00 49.88 376 LEU A O 1
ATOM 3009 N N . LYS A 1 377 ? 18.134 30.578 19.115 1.00 43.75 377 LYS A N 1
ATOM 3010 C CA . LYS A 1 377 ? 19.159 29.591 18.723 1.00 43.75 377 LYS A CA 1
ATOM 3011 C C . LYS A 1 377 ? 20.530 29.842 19.359 1.00 43.75 377 LYS A C 1
ATOM 3013 O O . LYS A 1 377 ? 21.318 28.911 19.442 1.00 43.75 377 LYS A O 1
ATOM 3018 N N . ASP A 1 378 ? 20.800 31.056 19.840 1.00 49.91 378 ASP A N 1
ATOM 3019 C CA . ASP A 1 378 ? 22.169 31.477 20.161 1.00 49.91 378 ASP A CA 1
ATOM 3020 C C . ASP A 1 378 ? 22.312 32.239 21.492 1.00 49.91 378 ASP A C 1
ATOM 3022 O O . ASP A 1 378 ? 22.941 33.289 21.594 1.00 49.91 378 ASP A O 1
ATOM 3026 N N . VAL A 1 379 ? 21.683 31.724 22.552 1.00 47.25 379 VAL A N 1
ATOM 3027 C CA . VAL A 1 379 ? 21.939 32.222 23.920 1.00 47.25 379 VAL A CA 1
ATOM 3028 C C . VAL A 1 379 ? 23.233 31.622 24.479 1.00 47.25 379 VAL A C 1
ATOM 3030 O O . VAL A 1 379 ? 23.950 32.277 25.228 1.00 47.25 379 VAL A O 1
ATOM 3033 N N . GLN A 1 380 ? 23.570 30.387 24.090 1.00 41.25 380 GLN A N 1
ATOM 3034 C CA . GLN A 1 380 ? 24.781 29.700 24.552 1.00 41.25 380 GLN A CA 1
ATOM 3035 C C . GLN A 1 380 ? 26.076 30.272 23.951 1.00 41.25 380 GLN A C 1
ATOM 3037 O O . GLN A 1 380 ? 27.074 30.328 24.670 1.00 41.25 380 GLN A O 1
ATOM 3042 N N . GLY A 1 381 ? 26.077 30.712 22.684 1.00 46.81 381 GLY A N 1
ATOM 3043 C CA . GLY A 1 381 ? 27.244 31.340 22.050 1.00 46.81 381 GLY A CA 1
ATOM 3044 C C . GLY A 1 381 ? 27.587 32.688 22.682 1.00 46.81 381 GLY A C 1
ATOM 3045 O O . GLY A 1 381 ? 28.717 32.908 23.104 1.00 46.81 381 GLY A O 1
ATOM 3046 N N . LYS A 1 382 ? 26.583 33.538 22.919 1.00 46.72 382 LYS A N 1
ATOM 3047 C CA . LYS A 1 382 ? 26.794 34.849 23.555 1.00 46.72 382 LYS A CA 1
ATOM 3048 C C . LYS A 1 382 ? 27.230 34.768 25.024 1.00 46.72 382 LYS A C 1
ATOM 3050 O O . LYS A 1 382 ? 27.999 35.609 25.479 1.00 46.72 382 LYS A O 1
ATOM 3055 N N . ILE A 1 383 ? 26.803 33.747 25.779 1.00 46.56 383 ILE A N 1
ATOM 3056 C CA . ILE A 1 383 ? 27.325 33.504 27.141 1.00 46.56 383 ILE A CA 1
ATOM 3057 C C . ILE A 1 383 ? 28.816 33.123 27.094 1.00 46.56 383 ILE A C 1
ATOM 3059 O O . ILE A 1 383 ? 29.570 33.525 27.983 1.00 46.56 383 ILE A O 1
ATOM 3063 N N . LYS A 1 384 ? 29.265 32.405 26.050 1.00 43.75 384 LYS A N 1
ATOM 3064 C CA . LYS A 1 384 ? 30.696 32.136 25.833 1.00 43.75 384 LYS A CA 1
ATOM 3065 C C . LYS A 1 384 ? 31.475 33.415 25.535 1.00 43.75 384 LYS A C 1
ATOM 3067 O O . LYS A 1 384 ? 32.525 33.600 26.146 1.00 43.75 384 LYS A O 1
ATOM 3072 N N . ASP A 1 385 ? 30.953 34.312 24.704 1.00 42.66 385 ASP A N 1
ATOM 3073 C CA . ASP A 1 385 ? 31.627 35.581 24.384 1.00 42.66 385 ASP A CA 1
ATOM 3074 C C . ASP A 1 385 ? 31.746 36.502 25.607 1.00 42.66 385 ASP A C 1
ATOM 3076 O O . ASP A 1 385 ? 32.797 37.096 25.847 1.00 42.66 385 ASP A O 1
ATOM 3080 N N . VAL A 1 386 ? 30.715 36.538 26.459 1.00 45.75 386 VAL A N 1
ATOM 3081 C CA . VAL A 1 386 ? 30.769 37.242 27.753 1.00 45.75 386 VAL A CA 1
ATOM 3082 C C . VAL A 1 386 ? 31.802 36.603 28.693 1.00 45.75 386 VAL A C 1
ATOM 3084 O O . VAL A 1 386 ? 32.485 37.316 29.424 1.00 45.75 386 VAL A O 1
ATOM 3087 N N . SER A 1 387 ? 31.973 35.276 28.655 1.00 44.16 387 SER A N 1
ATOM 3088 C CA . SER A 1 387 ? 32.997 34.580 29.450 1.00 44.16 387 SER A CA 1
ATOM 3089 C C . SER A 1 387 ? 34.426 34.729 28.907 1.00 44.16 387 SER A C 1
ATOM 3091 O O . SER A 1 387 ? 35.377 34.634 29.680 1.00 44.16 387 SER A O 1
ATOM 3093 N N . ALA A 1 388 ? 34.589 34.998 27.606 1.00 40.06 388 ALA A N 1
ATOM 3094 C CA . ALA A 1 388 ? 35.888 35.160 26.952 1.00 40.06 388 ALA A CA 1
ATOM 3095 C C . ALA A 1 388 ? 36.532 36.534 27.225 1.00 40.06 388 ALA A C 1
ATOM 3097 O O . ALA A 1 388 ? 37.754 36.656 27.201 1.00 40.06 388 ALA A O 1
ATOM 3098 N N . GLY A 1 389 ? 35.729 37.556 27.543 1.00 40.91 389 GLY A N 1
ATOM 3099 C CA . GLY A 1 389 ? 36.198 38.912 27.860 1.00 40.91 389 GLY A CA 1
ATOM 3100 C C . GLY A 1 389 ? 36.619 39.145 29.317 1.00 40.91 389 GLY A C 1
ATOM 3101 O O . GLY A 1 389 ? 36.924 40.275 29.693 1.00 40.91 389 GLY A O 1
ATOM 3102 N N . SER A 1 390 ? 36.599 38.132 30.188 1.00 42.56 390 SER A N 1
ATOM 3103 C CA . SER A 1 390 ? 36.950 38.286 31.608 1.00 42.56 390 SER A CA 1
ATOM 3104 C C . SER A 1 390 ? 37.582 37.006 32.152 1.00 42.56 390 SER A C 1
ATOM 3106 O O . SER A 1 390 ? 36.908 35.991 32.305 1.00 42.56 390 SER A O 1
ATOM 3108 N N . SER A 1 391 ? 38.876 37.050 32.487 1.00 37.94 391 SER A N 1
ATOM 3109 C CA . SER A 1 391 ? 39.669 35.870 32.884 1.00 37.94 391 SER A CA 1
ATOM 3110 C C . SER A 1 391 ? 39.116 35.102 34.097 1.00 37.94 391 SER A C 1
ATOM 3112 O O . SER A 1 391 ? 39.388 33.911 34.240 1.00 37.94 391 SER A O 1
ATOM 3114 N N . TRP A 1 392 ? 38.285 35.732 34.933 1.00 43.47 392 TRP A N 1
ATOM 3115 C CA . TRP A 1 392 ? 37.652 35.109 36.100 1.00 43.47 392 TRP A CA 1
ATOM 3116 C C . TRP A 1 392 ? 36.330 34.370 35.795 1.00 43.47 392 TRP A C 1
ATOM 3118 O O . TRP A 1 392 ? 35.886 33.564 36.612 1.00 43.47 392 TRP A O 1
ATOM 3128 N N . LEU A 1 393 ? 35.726 34.558 34.612 1.00 41.38 393 LEU A N 1
ATOM 3129 C CA . LEU A 1 393 ? 34.541 33.797 34.176 1.00 41.38 393 LEU A CA 1
ATOM 3130 C C . LEU A 1 393 ? 34.895 32.413 33.603 1.00 41.38 393 LEU A C 1
ATOM 3132 O O . LEU A 1 393 ? 34.014 31.560 33.480 1.00 41.38 393 LEU A O 1
ATOM 3136 N N . SER A 1 394 ? 36.174 32.152 33.313 1.00 39.12 394 SER A N 1
ATOM 3137 C CA . SER A 1 394 ? 36.631 30.913 32.672 1.00 39.12 394 SER A CA 1
ATOM 3138 C C . SER A 1 394 ? 36.376 29.661 33.533 1.00 39.12 394 SER A C 1
ATOM 3140 O O . SER A 1 394 ? 35.869 28.661 33.027 1.00 39.12 394 SER A O 1
ATOM 3142 N N . SER A 1 395 ? 36.579 29.706 34.857 1.00 36.50 395 SER A N 1
ATOM 3143 C CA . SER A 1 395 ? 36.354 28.533 35.731 1.00 36.50 395 SER A CA 1
ATOM 3144 C C . SER A 1 395 ? 34.870 28.224 35.984 1.00 36.50 395 SER A C 1
ATOM 3146 O O . SER A 1 395 ? 34.478 27.054 36.068 1.00 36.50 395 SER A O 1
ATOM 3148 N N . ALA A 1 396 ? 34.018 29.255 36.043 1.00 37.41 396 ALA A N 1
ATOM 3149 C CA . ALA A 1 396 ? 32.569 29.093 36.177 1.00 37.41 396 ALA A CA 1
ATOM 3150 C C . ALA A 1 396 ? 31.925 28.621 34.861 1.00 37.41 396 ALA A C 1
ATOM 3152 O O . ALA A 1 396 ? 31.050 27.755 34.890 1.00 37.41 396 ALA A O 1
ATOM 3153 N N . ALA A 1 397 ? 32.397 29.126 33.715 1.00 36.94 397 ALA A N 1
ATOM 3154 C CA . ALA A 1 397 ? 31.960 28.697 32.388 1.00 36.94 397 ALA A CA 1
ATOM 3155 C C . ALA A 1 397 ? 32.405 27.260 32.064 1.00 36.94 397 ALA A C 1
ATOM 3157 O O . ALA A 1 397 ? 31.619 26.488 31.516 1.00 36.94 397 ALA A O 1
ATOM 3158 N N . THR A 1 398 ? 33.615 26.853 32.467 1.00 36.91 398 THR A N 1
ATOM 3159 C CA . THR A 1 398 ? 34.146 25.499 32.206 1.00 36.91 398 THR A CA 1
ATOM 3160 C C . THR A 1 398 ? 33.387 24.415 32.984 1.00 36.91 398 THR A C 1
ATOM 3162 O O . THR A 1 398 ? 33.077 23.364 32.421 1.00 36.91 398 THR A O 1
ATOM 3165 N N . SER A 1 399 ? 32.976 24.692 34.230 1.00 36.56 399 SER A N 1
ATOM 3166 C CA . SER A 1 399 ? 32.110 23.781 35.007 1.00 36.56 399 SER A CA 1
ATOM 3167 C C . SER A 1 399 ? 30.677 23.702 34.455 1.00 36.56 399 SER A C 1
ATOM 3169 O O . SER A 1 399 ? 30.003 22.691 34.616 1.00 36.56 399 SER A O 1
ATOM 3171 N N . PHE A 1 400 ? 30.203 24.752 33.775 1.00 38.34 400 PHE A N 1
ATOM 3172 C CA . PHE A 1 400 ? 28.868 24.799 33.164 1.00 38.34 400 PHE A CA 1
ATOM 3173 C C . PHE A 1 400 ? 28.821 24.125 31.780 1.00 38.34 400 PHE A C 1
ATOM 3175 O O . PHE A 1 400 ? 27.828 23.489 31.425 1.00 38.34 400 PHE A O 1
ATOM 3182 N N . LEU A 1 401 ? 29.905 24.218 31.003 1.00 36.91 401 LEU A N 1
ATOM 3183 C CA . LEU A 1 401 ? 30.036 23.578 29.689 1.00 36.91 401 LEU A CA 1
ATOM 3184 C C . LEU A 1 401 ? 30.121 22.045 29.777 1.00 36.91 401 LEU A C 1
ATOM 3186 O O . LEU A 1 401 ? 29.727 21.373 28.822 1.00 36.91 401 LEU A O 1
ATOM 3190 N N . SER A 1 402 ? 30.569 21.478 30.906 1.00 33.47 402 SER A N 1
ATOM 3191 C CA . SER A 1 402 ? 30.541 20.021 31.117 1.00 33.47 402 SER A CA 1
ATOM 3192 C C . SER A 1 402 ? 29.120 19.488 31.349 1.00 33.47 402 SER A C 1
ATOM 3194 O O . SER A 1 402 ? 28.814 18.379 30.920 1.00 33.47 402 SER A O 1
ATOM 3196 N N . PHE A 1 403 ? 28.219 20.301 31.916 1.00 33.41 403 PHE A N 1
ATOM 3197 C CA . PHE A 1 403 ? 26.813 19.936 32.125 1.00 33.41 403 PHE A CA 1
ATOM 3198 C C . PHE A 1 403 ? 25.986 20.015 30.827 1.00 33.41 403 PHE A C 1
ATOM 3200 O O . PHE A 1 403 ? 25.054 19.243 30.633 1.00 33.41 403 PHE A O 1
ATOM 3207 N N . GLY A 1 404 ? 26.345 20.920 29.906 1.00 32.38 404 GLY A N 1
ATOM 3208 C CA . GLY A 1 404 ? 25.666 21.094 28.612 1.00 32.38 404 GLY A CA 1
ATOM 3209 C C . GLY A 1 404 ? 26.038 20.071 27.530 1.00 32.38 404 GLY A C 1
ATOM 3210 O O . GLY A 1 404 ? 25.286 19.902 26.571 1.00 32.38 404 GLY A O 1
ATOM 3211 N N . LYS A 1 405 ? 27.164 19.356 27.674 1.00 30.64 405 LYS A N 1
ATOM 3212 C CA . LYS A 1 405 ? 27.585 18.309 26.723 1.00 30.64 405 LYS A CA 1
ATOM 3213 C C . LYS A 1 405 ? 26.753 17.022 26.801 1.00 30.64 405 LYS A C 1
ATOM 3215 O O . LYS A 1 405 ? 26.830 16.222 25.878 1.00 30.64 405 LYS A O 1
ATOM 3220 N N . SER A 1 406 ? 25.920 16.833 27.829 1.00 28.55 406 SER A N 1
ATOM 3221 C CA . SER A 1 406 ? 25.023 15.669 27.931 1.00 28.55 406 SER A CA 1
ATOM 3222 C C . SER A 1 406 ? 23.681 15.841 27.203 1.00 28.55 406 SER A C 1
ATOM 3224 O O . SER A 1 406 ? 22.871 14.921 27.203 1.00 28.55 406 SER A O 1
ATOM 3226 N N . SER A 1 407 ? 23.415 17.003 26.589 1.00 29.61 407 SER A N 1
ATOM 3227 C CA . SER A 1 407 ? 22.118 17.316 25.957 1.00 29.61 407 SER A CA 1
ATOM 3228 C C . SER A 1 407 ? 22.195 17.657 24.463 1.00 29.61 407 SER A C 1
ATOM 3230 O O . SER A 1 407 ? 21.210 18.124 23.895 1.00 29.61 407 SER A O 1
ATOM 3232 N N . GLN A 1 408 ? 23.325 17.406 23.798 1.00 26.58 408 GLN A N 1
ATOM 3233 C CA . GLN A 1 408 ? 23.376 17.402 22.333 1.00 26.58 408 GLN A CA 1
ATOM 3234 C C . GLN A 1 408 ? 23.162 15.977 21.823 1.00 26.58 408 GLN A C 1
ATOM 3236 O O . GLN A 1 408 ? 24.108 15.232 21.595 1.00 26.58 408 GLN A O 1
ATOM 3241 N N . VAL A 1 409 ? 21.894 15.604 21.653 1.00 25.08 409 VAL A N 1
ATOM 3242 C CA . VAL A 1 409 ? 21.527 14.533 20.722 1.00 25.08 409 VAL A CA 1
ATOM 3243 C C . VAL A 1 409 ? 21.504 15.175 19.328 1.00 25.08 409 VAL A C 1
ATOM 3245 O O . VAL A 1 409 ? 20.891 16.240 19.182 1.00 25.08 409 VAL A O 1
ATOM 3248 N N . PRO A 1 410 ? 22.188 14.612 18.314 1.00 24.88 410 PRO A N 1
ATOM 3249 C CA . PRO A 1 410 ? 22.091 15.119 16.949 1.00 24.88 410 PRO A CA 1
ATOM 3250 C C . PRO A 1 410 ? 20.628 15.082 16.490 1.00 24.88 410 PRO A C 1
ATOM 3252 O O . PRO A 1 410 ? 19.860 14.228 16.931 1.00 24.88 410 PRO A O 1
ATOM 3255 N N . LEU A 1 411 ? 20.231 16.016 15.618 1.00 29.70 411 LEU A N 1
ATOM 3256 C CA . LEU A 1 411 ? 18.933 15.968 14.942 1.00 29.70 411 LEU A CA 1
ATOM 3257 C C . LEU A 1 411 ? 18.844 14.669 14.121 1.00 29.70 411 LEU A C 1
ATOM 3259 O O . LEU A 1 411 ? 19.185 14.645 12.942 1.00 29.70 411 LEU A O 1
ATOM 3263 N N . ALA A 1 412 ? 18.378 13.593 14.745 1.00 24.41 412 ALA A N 1
ATOM 3264 C CA . ALA A 1 412 ? 17.851 12.441 14.045 1.00 24.41 412 ALA A CA 1
ATOM 3265 C C . ALA A 1 412 ? 16.465 12.815 13.513 1.00 24.41 412 ALA A C 1
ATOM 3267 O O . ALA A 1 412 ? 15.641 13.413 14.217 1.00 24.41 412 ALA A O 1
ATOM 3268 N N . LYS A 1 413 ? 16.227 12.485 12.243 1.00 31.81 413 LYS A N 1
ATOM 3269 C CA . LYS A 1 413 ? 14.899 12.452 11.637 1.00 31.81 413 LYS A CA 1
ATOM 3270 C C . LYS A 1 413 ? 14.059 11.512 12.507 1.00 31.81 413 LYS A C 1
ATOM 3272 O O . LYS A 1 413 ? 14.295 10.317 12.532 1.00 31.81 413 LYS A O 1
ATOM 3277 N N . HIS A 1 414 ? 13.155 12.060 13.310 1.00 29.23 414 HIS A N 1
ATOM 3278 C CA . HIS A 1 414 ? 12.248 11.252 14.115 1.00 29.23 414 HIS A CA 1
ATOM 3279 C C . HIS A 1 414 ? 10.869 11.240 13.463 1.00 29.23 414 HIS A C 1
ATOM 3281 O O . HIS A 1 414 ? 10.296 12.293 13.165 1.00 29.23 414 HIS A O 1
ATOM 3287 N N . SER A 1 415 ? 10.375 10.019 13.268 1.00 26.47 415 SER A N 1
ATOM 3288 C CA . SER A 1 415 ? 9.013 9.630 12.916 1.00 26.47 415 SER A CA 1
ATOM 3289 C C . SER A 1 415 ? 7.953 10.407 13.713 1.00 26.47 415 SER A C 1
ATOM 3291 O O . SER A 1 415 ? 8.226 10.869 14.828 1.00 26.47 415 SER A O 1
ATOM 3293 N N . PRO A 1 416 ? 6.728 10.564 13.175 1.00 30.72 416 PRO A N 1
ATOM 3294 C CA . PRO A 1 416 ? 5.660 11.255 13.887 1.00 30.72 416 PRO A CA 1
ATOM 3295 C C . PRO A 1 416 ? 5.361 10.580 15.240 1.00 30.72 416 PRO A C 1
ATOM 3297 O O . PRO A 1 416 ? 5.475 9.358 15.361 1.00 30.72 416 PRO A O 1
ATOM 3300 N N . PRO A 1 417 ? 4.972 11.356 16.269 1.00 28.00 417 PRO A N 1
ATOM 3301 C CA . PRO A 1 417 ? 4.615 10.801 17.567 1.00 28.00 417 PRO A CA 1
ATOM 3302 C C . PRO A 1 417 ? 3.341 9.945 17.457 1.00 28.00 417 PRO A C 1
ATOM 3304 O O . PRO A 1 417 ? 2.495 10.218 16.598 1.00 28.00 417 PRO A O 1
ATOM 3307 N N . PRO A 1 418 ? 3.157 8.940 18.336 1.00 26.67 418 PRO A N 1
ATOM 3308 C CA . PRO A 1 418 ? 1.901 8.207 18.413 1.00 26.67 418 PRO A CA 1
ATOM 3309 C C . PRO A 1 418 ? 0.749 9.177 18.709 1.00 26.67 418 PRO A C 1
ATOM 3311 O O . PRO A 1 418 ? 0.883 10.104 19.514 1.00 26.67 418 PRO A O 1
ATOM 3314 N N . GLN A 1 419 ? -0.370 8.969 18.012 1.00 31.42 419 GLN A N 1
ATOM 3315 C CA . GLN A 1 419 ? -1.601 9.740 18.174 1.00 31.42 419 GLN A CA 1
ATOM 3316 C C . GLN A 1 419 ? -2.008 9.780 19.652 1.00 31.42 419 GLN A C 1
ATOM 3318 O O . GLN A 1 419 ? -1.890 8.791 20.373 1.00 31.42 419 GLN A O 1
ATOM 3323 N N . ALA A 1 420 ? -2.441 10.959 20.097 1.00 26.45 420 ALA A N 1
ATOM 3324 C CA . ALA A 1 420 ? -2.759 11.266 21.483 1.00 26.45 420 ALA A CA 1
ATOM 3325 C C . ALA A 1 420 ? -3.741 10.248 22.090 1.00 26.45 420 ALA A C 1
ATOM 3327 O O . ALA A 1 420 ? -4.930 10.267 21.785 1.00 26.45 420 ALA A O 1
ATOM 3328 N N . ALA A 1 421 ? -3.240 9.398 22.987 1.00 26.22 421 ALA A N 1
ATOM 3329 C CA . ALA A 1 421 ? -4.068 8.602 23.877 1.00 26.22 421 ALA A CA 1
ATOM 3330 C C . ALA A 1 421 ? -4.581 9.490 25.021 1.00 26.22 421 ALA A C 1
ATOM 3332 O O . ALA A 1 421 ? -3.818 10.217 25.667 1.00 26.22 421 ALA A O 1
ATOM 3333 N N . ALA A 1 422 ? -5.890 9.435 25.254 1.00 25.56 422 ALA A N 1
ATOM 3334 C CA . ALA A 1 422 ? -6.540 10.007 26.420 1.00 25.56 422 ALA A CA 1
ATOM 3335 C C . ALA A 1 422 ? -5.920 9.449 27.717 1.00 25.56 422 ALA A C 1
ATOM 3337 O O . ALA A 1 422 ? -5.535 8.284 27.788 1.00 25.56 422 ALA A O 1
ATOM 3338 N N . LYS A 1 423 ? -5.809 10.297 28.746 1.00 25.28 423 LYS A N 1
ATOM 3339 C CA . LYS A 1 423 ? -5.276 9.929 30.068 1.00 25.28 423 LYS A CA 1
ATOM 3340 C C . LYS A 1 423 ? -6.112 8.812 30.716 1.00 25.28 423 LYS A C 1
ATOM 3342 O O . LYS A 1 423 ? -7.325 8.995 30.811 1.00 25.28 423 LYS A O 1
ATOM 3347 N N . PRO A 1 424 ? -5.484 7.793 31.328 1.00 25.14 424 PRO A N 1
ATOM 3348 C CA . PRO A 1 424 ? -6.097 7.049 32.420 1.00 25.14 424 PRO A CA 1
ATOM 3349 C C . PRO A 1 424 ? -5.389 7.332 33.753 1.00 25.14 424 PRO A C 1
ATOM 3351 O O . PRO A 1 424 ? -4.180 7.561 33.812 1.00 25.14 424 PRO A O 1
ATOM 3354 N N . GLY A 1 425 ? -6.189 7.354 34.820 1.00 24.80 425 GLY A N 1
ATOM 3355 C CA . GLY A 1 425 ? -5.753 7.509 36.203 1.00 24.80 425 GLY A CA 1
ATOM 3356 C C . GLY A 1 425 ? -4.903 6.342 36.706 1.00 24.80 425 GLY A C 1
ATOM 3357 O O . GLY A 1 425 ? -4.879 5.254 36.139 1.00 24.80 425 GLY A O 1
ATOM 3358 N N . GLU A 1 426 ? -4.183 6.627 37.783 1.00 25.27 426 GLU A N 1
ATOM 3359 C CA . GLU A 1 426 ? -3.195 5.772 38.429 1.00 25.27 426 GLU A CA 1
ATOM 3360 C C . GLU A 1 426 ? -3.768 4.415 38.873 1.00 25.27 426 GLU A C 1
ATOM 3362 O O . GLU A 1 426 ? -4.653 4.348 39.723 1.00 25.27 426 GLU A O 1
ATOM 3367 N N . ALA A 1 427 ? -3.176 3.326 38.380 1.00 23.69 427 ALA A N 1
ATOM 3368 C CA . ALA A 1 427 ? -3.202 2.028 39.043 1.00 23.69 427 ALA A CA 1
ATOM 3369 C C . ALA A 1 427 ? -1.827 1.358 38.881 1.00 23.69 427 ALA A C 1
ATOM 3371 O O . ALA A 1 427 ? -1.386 1.044 37.777 1.00 23.69 427 ALA A O 1
ATOM 3372 N N . LYS A 1 428 ? -1.120 1.195 40.005 1.00 25.42 428 LYS A N 1
ATOM 3373 C CA . LYS A 1 428 ? 0.133 0.436 40.122 1.00 25.42 428 LYS A CA 1
ATOM 3374 C C . LYS A 1 428 ? -0.126 -1.039 39.821 1.00 25.42 428 LYS A C 1
ATOM 3376 O O . LYS A 1 428 ? -0.963 -1.628 40.495 1.00 25.42 428 LYS A O 1
ATOM 3381 N N . LEU A 1 429 ? 0.673 -1.651 38.946 1.00 23.75 429 LEU A N 1
ATOM 3382 C CA . LEU A 1 429 ? 0.904 -3.097 38.950 1.00 23.75 429 LEU A CA 1
ATOM 3383 C C . LEU A 1 429 ? 2.275 -3.456 38.362 1.00 23.75 429 LEU A C 1
ATOM 3385 O O . LEU A 1 429 ? 2.875 -2.703 37.599 1.00 23.75 429 LEU A O 1
ATOM 3389 N N . HIS A 1 430 ? 2.785 -4.573 38.869 1.00 23.11 430 HIS A N 1
ATOM 3390 C CA . HIS A 1 430 ? 4.163 -5.042 38.843 1.00 23.11 430 HIS A CA 1
ATOM 3391 C C . HIS A 1 430 ? 4.700 -5.385 37.446 1.00 23.11 430 HIS A C 1
ATOM 3393 O O . HIS A 1 430 ? 3.973 -5.773 36.540 1.00 23.11 430 HIS A O 1
ATOM 3399 N N . ARG A 1 431 ? 6.023 -5.249 37.320 1.00 21.89 431 ARG A N 1
ATOM 3400 C CA . ARG A 1 431 ? 6.835 -5.522 36.134 1.00 21.89 431 ARG A CA 1
ATOM 3401 C C . ARG A 1 431 ? 7.233 -7.002 36.120 1.00 21.89 431 ARG A C 1
ATOM 3403 O O . ARG A 1 431 ? 8.094 -7.387 36.903 1.00 21.89 431 ARG A O 1
ATOM 3410 N N . GLU A 1 432 ? 6.664 -7.784 35.210 1.00 22.22 432 GLU A N 1
ATOM 3411 C CA . GLU A 1 432 ? 7.231 -9.058 34.747 1.00 22.22 432 GLU A CA 1
ATOM 3412 C C . GLU A 1 432 ? 7.415 -8.986 33.228 1.00 22.22 432 GLU A C 1
ATOM 3414 O O . GLU A 1 432 ? 6.555 -8.485 32.502 1.00 22.22 432 GLU A O 1
ATOM 3419 N N . GLY A 1 433 ? 8.606 -9.377 32.771 1.00 25.36 433 GLY A N 1
ATOM 3420 C CA . GLY A 1 433 ? 8.997 -9.350 31.367 1.00 25.36 433 GLY A CA 1
ATOM 3421 C C . GLY A 1 433 ? 8.331 -10.475 30.582 1.00 25.36 433 GLY A C 1
ATOM 3422 O O . GLY A 1 433 ? 8.243 -11.600 31.063 1.00 25.36 433 GLY A O 1
ATOM 3423 N N . SER A 1 434 ? 7.895 -10.165 29.364 1.00 23.16 434 SER A N 1
ATOM 3424 C CA . SER A 1 434 ? 7.581 -11.164 28.345 1.00 23.16 434 SER A CA 1
ATOM 3425 C C . SER A 1 434 ? 8.407 -10.862 27.100 1.00 23.16 434 SER A C 1
ATOM 3427 O O . SER A 1 434 ? 8.376 -9.756 26.557 1.00 23.16 434 SER A O 1
ATOM 3429 N N . ASP A 1 435 ? 9.201 -11.857 26.716 1.00 23.98 435 ASP A N 1
ATOM 3430 C CA . ASP A 1 435 ? 9.997 -11.904 25.501 1.00 23.98 435 ASP A CA 1
ATOM 3431 C C . ASP A 1 435 ? 9.086 -11.954 24.268 1.00 23.98 435 ASP A C 1
ATOM 3433 O O . ASP A 1 435 ? 8.175 -12.777 24.171 1.00 23.98 435 ASP A O 1
ATOM 3437 N N . SER A 1 436 ? 9.350 -11.090 23.290 1.00 24.14 436 SER A N 1
ATOM 3438 C CA . SER A 1 436 ? 8.730 -11.153 21.969 1.00 24.14 436 SER A CA 1
ATOM 3439 C C . SER A 1 436 ? 9.546 -12.077 21.064 1.00 24.14 436 SER A C 1
ATOM 3441 O O . SER A 1 436 ? 10.438 -11.632 20.342 1.00 24.14 436 SER A O 1
ATOM 3443 N N . THR A 1 437 ? 9.246 -13.373 21.099 1.00 26.83 437 THR A N 1
ATOM 3444 C CA . THR A 1 437 ? 9.749 -14.374 20.144 1.00 26.83 437 THR A CA 1
ATOM 3445 C C . THR A 1 437 ? 8.568 -14.961 19.373 1.00 26.83 437 THR A C 1
ATOM 3447 O O . THR A 1 437 ? 8.156 -16.093 19.593 1.00 26.83 437 THR A O 1
ATOM 3450 N N . THR A 1 438 ? 8.003 -14.190 18.440 1.00 29.12 438 THR A N 1
ATOM 3451 C CA . THR A 1 438 ? 6.940 -14.695 17.551 1.00 29.12 438 THR A CA 1
ATOM 3452 C C . THR A 1 438 ? 7.140 -14.194 16.125 1.00 29.12 438 THR A C 1
ATOM 3454 O O . THR A 1 438 ? 6.317 -13.472 15.577 1.00 29.12 438 THR A O 1
ATOM 3457 N N . SER A 1 439 ? 8.277 -14.533 15.513 1.00 28.02 439 SER A N 1
ATOM 3458 C CA . SER A 1 439 ? 8.438 -14.483 14.044 1.00 28.02 439 SER A CA 1
ATOM 3459 C C . SER A 1 439 ? 9.369 -15.569 13.480 1.00 28.02 439 SER A C 1
ATOM 3461 O O . SER A 1 439 ? 9.640 -15.570 12.290 1.00 28.02 439 SER A O 1
ATOM 3463 N N . SER A 1 440 ? 9.830 -16.532 14.290 1.00 27.78 440 SER A N 1
ATOM 3464 C CA . SER A 1 440 ? 10.837 -17.518 13.850 1.00 27.78 440 SER A CA 1
ATOM 3465 C C . SER A 1 440 ? 10.280 -18.871 13.370 1.00 27.78 440 SER A C 1
ATOM 3467 O O . SER A 1 440 ? 11.063 -19.711 12.944 1.00 27.78 440 SER A O 1
ATOM 3469 N N . ASN A 1 441 ? 8.967 -19.124 13.423 1.00 27.69 441 ASN A N 1
ATOM 3470 C CA . ASN A 1 441 ? 8.410 -20.471 13.185 1.00 27.69 441 ASN A CA 1
ATOM 3471 C C . ASN A 1 441 ? 7.390 -20.551 12.035 1.00 27.69 441 ASN A C 1
ATOM 3473 O O . ASN A 1 441 ? 6.467 -21.356 12.105 1.00 27.69 441 ASN A O 1
ATOM 3477 N N . PHE A 1 442 ? 7.524 -19.732 10.988 1.00 39.62 442 PHE A N 1
ATOM 3478 C CA . PHE A 1 442 ? 6.515 -19.682 9.917 1.00 39.62 442 PHE A CA 1
ATOM 3479 C C . PHE A 1 442 ? 6.892 -20.440 8.628 1.00 39.62 442 PHE A C 1
ATOM 3481 O O . PHE A 1 442 ? 6.013 -20.789 7.853 1.00 39.62 44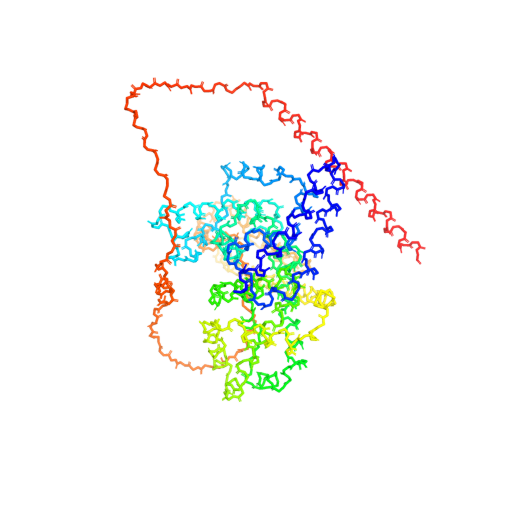2 PHE A O 1
ATOM 3488 N N . TRP A 1 443 ? 8.167 -20.789 8.417 1.00 40.22 443 TRP A N 1
ATOM 3489 C CA . TRP A 1 443 ? 8.665 -21.288 7.120 1.00 40.22 443 TRP A CA 1
ATOM 3490 C C . TRP A 1 443 ? 8.984 -22.790 7.082 1.00 40.22 443 TRP A C 1
ATOM 3492 O O . TRP A 1 443 ? 9.985 -23.212 6.509 1.00 40.22 443 TRP A O 1
ATOM 3502 N N . LYS A 1 444 ? 8.149 -23.629 7.701 1.00 27.88 444 LYS A N 1
ATOM 3503 C CA . LYS A 1 444 ? 8.238 -25.092 7.553 1.00 27.88 444 LYS A CA 1
ATOM 3504 C C . LYS A 1 444 ? 7.000 -25.625 6.852 1.00 27.88 444 LYS A C 1
ATOM 3506 O O . LYS A 1 444 ? 6.175 -26.226 7.517 1.00 27.88 444 LYS A O 1
ATOM 3511 N N . HIS A 1 445 ? 6.874 -25.394 5.549 1.00 29.56 445 HIS A N 1
ATOM 3512 C CA . HIS A 1 445 ? 6.143 -26.270 4.624 1.00 29.56 445 HIS A CA 1
ATOM 3513 C C . HIS A 1 445 ? 6.329 -25.769 3.184 1.00 29.56 445 HIS A C 1
ATOM 3515 O O . HIS A 1 445 ? 5.478 -25.063 2.668 1.00 29.56 445 HIS A O 1
ATOM 3521 N N . GLU A 1 446 ? 7.430 -26.154 2.534 1.00 30.56 446 GLU A N 1
ATOM 3522 C CA . GLU A 1 446 ? 7.475 -26.307 1.072 1.00 30.56 446 GLU A CA 1
ATOM 3523 C C . GLU A 1 446 ? 8.715 -27.123 0.661 1.00 30.56 446 GLU A C 1
ATOM 3525 O O . GLU A 1 446 ? 9.786 -26.601 0.381 1.00 30.56 446 GLU A O 1
ATOM 3530 N N . GLU A 1 447 ? 8.569 -28.449 0.639 1.00 27.48 447 GLU A N 1
ATOM 3531 C CA . GLU A 1 447 ? 9.367 -29.317 -0.229 1.00 27.48 447 GLU A CA 1
ATOM 3532 C C . GLU A 1 447 ? 8.389 -30.121 -1.083 1.00 27.48 447 GLU A C 1
ATOM 3534 O O . GLU A 1 447 ? 7.653 -30.954 -0.555 1.00 27.48 447 GLU A O 1
ATOM 3539 N N . ALA A 1 448 ? 8.363 -29.834 -2.387 1.00 25.41 448 ALA A N 1
ATOM 3540 C CA . ALA A 1 448 ? 8.298 -30.805 -3.484 1.00 25.41 448 ALA A CA 1
ATOM 3541 C C . ALA A 1 448 ? 7.839 -30.117 -4.779 1.00 25.41 448 ALA A C 1
ATOM 3543 O O . ALA A 1 448 ? 6.656 -29.835 -4.958 1.00 25.41 448 ALA A O 1
ATOM 3544 N N . GLY A 1 449 ? 8.758 -29.955 -5.736 1.00 23.66 449 GLY A N 1
ATOM 3545 C CA . GLY A 1 449 ? 8.372 -29.874 -7.145 1.00 23.66 449 GLY A CA 1
ATOM 3546 C C . GLY A 1 449 ? 9.223 -28.969 -8.025 1.00 23.66 449 GLY A C 1
ATOM 3547 O O . GLY A 1 449 ? 8.839 -27.837 -8.282 1.00 23.66 449 GLY A O 1
ATOM 3548 N N . GLY A 1 450 ? 10.279 -29.537 -8.617 1.00 23.89 450 GLY A N 1
ATOM 3549 C CA . GLY A 1 450 ? 10.657 -29.170 -9.985 1.00 23.89 450 GLY A CA 1
ATOM 3550 C C . GLY A 1 450 ? 11.990 -28.453 -10.182 1.00 23.89 450 GLY A C 1
ATOM 3551 O O . GLY A 1 450 ? 12.011 -27.365 -10.739 1.00 23.89 450 GLY A O 1
ATOM 3552 N N . ALA A 1 451 ? 13.103 -29.108 -9.849 1.00 22.94 451 ALA A N 1
ATOM 3553 C CA . ALA A 1 451 ? 14.393 -28.822 -10.477 1.00 22.94 451 ALA A CA 1
ATOM 3554 C C . ALA A 1 451 ? 14.977 -30.120 -11.066 1.00 22.94 451 ALA A C 1
ATOM 3556 O O . ALA A 1 451 ? 15.603 -30.921 -10.380 1.00 22.94 451 ALA A O 1
ATOM 3557 N N . GLN A 1 452 ? 14.724 -30.338 -12.355 1.00 23.39 452 GLN A N 1
ATOM 3558 C CA . GLN A 1 452 ? 15.542 -31.149 -13.264 1.00 23.39 452 GLN A CA 1
ATOM 3559 C C . GLN A 1 452 ? 15.932 -30.159 -14.370 1.00 23.39 452 GLN A C 1
ATOM 3561 O O . GLN A 1 452 ? 15.050 -29.518 -14.925 1.00 23.39 452 GLN A O 1
ATOM 3566 N N . GLY A 1 453 ? 17.180 -29.874 -14.711 1.00 22.08 453 GLY A N 1
ATOM 3567 C CA . GLY A 1 453 ? 18.411 -30.635 -14.604 1.00 22.08 453 GLY A CA 1
ATOM 3568 C C . GLY A 1 453 ? 19.043 -30.563 -15.989 1.00 22.08 453 GLY A C 1
ATOM 3569 O O . GLY A 1 453 ? 18.604 -31.290 -16.868 1.00 22.08 453 GLY A O 1
ATOM 3570 N N . ILE A 1 454 ? 20.020 -29.677 -16.192 1.00 23.53 454 ILE A N 1
ATOM 3571 C CA . ILE A 1 454 ? 21.021 -29.799 -17.259 1.00 23.53 454 ILE A CA 1
ATOM 3572 C C . ILE A 1 454 ? 22.351 -29.371 -16.642 1.00 23.53 454 ILE A C 1
ATOM 3574 O O . ILE A 1 454 ? 22.604 -28.197 -16.388 1.00 23.53 454 ILE A O 1
ATOM 3578 N N . SER A 1 455 ? 23.139 -30.386 -16.311 1.00 22.53 455 SER A N 1
ATOM 3579 C CA . SER A 1 455 ? 24.566 -30.309 -16.050 1.00 22.53 455 SER A CA 1
ATOM 3580 C C . SER A 1 455 ? 25.300 -30.069 -17.362 1.00 22.53 455 SER A C 1
ATOM 3582 O O . SER A 1 455 ? 24.985 -30.760 -18.322 1.00 22.53 455 SER A O 1
ATOM 3584 N N . ASP A 1 456 ? 26.322 -29.221 -17.356 1.00 24.58 456 ASP A N 1
ATOM 3585 C CA . ASP A 1 456 ? 27.576 -29.533 -18.039 1.00 24.58 456 ASP A CA 1
ATOM 3586 C C . ASP A 1 456 ? 28.732 -28.897 -17.260 1.00 24.58 456 ASP A C 1
ATOM 3588 O O . ASP A 1 456 ? 28.810 -27.685 -17.057 1.00 24.58 456 ASP A O 1
ATOM 3592 N N . GLN A 1 457 ? 29.580 -29.779 -16.729 1.00 22.25 457 GLN A N 1
ATOM 3593 C CA . GLN A 1 457 ? 30.880 -29.473 -16.153 1.00 22.25 457 GLN A CA 1
ATOM 3594 C C . GLN A 1 457 ? 31.903 -29.462 -17.286 1.00 22.25 457 GLN A C 1
ATOM 3596 O O . GLN A 1 457 ? 32.096 -30.493 -17.923 1.00 22.25 457 GLN A O 1
ATOM 3601 N N . GLU A 1 458 ? 32.665 -28.382 -17.424 1.00 24.39 458 GLU A N 1
ATOM 3602 C CA . GLU A 1 458 ? 34.024 -28.479 -17.956 1.00 24.39 458 GLU A CA 1
ATOM 3603 C C . GLU A 1 458 ? 35.007 -27.857 -16.961 1.00 24.39 458 GLU A C 1
ATOM 3605 O O . GLU A 1 458 ? 34.941 -26.684 -16.598 1.00 24.39 458 GLU A O 1
ATOM 3610 N N . GLN A 1 459 ? 35.892 -28.720 -16.463 1.00 22.23 459 GLN A N 1
ATOM 3611 C CA . GLN A 1 459 ? 37.056 -28.389 -15.656 1.00 22.23 459 GLN A CA 1
ATOM 3612 C C . GLN A 1 459 ? 38.147 -27.804 -16.554 1.00 22.23 459 GLN A C 1
ATOM 3614 O O . GLN A 1 459 ? 38.595 -28.490 -17.468 1.00 22.23 459 GLN A O 1
ATOM 3619 N N . LEU A 1 460 ? 38.698 -26.645 -16.194 1.00 23.62 460 LEU A N 1
ATOM 3620 C CA . LEU A 1 460 ? 40.086 -26.311 -16.511 1.00 23.62 460 LEU A CA 1
ATOM 3621 C C . LEU A 1 460 ? 40.775 -25.732 -15.267 1.00 23.62 460 LEU A C 1
ATOM 3623 O O . LEU A 1 460 ? 40.290 -24.802 -14.628 1.00 23.62 460 LEU A O 1
ATOM 3627 N N . LYS A 1 461 ? 41.884 -26.381 -14.899 1.00 22.25 461 LYS A N 1
ATOM 3628 C CA . LYS A 1 461 ? 42.837 -26.020 -13.842 1.00 22.25 461 LYS A CA 1
ATOM 3629 C C . LYS A 1 461 ? 43.942 -25.127 -14.419 1.00 22.25 461 LYS A C 1
ATOM 3631 O O . LYS A 1 461 ? 44.382 -25.392 -15.532 1.00 22.25 461 LYS A O 1
ATOM 3636 N N . GLY A 1 462 ? 44.486 -24.256 -13.562 1.00 22.62 462 GLY A N 1
ATOM 3637 C CA . GLY A 1 462 ? 45.777 -23.561 -13.721 1.00 22.62 462 GLY A CA 1
ATOM 3638 C C . GLY A 1 462 ? 45.637 -22.207 -14.425 1.00 22.62 462 GLY A C 1
ATOM 3639 O O . GLY A 1 462 ? 44.839 -22.093 -15.339 1.00 22.62 462 GLY A O 1
ATOM 3640 N N . GLU A 1 463 ? 46.314 -21.122 -14.058 1.00 22.97 463 GLU A N 1
ATOM 3641 C CA . GLU A 1 463 ? 47.503 -20.903 -13.228 1.00 22.97 463 GLU A CA 1
ATOM 3642 C C . GLU A 1 463 ? 47.430 -19.483 -12.627 1.00 22.97 463 GLU A C 1
ATOM 3644 O O . GLU A 1 463 ? 46.804 -18.585 -13.191 1.00 22.97 463 GLU A O 1
ATOM 3649 N N . GLU A 1 464 ? 48.050 -19.291 -11.463 1.00 26.27 464 GLU A N 1
ATOM 3650 C CA . GLU A 1 464 ? 48.321 -17.975 -10.883 1.00 26.27 464 GLU A CA 1
ATOM 3651 C C . GLU A 1 464 ? 49.413 -17.267 -11.697 1.00 26.27 464 GLU A C 1
ATOM 3653 O O . GLU A 1 464 ? 50.550 -17.728 -11.712 1.00 26.27 464 GLU A O 1
ATOM 3658 N N . GLU A 1 465 ? 49.115 -16.103 -12.277 1.00 23.17 465 GLU A N 1
ATOM 3659 C CA . GLU A 1 465 ? 50.128 -15.082 -12.557 1.00 23.17 465 GLU A CA 1
ATOM 3660 C C . GLU A 1 465 ? 49.590 -13.701 -12.173 1.00 23.17 465 GLU A C 1
ATOM 3662 O O . GLU A 1 465 ? 48.532 -13.252 -12.618 1.00 23.17 465 GLU A O 1
ATOM 3667 N N . GLY A 1 466 ? 50.324 -13.037 -11.280 1.00 30.20 466 GLY A N 1
ATOM 3668 C CA . GLY A 1 466 ? 50.034 -11.685 -10.833 1.00 30.20 466 GLY A CA 1
ATOM 3669 C C . GLY A 1 466 ? 50.280 -10.656 -11.933 1.00 30.20 466 GLY A C 1
ATOM 3670 O O . GLY A 1 466 ? 51.318 -10.661 -12.588 1.00 30.20 466 GLY A O 1
ATOM 3671 N N . SER A 1 467 ? 49.355 -9.710 -12.068 1.00 23.19 467 SER A N 1
ATOM 3672 C CA . SER A 1 467 ? 49.573 -8.473 -12.812 1.00 23.19 467 SER A CA 1
ATOM 3673 C C . SER A 1 467 ? 48.953 -7.314 -12.041 1.00 23.19 467 SER A C 1
ATOM 3675 O O . SER A 1 467 ? 47.739 -7.212 -11.879 1.00 23.19 467 SER A O 1
ATOM 3677 N N . SER A 1 468 ? 49.825 -6.462 -11.509 1.00 26.16 468 SER A N 1
ATOM 3678 C CA . SER A 1 468 ? 49.478 -5.158 -10.957 1.00 26.16 468 SER A CA 1
ATOM 3679 C C . SER A 1 468 ? 49.159 -4.240 -12.141 1.00 26.16 468 SER A C 1
ATOM 3681 O O . SER A 1 468 ? 50.069 -3.889 -12.895 1.00 26.16 468 SER A O 1
ATOM 3683 N N . PHE A 1 469 ? 47.894 -3.858 -12.321 1.00 24.12 469 PHE A N 1
ATOM 3684 C CA . PHE A 1 469 ? 47.495 -2.879 -13.332 1.00 24.12 469 PHE A CA 1
ATOM 3685 C C . PHE A 1 469 ? 47.105 -1.570 -12.641 1.00 24.12 469 PHE A C 1
ATOM 3687 O O . PHE A 1 469 ? 46.030 -1.447 -12.055 1.00 24.12 469 PHE A O 1
ATOM 3694 N N . SER A 1 470 ? 48.020 -0.604 -12.673 1.00 26.56 470 SER A N 1
ATOM 3695 C CA . SER A 1 470 ? 47.755 0.787 -12.313 1.00 26.56 470 SER A CA 1
ATOM 3696 C C . SER A 1 470 ? 46.914 1.423 -13.419 1.00 26.56 470 SER A C 1
ATOM 3698 O O . SER A 1 470 ? 47.343 1.457 -14.569 1.00 26.56 470 SER A O 1
ATOM 3700 N N . ILE A 1 471 ? 45.722 1.918 -13.086 1.00 31.30 471 ILE A N 1
ATOM 3701 C CA . ILE A 1 471 ? 44.918 2.737 -13.999 1.00 31.30 471 ILE A CA 1
ATOM 3702 C C . ILE A 1 471 ? 45.323 4.197 -13.783 1.00 31.30 471 ILE A C 1
ATOM 3704 O O . ILE A 1 471 ? 44.929 4.815 -12.795 1.00 31.30 471 ILE A O 1
ATOM 3708 N N . ASP A 1 472 ? 46.114 4.733 -14.712 1.00 29.64 472 ASP A N 1
ATOM 3709 C CA . 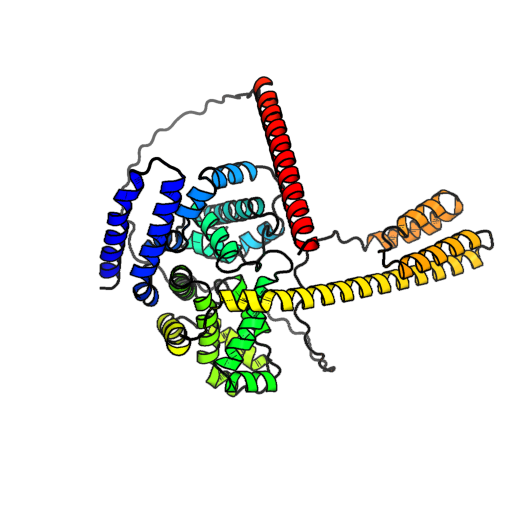ASP A 1 472 ? 46.256 6.176 -14.906 1.00 29.64 472 ASP A CA 1
ATOM 3710 C C . ASP A 1 472 ? 44.913 6.726 -15.408 1.00 29.64 472 ASP A C 1
ATOM 3712 O O . ASP A 1 472 ? 44.474 6.442 -16.524 1.00 29.64 472 ASP A O 1
ATOM 3716 N N . THR A 1 473 ? 44.220 7.494 -14.567 1.00 38.00 473 THR A N 1
ATOM 3717 C CA . THR A 1 473 ? 43.029 8.245 -14.979 1.00 38.00 473 THR A CA 1
ATOM 3718 C C . THR A 1 473 ? 43.462 9.470 -15.776 1.00 38.00 473 THR A C 1
ATOM 3720 O O . THR A 1 473 ? 44.080 10.379 -15.221 1.00 38.00 473 THR A O 1
ATOM 3723 N N . ASN A 1 474 ? 43.119 9.489 -17.061 1.00 42.31 474 ASN A N 1
ATOM 3724 C CA . ASN A 1 474 ? 43.416 10.559 -18.009 1.00 42.31 474 ASN A CA 1
ATOM 3725 C C . ASN A 1 474 ? 42.717 11.875 -17.585 1.00 42.31 474 ASN A C 1
ATOM 3727 O O . ASN A 1 474 ? 41.495 11.909 -17.431 1.00 42.31 474 ASN A O 1
ATOM 3731 N N . GLU A 1 475 ? 43.471 12.964 -17.391 1.00 44.19 475 GLU A N 1
ATOM 3732 C CA . GLU A 1 475 ? 42.951 14.286 -16.970 1.00 44.19 475 GLU A CA 1
ATOM 3733 C C . GLU A 1 475 ? 41.960 14.916 -17.977 1.00 44.19 475 GLU A C 1
ATOM 3735 O O . GLU A 1 475 ? 41.166 15.788 -17.614 1.00 44.19 475 GLU A O 1
ATOM 3740 N N . GLU A 1 476 ? 41.937 14.438 -19.224 1.00 40.50 476 GLU A N 1
ATOM 3741 C CA . GLU A 1 476 ? 41.031 14.912 -20.282 1.00 40.50 476 GLU A CA 1
ATOM 3742 C C . GLU A 1 476 ? 39.566 14.455 -20.118 1.00 40.50 476 GLU A C 1
ATOM 3744 O O . GLU A 1 476 ? 38.670 15.097 -20.666 1.00 40.50 476 GLU A O 1
ATOM 3749 N N . ASP A 1 477 ? 39.282 13.397 -19.344 1.00 46.09 477 ASP A N 1
ATOM 3750 C CA . ASP A 1 477 ? 37.897 12.943 -19.104 1.00 46.09 477 ASP A CA 1
ATOM 3751 C C . ASP A 1 477 ? 37.230 13.667 -17.926 1.00 46.09 477 ASP A C 1
ATOM 3753 O O . ASP A 1 477 ? 36.016 13.869 -17.926 1.00 46.09 477 ASP A O 1
ATOM 3757 N N . LYS A 1 478 ? 38.006 14.142 -16.942 1.00 46.50 478 LYS A N 1
ATOM 3758 C CA . LYS A 1 478 ? 37.463 14.931 -15.818 1.00 46.50 478 LYS A CA 1
ATOM 3759 C C . LYS A 1 478 ? 36.968 16.305 -16.263 1.00 46.50 478 LYS A C 1
ATOM 3761 O O . LYS A 1 478 ? 35.933 16.766 -15.798 1.00 46.50 478 LYS A O 1
ATOM 3766 N N . THR A 1 479 ? 37.677 16.927 -17.199 1.00 53.25 479 THR A N 1
ATOM 3767 C CA . THR A 1 479 ? 37.345 18.261 -17.719 1.00 53.25 479 THR A CA 1
ATOM 3768 C C . THR A 1 479 ? 36.064 18.261 -18.558 1.00 53.25 479 THR A C 1
ATOM 3770 O O . THR A 1 479 ? 35.270 19.192 -18.453 1.00 53.25 479 THR A O 1
ATOM 3773 N N . LYS A 1 480 ? 35.786 17.185 -19.308 1.00 49.31 480 LYS A N 1
ATOM 3774 C CA . LYS A 1 480 ? 34.520 17.031 -20.050 1.00 49.31 480 LYS A CA 1
ATOM 3775 C C . LYS A 1 480 ? 33.310 16.816 -19.142 1.00 49.31 480 LYS A C 1
ATOM 3777 O O . LYS A 1 480 ? 32.242 17.357 -19.417 1.00 49.31 480 LYS A O 1
ATOM 3782 N N . VAL A 1 481 ? 33.477 16.060 -18.056 1.00 57.50 481 VAL A N 1
ATOM 3783 C CA . VAL A 1 481 ? 32.411 15.847 -17.061 1.00 57.50 481 VAL A CA 1
ATOM 3784 C C . VAL A 1 481 ? 32.078 17.155 -16.337 1.00 57.50 481 VAL A C 1
ATOM 3786 O O . VAL A 1 481 ? 30.905 17.468 -16.146 1.00 57.50 481 VAL A O 1
ATOM 3789 N N . GLU A 1 482 ? 33.083 17.966 -15.999 1.00 58.47 482 GLU A N 1
ATOM 3790 C CA . GLU A 1 482 ? 32.865 19.282 -15.383 1.00 58.47 482 GLU A CA 1
ATOM 3791 C C . GLU A 1 482 ? 32.167 20.279 -16.331 1.00 58.47 482 GLU A C 1
ATOM 3793 O O . GLU A 1 482 ? 31.306 21.042 -15.885 1.00 58.47 482 GLU A O 1
ATOM 3798 N N . GLU A 1 483 ? 32.465 20.249 -17.637 1.00 62.69 483 GLU A N 1
ATOM 3799 C CA . GLU A 1 483 ? 31.758 21.065 -18.637 1.00 62.69 483 GLU A CA 1
ATOM 3800 C C . GLU A 1 483 ? 30.291 20.640 -18.825 1.00 62.69 483 GLU A C 1
ATOM 3802 O O . GLU A 1 483 ? 29.412 21.504 -18.907 1.00 62.69 483 GLU A O 1
ATOM 3807 N N . GLU A 1 484 ? 29.988 19.336 -18.844 1.00 65.19 484 GLU A N 1
ATOM 3808 C CA . GLU A 1 484 ? 28.598 18.858 -18.905 1.00 65.19 484 GLU A CA 1
ATOM 3809 C C . GLU A 1 484 ? 27.812 19.180 -17.626 1.00 65.19 484 GLU A C 1
ATOM 3811 O O . GLU A 1 484 ? 26.651 19.595 -17.704 1.00 65.19 484 GLU A O 1
ATOM 3816 N N . GLU A 1 485 ? 28.438 19.078 -16.450 1.00 62.22 485 GLU A N 1
ATOM 3817 C CA . GLU A 1 485 ? 27.815 19.489 -15.190 1.00 62.22 485 GLU A CA 1
ATOM 3818 C C . GLU A 1 485 ? 27.511 20.992 -15.150 1.00 62.22 485 GLU A C 1
ATOM 3820 O O . GLU A 1 485 ? 26.453 21.393 -14.655 1.00 62.22 485 GLU A O 1
ATOM 3825 N N . ALA A 1 486 ? 28.411 21.835 -15.664 1.00 75.56 486 ALA A N 1
ATOM 3826 C CA . ALA A 1 486 ? 28.184 23.276 -15.746 1.00 75.56 486 ALA A CA 1
ATOM 3827 C C . ALA A 1 486 ? 27.009 23.605 -16.680 1.00 75.56 486 ALA A C 1
ATOM 3829 O O . ALA A 1 486 ? 26.176 24.456 -16.357 1.00 75.56 486 ALA A O 1
ATOM 3830 N N . LYS A 1 487 ? 26.897 22.877 -17.796 1.00 76.44 487 LYS A N 1
ATOM 3831 C CA . LYS A 1 487 ? 25.817 23.049 -18.770 1.00 76.44 487 LYS A CA 1
ATOM 3832 C C . LYS A 1 487 ? 24.456 22.628 -18.209 1.00 76.44 487 LYS A C 1
ATOM 3834 O O . LYS A 1 487 ? 23.488 23.368 -18.362 1.00 76.44 487 LYS A O 1
ATOM 3839 N N . MET A 1 488 ? 24.392 21.515 -17.472 1.00 66.62 488 MET A N 1
ATOM 3840 C CA . MET A 1 488 ? 23.164 21.095 -16.781 1.00 66.62 488 MET A CA 1
ATOM 3841 C C . MET A 1 488 ? 22.716 22.096 -15.711 1.00 66.62 488 MET A C 1
ATOM 3843 O O . MET A 1 488 ? 21.527 22.394 -15.615 1.00 66.62 488 MET A O 1
ATOM 3847 N N . ARG A 1 489 ? 23.648 22.655 -14.924 1.00 77.88 489 ARG A N 1
ATOM 3848 C CA . ARG A 1 489 ? 23.308 23.676 -13.914 1.00 77.88 489 ARG A CA 1
ATOM 3849 C C . ARG A 1 489 ? 22.738 24.939 -14.559 1.00 77.88 489 ARG A C 1
ATOM 3851 O O . ARG A 1 489 ? 21.809 25.529 -14.015 1.00 77.88 489 ARG A O 1
ATOM 3858 N N . GLN A 1 490 ? 23.264 25.326 -15.720 1.00 77.25 490 GLN A N 1
ATOM 3859 C CA . GLN A 1 490 ? 22.771 26.480 -16.466 1.00 77.25 490 GLN A CA 1
ATOM 3860 C C . GLN A 1 490 ? 21.358 26.239 -17.029 1.00 77.25 490 GLN A C 1
ATOM 3862 O O . GLN A 1 490 ? 20.501 27.115 -16.921 1.00 77.25 490 GLN A O 1
ATOM 3867 N N . GLU A 1 491 ? 21.080 25.043 -17.554 1.00 80.44 491 GLU A N 1
ATOM 38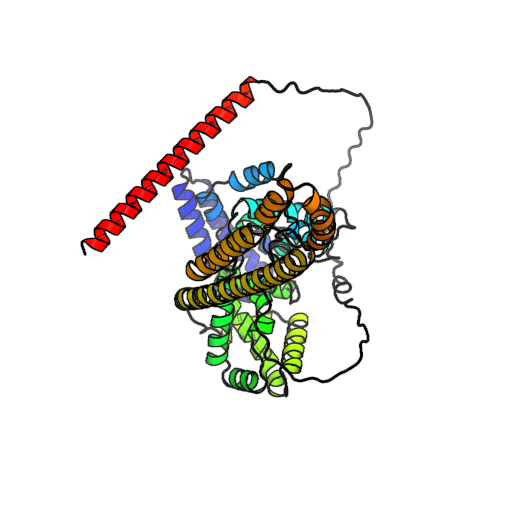68 C CA . GLU A 1 491 ? 19.738 24.667 -18.027 1.00 80.44 491 GLU A CA 1
ATOM 3869 C C . GLU A 1 491 ? 18.710 24.589 -16.883 1.00 80.44 491 GLU A C 1
ATOM 3871 O O . GLU A 1 491 ? 17.568 25.027 -17.044 1.00 80.44 491 GLU A O 1
ATOM 3876 N N . GLU A 1 492 ? 19.108 24.096 -15.705 1.00 75.94 492 GLU A N 1
ATOM 3877 C CA . GLU A 1 492 ? 18.246 24.041 -14.517 1.00 75.94 492 GLU A CA 1
ATOM 3878 C C . GLU A 1 492 ? 17.911 25.448 -13.987 1.00 75.94 492 GLU A C 1
ATOM 3880 O O . GLU A 1 492 ? 16.767 25.726 -13.613 1.00 75.94 492 GLU A O 1
ATOM 3885 N N . GLU A 1 493 ? 18.876 26.371 -14.015 1.00 81.06 493 GLU A N 1
ATOM 3886 C CA . GLU A 1 493 ? 18.672 27.763 -13.607 1.00 81.06 493 GLU A CA 1
ATOM 3887 C C . GLU A 1 493 ? 17.763 28.528 -14.591 1.00 81.06 493 GLU A C 1
ATOM 3889 O O . GLU A 1 493 ? 16.891 29.296 -14.169 1.00 81.06 493 GLU A O 1
ATOM 3894 N N . GLU A 1 494 ? 17.890 28.272 -15.897 1.00 85.31 494 GLU A N 1
ATOM 3895 C CA . GLU A 1 494 ? 16.987 28.824 -16.915 1.00 85.31 494 GLU A CA 1
ATOM 3896 C C . GLU A 1 494 ? 15.563 28.262 -16.808 1.00 85.31 494 GLU A C 1
ATOM 3898 O O . GLU A 1 494 ? 14.593 29.017 -16.928 1.00 85.31 494 GLU A O 1
ATOM 3903 N N . ALA A 1 495 ? 15.409 26.962 -16.538 1.00 81.06 495 ALA A N 1
ATOM 3904 C CA . ALA A 1 495 ? 14.101 26.344 -16.323 1.00 81.06 495 ALA A CA 1
ATOM 3905 C C . ALA A 1 495 ? 13.393 26.939 -15.097 1.00 81.06 495 ALA A C 1
ATOM 3907 O O . ALA A 1 495 ? 12.195 27.231 -15.146 1.00 81.06 495 ALA A O 1
ATOM 3908 N N . LYS A 1 496 ? 14.148 27.196 -14.024 1.00 80.44 496 LYS A N 1
ATOM 3909 C CA . LYS A 1 496 ? 13.627 27.807 -12.800 1.00 80.44 496 LYS A CA 1
ATOM 3910 C C . LYS A 1 496 ? 13.173 29.251 -13.020 1.00 80.44 496 LYS A C 1
ATOM 3912 O O . LYS A 1 496 ? 12.089 29.612 -12.570 1.00 80.44 496 LYS A O 1
ATOM 3917 N N . LYS A 1 497 ? 13.927 30.045 -13.792 1.00 84.75 497 LYS A N 1
ATOM 3918 C CA . LYS A 1 497 ? 13.505 31.400 -14.193 1.00 84.75 497 LYS A CA 1
ATOM 3919 C C . LYS A 1 497 ? 12.224 31.397 -15.023 1.00 84.75 497 LYS A C 1
ATOM 3921 O O . LYS A 1 497 ? 11.342 32.209 -14.765 1.00 84.75 497 LYS A O 1
ATOM 3926 N N . ARG A 1 498 ? 12.081 30.469 -15.977 1.00 87.75 498 ARG A N 1
ATOM 3927 C CA . ARG A 1 498 ? 10.846 30.349 -16.778 1.00 87.75 498 ARG A CA 1
ATOM 3928 C C . ARG A 1 498 ? 9.637 29.997 -15.915 1.00 87.75 498 ARG A C 1
ATOM 3930 O O . ARG A 1 498 ? 8.559 30.538 -16.135 1.00 87.75 498 ARG A O 1
ATOM 3937 N N . GLN A 1 499 ? 9.821 29.126 -14.924 1.00 79.56 499 GLN A N 1
ATOM 3938 C CA . GLN A 1 499 ? 8.759 28.763 -13.991 1.00 79.56 499 GLN A CA 1
ATOM 3939 C C . GLN A 1 499 ? 8.354 29.946 -13.095 1.00 79.56 499 GLN A C 1
ATOM 3941 O O . GLN A 1 499 ? 7.165 30.177 -12.888 1.00 79.56 499 GLN A O 1
ATOM 3946 N N . GLU A 1 500 ? 9.322 30.731 -12.612 1.00 85.00 500 GLU A N 1
ATOM 3947 C CA . GLU A 1 500 ? 9.056 31.948 -11.833 1.00 85.00 500 GLU A CA 1
ATOM 3948 C C . GLU A 1 500 ? 8.342 33.029 -12.666 1.00 85.00 500 GLU A C 1
ATOM 3950 O O . GLU A 1 500 ? 7.418 33.673 -12.167 1.00 85.00 500 GLU A O 1
ATOM 3955 N N . GLU A 1 501 ? 8.700 33.196 -13.944 1.00 88.06 501 GLU A N 1
ATOM 3956 C CA . GLU A 1 501 ? 8.000 34.103 -14.866 1.00 88.06 501 GLU A CA 1
ATOM 3957 C C . GLU A 1 501 ? 6.558 33.652 -15.150 1.00 88.06 501 GLU A C 1
ATOM 3959 O O . GLU A 1 501 ? 5.652 34.486 -15.193 1.00 88.06 501 GLU A O 1
ATOM 3964 N N . GLU A 1 502 ? 6.317 32.348 -15.309 1.00 85.19 502 GLU A N 1
ATOM 3965 C CA . GLU A 1 502 ? 4.974 31.801 -15.538 1.00 85.19 502 GLU A CA 1
ATOM 3966 C C . GLU A 1 502 ? 4.077 31.941 -14.293 1.00 85.19 502 GLU A C 1
ATOM 3968 O O . GLU A 1 502 ? 2.902 32.300 -14.404 1.00 85.19 502 GLU A O 1
ATOM 3973 N N . GLU A 1 503 ? 4.633 31.732 -13.095 1.00 84.31 503 GLU A N 1
ATOM 3974 C CA . GLU A 1 503 ? 3.929 31.977 -11.832 1.00 84.31 503 GLU A CA 1
ATOM 3975 C C . GLU A 1 503 ? 3.642 33.466 -11.604 1.00 84.31 503 GLU A C 1
ATOM 3977 O O . GLU A 1 503 ? 2.559 33.812 -11.127 1.00 84.31 503 GLU A O 1
ATOM 3982 N N . ALA A 1 504 ? 4.570 34.356 -11.967 1.00 86.50 504 ALA A N 1
ATOM 3983 C CA . ALA A 1 504 ? 4.350 35.798 -11.896 1.00 86.50 504 ALA A CA 1
ATOM 3984 C C . ALA A 1 504 ? 3.222 36.242 -12.839 1.00 86.50 504 ALA A C 1
ATOM 3986 O O . ALA A 1 504 ? 2.358 37.020 -12.434 1.00 86.50 504 ALA A O 1
ATOM 3987 N N . LYS A 1 505 ? 3.176 35.687 -14.057 1.00 86.12 505 LYS A N 1
ATOM 3988 C CA . LYS A 1 505 ? 2.107 35.958 -15.027 1.00 86.12 505 LYS A CA 1
ATOM 3989 C C . LYS A 1 505 ? 0.738 35.505 -14.523 1.00 86.12 505 LYS A C 1
ATOM 3991 O O . LYS A 1 505 ? -0.211 36.276 -14.593 1.00 86.12 505 LYS A O 1
ATOM 3996 N N . LYS A 1 506 ? 0.650 34.302 -13.942 1.00 84.06 506 LYS A N 1
ATOM 3997 C CA . LYS A 1 506 ? -0.598 33.799 -13.339 1.00 84.06 506 LYS A CA 1
ATOM 3998 C C . LYS A 1 506 ? -1.089 34.664 -12.185 1.00 84.06 506 LYS A C 1
ATOM 4000 O O . LYS A 1 506 ? -2.281 34.920 -12.095 1.00 84.06 506 LYS A O 1
ATOM 4005 N N . ARG A 1 507 ? -0.186 35.144 -11.323 1.00 83.75 507 ARG A N 1
ATOM 4006 C CA . ARG A 1 507 ? -0.560 36.061 -10.233 1.00 83.75 507 ARG A CA 1
ATOM 4007 C C . ARG A 1 507 ? -1.091 37.390 -10.758 1.00 83.75 507 ARG A C 1
ATOM 4009 O O . ARG A 1 507 ? -2.013 37.938 -10.174 1.00 83.75 507 ARG A O 1
ATOM 4016 N N . GLN A 1 508 ? -0.520 37.886 -11.851 1.00 78.69 508 GLN A N 1
ATOM 4017 C CA . GLN A 1 508 ? -0.963 39.127 -12.477 1.00 78.69 508 GLN A CA 1
ATOM 4018 C C . GLN A 1 508 ? -2.347 38.966 -13.130 1.00 78.69 508 GLN A C 1
ATOM 4020 O O . GLN A 1 508 ? -3.197 39.833 -12.971 1.00 78.69 508 GLN A O 1
ATOM 4025 N N . GLU A 1 509 ? -2.607 37.827 -13.779 1.00 82.94 509 GLU A N 1
ATOM 4026 C CA . GLU A 1 509 ? -3.930 37.481 -14.326 1.00 82.94 509 GLU A CA 1
ATOM 4027 C C . GLU A 1 509 ? -4.991 37.267 -13.226 1.00 82.94 509 GLU A C 1
ATOM 4029 O O . GLU A 1 509 ? -6.151 37.618 -13.424 1.00 82.94 509 GLU A O 1
ATOM 4034 N N . GLU A 1 510 ? -4.610 36.734 -12.057 1.00 79.38 510 GLU A N 1
ATOM 4035 C CA . GLU A 1 510 ? -5.493 36.602 -10.884 1.00 79.38 510 GLU A CA 1
ATOM 4036 C C . GLU A 1 510 ? -5.777 37.938 -10.175 1.00 79.38 510 GLU A C 1
ATOM 4038 O O . GLU A 1 510 ? -6.821 38.065 -9.543 1.00 79.38 510 GLU A O 1
ATOM 4043 N N . GLU A 1 511 ? -4.875 38.923 -10.250 1.00 79.31 511 GLU A N 1
ATOM 4044 C CA . GLU A 1 511 ? -5.106 40.276 -9.716 1.00 79.31 511 GLU A CA 1
ATOM 4045 C C . GLU A 1 511 ? -5.942 41.159 -10.660 1.00 79.31 511 GLU A C 1
ATOM 4047 O O . GLU A 1 511 ? -6.598 42.094 -10.196 1.00 79.31 511 GLU A O 1
ATOM 4052 N N . GLU A 1 512 ? -5.920 40.890 -11.970 1.00 78.25 512 GLU A N 1
ATOM 4053 C CA . GLU A 1 512 ? -6.733 41.601 -12.969 1.00 78.25 512 GLU A CA 1
ATOM 4054 C C . GLU A 1 512 ? -8.183 41.082 -13.075 1.00 78.25 512 GLU A C 1
ATOM 4056 O O . GLU A 1 512 ? -9.046 41.810 -13.578 1.00 78.25 512 GLU A O 1
ATOM 4061 N N . ALA A 1 513 ? -8.456 39.856 -12.610 1.00 74.56 513 ALA A N 1
ATOM 4062 C CA . ALA A 1 513 ? -9.776 39.210 -12.593 1.00 74.56 513 ALA A CA 1
ATOM 4063 C C . ALA A 1 513 ? -10.565 39.502 -11.305 1.00 74.56 513 ALA A C 1
ATOM 4065 O O . ALA A 1 513 ? -11.804 39.688 -11.413 1.00 74.56 513 ALA A O 1
#

InterPro domains:
  IPR000195 Rab-GAP-TBC domain [PF00566] (55-264)
  IPR000195 Rab-GAP-TBC domain [PS50086] (51-244)
  IPR000195 Rab-GAP-TBC domain [SM00164] (48-267)
  IPR035969 Rab-GAP-TBC domain superfamily [SSF47923] (41-204)
  IPR035969 Rab-GAP-TBC domain superfamily [SSF47923] (180-294)
  IPR050302 Rab GTPase-activating TBC domain-containing protein [PTHR47219] (35-506)

Mean predicted aligned error: 15.77 Å

Organism: Guillardia theta (NCBI:txid55529)

Secondary structure (DSSP, 8-state):
-HHHHHHHHHHHHHHTGGGGGG---HHHHHHHHHHHHHHHHHHHTTGGGG---GGGHHHHHHHHHTHHHHHHHH-TTHHHHHHHHHTTS---HHHHHHHTTSSTT-TTT-TTSHHHHHHHHHHHHHHHHHHHH-TTT---TTHHHHHHHHHHTT--HHHHHHHHHHIIIIISTTSSSTT-HHHHHHHHHHHHHHHHHSHHHHHHHHHTT--THHHHHHHHHHTTTTTS-HHHHHHHHHHHHHH-THHHHHHHHHHHHHTHHHHTT-SSHHHHHHHHHHHHHH---HHHHHHIIIIITTT---HHHHHHHHHHHHHHHHHHHHHHHHHHHHHHHHHHHHHHHHHHHHHHHHHTSS-HHHHHHHHHHHHHHHHHT-----HHHHHHHHHHT-TTSHHHHHHHHHHHTTS--------PPPP-PPP---------------SSS-------S-------------------------HHHHHHHHHHHHHHHHHHHHHHHHHHHHHHHHHHHHHH-

Nearest PDB structures (foldseek):
  3hzj-assembly1_A  TM=8.402E-01  e=1.338E-10  Homo sapiens
  4nc6-assembly1_A  TM=8.196E-01  e=1.394E-10  Homo sapiens
  3hzj-assembly2_B  TM=8.588E-01  e=5.588E-10  Homo sapiens
  3qye-assembly2_B  TM=8.137E-01  e=7.748E-10  Homo sapiens
  3qyb-assembly1_A  TM=8.358E-01  e=1.031E-09  Homo sapiens

Radius of gyration: 29.9 Å; Cα contacts (8 Å, |Δi|>4): 433; chains: 1; bounding box: 74×77×79 Å

Solvent-accessible surface area (backbone atoms only — not comparable to full-atom values): 29898 Å² total; per-residue (Å²): 108,70,71,55,56,48,50,54,52,53,48,57,54,51,65,63,43,72,64,58,82,75,60,88,46,63,69,57,45,30,51,51,36,46,50,49,19,54,51,48,28,64,71,40,62,63,58,25,72,79,45,67,60,67,91,47,43,52,60,48,48,41,42,39,62,29,35,66,20,50,34,53,70,75,40,79,61,54,60,62,52,35,50,60,62,57,66,90,53,92,72,58,66,70,58,65,68,42,52,78,66,35,60,51,76,37,67,54,34,15,74,92,36,77,60,1,41,51,36,45,51,50,49,48,51,32,49,52,31,46,17,68,74,38,66,77,41,36,76,39,96,48,52,60,51,46,47,46,53,42,46,72,52,68,30,54,60,65,59,43,37,43,48,50,49,41,43,43,66,69,57,36,44,50,37,56,24,83,90,22,59,28,49,55,35,50,43,54,50,48,58,53,48,40,45,72,76,40,44,71,59,40,55,48,30,59,73,34,68,40,59,70,56,82,68,45,58,57,38,71,68,31,66,36,52,88,56,37,42,65,70,29,32,51,42,50,45,40,36,27,46,48,76,33,56,47,47,56,55,18,42,55,50,26,55,52,59,79,39,39,77,63,43,74,70,44,84,40,36,66,56,36,52,49,54,52,57,56,44,37,64,62,44,73,59,42,60,65,45,47,48,43,9,58,62,78,37,64,77,79,60,64,49,69,61,53,44,63,70,42,41,63,57,53,51,51,54,50,51,52,49,49,53,54,51,53,51,49,52,45,52,52,50,51,51,52,52,50,52,49,50,51,56,51,52,54,55,44,64,77,68,69,70,90,55,66,65,59,56,50,51,53,52,48,50,53,51,51,32,63,75,70,71,54,80,83,83,60,63,68,59,55,54,49,56,63,29,72,77,35,88,80,38,47,67,63,47,54,64,49,54,63,65,57,66,80,71,73,72,77,92,66,91,72,77,84,76,81,78,87,74,81,87,77,81,95,76,93,79,84,93,76,90,77,84,89,84,86,68,88,83,79,86,85,84,87,88,88,88,87,90,81,86,84,87,82,87,81,90,83,83,87,80,95,76,92,76,92,78,82,80,82,78,63,73,73,60,57,56,54,53,52,52,52,52,52,50,51,54,52,53,53,54,51,51,50,50,53,53,52,53,52,53,52,50,52,52,50,56,61,72,76,105

Sequence (513 aa):
EIREQWRVLIKELKDKDQVLEKTTSRQEHIEISGQRTRSARKLLRGPVVHGIPTEYRPFIWPLLCGVEKARAVKGEHVFPMLLQRCEGKERNHELELDLDRTFPGHPLLDKDSAAGKEGIASLHRVLNSYSLYNPAVGYCQSMNFIVGILLIMDMQEEDAFWMMSHISDSLLPNHFAPPMLGAQVDTKLFKILIRKHLHALAEHMDKIGMDPGMVCGQWFLCIFCNRMPCETVCRIWDVVFCKGPHAIFQVALAIFKLCEEKIMLCEDMGQAIHILRDCETSLFDADALLECATVQFATVGDVTRMREELLPGVRREYQEYRRRMDNYKLNENVKKGKELLKNVGGKAWEFGQGIGGVLGSLSQEIKTKKESGEILKDVQGKIKDVSAGSSWLSSAATSFLSFGKSSQVPLAKHSPPPQAAAKPGEAKLHREGSDSTTSSNFWKHEEAGGAQGISDQEQLKGEEEGSSFSIDTNEEDKTKVEEEEAKMRQEEEEAKKRQEEEEAKKRQEEEEA

pLDDT: mean 76.1, std 25.83, range [21.89, 98.56]

Foldseek 3Di:
DLVVVLVVLVVVLVVLCVVLVVDDDLVVQLVSLVVSLVVLLVSCLPSLLVHDPLLCCLPSLLSLLSLSNVCSVPHVCLLVVLLVVPPPDDADPVLVVCLCVQQDPDQCCHPVHPNNVVSSVLLSSLLQSLLVVDVQLRHAPLLSLQLSLSVVSVHDSSSSNSSSVSCDVFQQDQCRGPPRLSLVLVLVLLLVLCCVQVVVLSVLCVQQVARLSVQCSSCSSNVLSVQADSRLSNSLSSNCSSPHNLSSSLLSNLLCVVCVVVSSPDNHNVSNNVSSSVSSHVPPPSSSSSCSSCPSVVPSDDPVVSSVVCSVVSVVVVVVVVVVVLVVLLVVQLVVLVVVLVVVVVVCVVVDDDCVVVSVVSVVVSVVCNVVSDRPPPPPVVVVVVLVVDVVSVVVVVVVVVVVVVPDDDPDPDHDDPDDDDDDDDDDDDDDDDDPDPSNPDPPDDDDDDDDDDDDDDDDDDDDDDDDDDDDDDPVVVVVVVVVVVVVVVVVVVVVVVVVVVVVVVVVV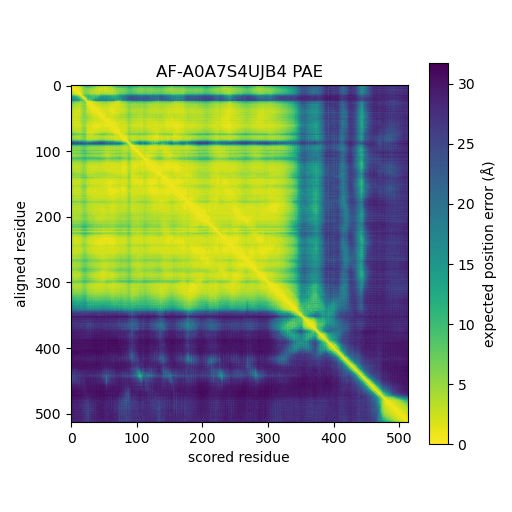VVVD